Protein AF-0000000078982700 (afdb_homodimer)

Sequence (708 aa):
MDLVSLVERIGEAPTAALFGLITGITFGVAAQRSRFCLRAATVEFARGRMEDKVAVWLLTFSTALVWVQAAQLMGLMNGADARMMAVPGSWSGAIIGGLMFGAGMVLARGCSGRLLVLAATGNLRSVVSGLIFAVVAQMSLSGLLSPLRDKLAALWITEGGRNMNLLSTFGLPEYGGLVLGLVCAVLALVLARRHRIGAARLVFASGVGFAVALGWVLTYALSQVAFEPVQIESATFTGPSAHTLMFFLDRNAVLEFDVGLVPGVFIGAMIAAALAGEMKIQAFDGPVTMRKAMIGAALMGFGGMLAGGCAIGAGVTGGSIFVGTAWAALFFMWVGAMATDFLIDQRAASPRAAMDLVSLVERIGEAPTAALFGLITGITFGVAAQRSRFCLRAATVEFARGRMEDKVAVWLLTFSTALVWVQAAQLMGLMNGADARMMAVPGSWSGAIIGGLMFGAGMVLARGCSGRLLVLAATGNLRSVVSGLIFAVVAQMSLSGLLSPLRDKLAALWITEGGRNMNLLSTFGLPEYGGLVLGLVCAVLALVLARRHRIGAARLVFASGVGFAVALGWVLTYALSQVAFEPVQIESATFTGPSAHTLMFFLDRNAVLEFDVGLVPGVFIGAMIAAALAGEMKIQAFDGPVTMRKAMIGAALMGFGGMLAGGCAIGAGVTGGSIFVGTAWAALFFMWVGAMATDFLIDQRAASPRAA

InterPro domains:
  IPR007272 Sulphur transport TsuA/YedE [PF04143] (33-338)
  IPR007272 Sulphur transport TsuA/YedE [PTHR30574] (60-347)

Radius of gyration: 27.98 Å; Cα contacts (8 Å, |Δi|>4): 1567; chains: 2; bounding box: 64×86×66 Å

Solvent-accessible surface area (backbone atoms only — not comparable to full-atom values): 31025 Å² total; per-residue (Å²): 133,58,69,62,58,49,35,71,72,65,28,62,39,54,46,33,16,49,50,14,23,51,27,12,23,45,26,14,29,14,33,54,64,34,64,57,42,68,45,55,18,38,48,36,46,62,70,72,37,83,50,71,44,38,23,42,50,38,27,19,41,12,34,16,14,33,47,34,36,49,32,37,74,71,64,52,33,60,64,73,65,20,49,75,36,62,34,53,29,28,51,36,7,4,44,54,10,9,27,34,25,13,34,7,15,55,42,40,71,32,38,72,63,39,23,43,35,41,30,37,24,37,24,49,49,26,44,53,28,44,49,44,17,24,51,32,19,24,13,33,66,46,12,68,40,22,62,57,39,50,57,48,25,61,73,34,56,44,77,83,55,29,30,52,45,44,46,68,73,70,64,44,59,87,60,46,52,36,50,53,12,48,53,38,32,51,51,16,50,52,46,30,59,74,64,64,57,57,68,65,34,53,52,20,20,37,33,34,9,45,19,36,28,46,20,38,36,50,27,35,53,44,38,74,67,43,88,59,93,51,74,27,48,48,55,46,46,39,64,21,37,19,50,34,50,43,38,42,37,29,60,80,46,76,58,30,38,40,50,15,23,55,56,15,19,27,50,20,8,25,51,44,23,56,76,67,66,60,60,46,79,39,45,52,90,29,45,67,57,43,51,36,18,48,51,10,16,37,31,27,13,39,11,9,57,35,27,71,29,28,72,50,16,13,42,38,45,26,37,37,63,32,33,39,40,20,48,45,15,38,51,26,19,45,50,21,24,31,52,40,40,51,65,49,55,50,52,65,65,47,63,76,85,102,134,58,68,62,59,50,35,71,69,66,28,62,40,54,46,34,17,48,50,14,24,53,28,11,24,44,27,15,30,14,32,56,65,34,62,57,42,66,45,55,18,37,51,35,47,62,70,73,39,84,50,70,43,38,24,41,50,39,29,18,40,12,35,17,14,34,48,35,36,50,33,38,75,72,63,52,34,60,65,73,66,20,48,75,37,62,34,53,27,29,53,36,8,4,44,56,10,9,27,34,23,13,32,9,15,55,43,41,70,32,37,72,63,39,21,44,35,40,30,37,23,37,23,48,50,26,44,52,27,44,48,44,17,25,50,32,19,24,13,32,66,48,11,67,41,22,64,59,40,50,55,48,25,60,70,34,55,44,79,83,56,31,31,53,44,45,48,68,71,68,63,46,59,88,58,47,54,37,50,51,11,48,53,38,32,49,52,18,51,52,46,30,61,73,64,66,56,57,67,65,36,52,52,22,19,37,34,34,9,44,20,33,28,46,19,37,36,51,29,35,53,43,40,74,67,43,90,58,94,51,73,26,47,49,56,47,46,37,66,22,35,19,50,34,50,43,38,42,38,29,61,80,45,75,59,31,39,38,48,14,23,55,58,14,19,27,52,19,9,25,51,44,22,56,75,67,66,58,60,47,77,38,46,51,90,28,46,67,58,43,51,35,19,48,51,10,16,37,31,27,13,39,11,11,59,37,28,72,28,29,71,53,18,13,41,37,45,26,39,35,61,32,31,38,40,19,50,46,15,37,51,26,20,45,50,20,25,30,50,38,41,51,66,50,55,49,50,65,67,45,64,75,85,103

pLDDT: mean 83.04, std 10.26, range [24.22, 95.31]

Nearest PDB structures (foldseek):
  6lep-assembly1_A  TM=8.850E-01  e=1.410E-16  Spirochaeta thermophila
  6leo-assembly1_A  TM=8.797E-01  e=7.768E-16  Spirochaeta thermophila
  8k1r-assembly1_A  TM=8.398E-01  e=3.910E-15  Spirochaeta thermophila DSM 6578
  8j4c-assembly1_A  TM=8.460E-01  e=4.895E-15  Spirochaeta thermophila DSM 6578
  8k1r-assembly1_B  TM=8.541E-01  e=2.577E-14  Spirochaeta thermophila DSM 6578

Organism: Ruegeria pomeroyi (strain ATCC 700808 / DSM 15171 / DSS-3) (NCBI:txid246200)

Secondary structure (DSSP, 8-state):
--HHHHHHHH-HHHHHHHHHHHHHHHHHHHHHHHT--HHHHHHHHHTT--SHHHHHHHHHHHHHHHHHHHHHHTTS--GGGBHHHHS--BHHHHHHHHHHHHHHHHHHTS-HHHHHHHHHTTBHHHHHHHHHHHHHHHHHHHSTTHHHHHHHHTTSB-TTSS--BHHHHTT--TTHHHHHHHHHHHHHHHHHHHTT--HHHHHHHHHHHHHHHHHHHHHHHHHHH-SSPPPB--S-SHHHHHHHHHHHH-TTPPP-HHHHHHHHHHHHHHHHHHHHT----B----HHHHHHHHHHHHHHHHHHHHHTS-HHIIIIIIHHTTBHHHHHHHHHHHHHHHHHIIIIIIHHHSGGG-/--HHHHHHHH-HHHHHHHHHHHHHHHHHHHHHHHT--HHHHHHHHHTT--SHHHHHHHHHHHHHHHHHHHHHHTTS--GGGBHHHHS--BHHHHHHHHHHHHHHHHHHTS-HHHHHHHHHTTBHHHHHHHHHHHHHHHHHHHSTTHHHHHHHHTTSB-TTSS--BHHHHTT--TTHHHHHHHHHHHHHHHHHHHTT--HHHHHHHHHHHHHHHHHHHHHHHHHHH-SSPPPB--S-SHHHHHHHHHHHH-TTPPP-HHHHHHHHHHHHHHHHHHHHT----B----HHHHHHHHHHHHHHHHHHHHHTS-HHIIIIIIHHTTBHHHHHHHHHHHHHHHHHIIIIIIHHHSGGG-

Structure (mmCIF, N/CA/C/O backbone):
data_AF-0000000078982700-model_v1
#
loop_
_entity.id
_entity.type
_entity.pdbx_description
1 polymer 'YeeE/YedE family protein'
#
loop_
_atom_site.group_PDB
_atom_site.id
_atom_site.type_symbol
_atom_site.label_atom_id
_atom_site.label_alt_id
_atom_site.label_comp_id
_atom_site.label_asym_id
_atom_site.label_entity_id
_atom_site.label_seq_id
_atom_site.pdbx_PDB_ins_code
_atom_site.Cartn_x
_atom_site.Cartn_y
_atom_site.Cartn_z
_atom_site.occupancy
_atom_site.B_iso_or_equiv
_atom_site.auth_seq_id
_atom_site.auth_comp_id
_atom_site.auth_asym_id
_atom_site.auth_atom_id
_atom_site.pdbx_PDB_model_num
ATOM 1 N N . MET A 1 1 ? 19.922 15.734 30.812 1 48.38 1 MET A N 1
ATOM 2 C CA . MET A 1 1 ? 20.75 14.789 30.062 1 48.38 1 MET A CA 1
ATOM 3 C C . MET A 1 1 ? 21.219 15.398 28.75 1 48.38 1 MET A C 1
ATOM 5 O O . MET A 1 1 ? 20.453 16.062 28.047 1 48.38 1 MET A O 1
ATOM 9 N N . ASP A 1 2 ? 22.422 15.609 28.516 1 71.44 2 ASP A N 1
ATOM 10 C CA . ASP A 1 2 ? 23.188 16.297 27.484 1 71.44 2 ASP A CA 1
ATOM 11 C C . ASP A 1 2 ? 22.953 15.68 26.109 1 71.44 2 ASP A C 1
ATOM 13 O O . ASP A 1 2 ? 23.031 14.453 25.953 1 71.44 2 ASP A O 1
ATOM 17 N N . LEU A 1 3 ? 22.172 16.375 25.25 1 76.81 3 LEU A N 1
ATOM 18 C CA . LEU A 1 3 ? 21.875 15.969 23.875 1 76.81 3 LEU A CA 1
ATOM 19 C C . LEU A 1 3 ? 23.125 15.406 23.203 1 76.81 3 LEU A C 1
ATOM 21 O O . LEU A 1 3 ? 23.047 14.445 22.438 1 76.81 3 LEU A O 1
ATOM 25 N N . VAL A 1 4 ? 24.219 15.898 23.656 1 78.31 4 VAL A N 1
ATOM 26 C CA . VAL A 1 4 ? 25.484 15.461 23.078 1 78.31 4 VAL A CA 1
ATOM 27 C C . VAL A 1 4 ? 25.781 14.031 23.547 1 78.31 4 VAL A C 1
ATOM 29 O O . VAL A 1 4 ? 26.219 13.195 22.734 1 78.31 4 VAL A O 1
ATOM 32 N N . SER A 1 5 ? 25.5 13.852 24.766 1 76.94 5 SER A N 1
ATOM 33 C CA . SER A 1 5 ? 25.75 12.516 25.297 1 76.94 5 SER A CA 1
ATOM 34 C C . SER A 1 5 ? 24.812 11.484 24.672 1 76.94 5 SER A C 1
ATOM 36 O O . SER A 1 5 ? 25.219 10.352 24.422 1 76.94 5 SER A O 1
ATOM 38 N N . LEU A 1 6 ? 23.641 11.938 24.391 1 76.75 6 LEU A N 1
ATOM 39 C CA . LEU A 1 6 ? 22.688 11.039 23.766 1 76.75 6 LEU A CA 1
ATOM 40 C C . LEU A 1 6 ? 23.109 10.688 22.344 1 76.75 6 LEU A C 1
ATOM 42 O O . LEU A 1 6 ? 23.078 9.523 21.953 1 76.75 6 LEU A O 1
ATOM 46 N N . VAL A 1 7 ? 23.562 11.555 21.625 1 78.75 7 VAL A N 1
ATOM 47 C CA . VAL A 1 7 ? 23.984 11.375 20.234 1 78.75 7 VAL A CA 1
ATOM 48 C C . VAL A 1 7 ? 25.219 10.477 20.172 1 78.75 7 VAL A C 1
ATOM 50 O O . VAL A 1 7 ? 25.375 9.672 19.266 1 78.75 7 VAL A O 1
ATOM 53 N N . GLU A 1 8 ? 26.047 10.664 21.188 1 76.62 8 GLU A N 1
ATOM 54 C CA . GLU A 1 8 ? 27.266 9.859 21.234 1 76.62 8 GLU A CA 1
ATOM 55 C C . GLU A 1 8 ? 26.953 8.406 21.609 1 76.62 8 GLU A C 1
ATOM 57 O O . GLU A 1 8 ? 27.625 7.484 21.141 1 76.62 8 GLU A O 1
ATOM 62 N N . ARG A 1 9 ? 25.891 8.242 22.266 1 74.81 9 ARG A N 1
ATOM 63 C CA . ARG A 1 9 ? 25.547 6.906 22.766 1 74.81 9 ARG A CA 1
ATOM 64 C C . ARG A 1 9 ? 24.781 6.113 21.703 1 74.81 9 ARG A C 1
ATOM 66 O O . ARG A 1 9 ? 25.078 4.941 21.469 1 74.81 9 ARG A O 1
ATOM 73 N N . ILE A 1 10 ? 23.844 6.762 21.062 1 79 10 ILE A N 1
ATOM 74 C CA . ILE A 1 10 ? 22.953 5.973 20.234 1 79 10 ILE A CA 1
ATOM 75 C C . ILE A 1 10 ? 23.141 6.352 18.766 1 79 10 ILE A C 1
ATOM 77 O O . ILE A 1 10 ? 22.719 5.613 17.859 1 79 10 ILE A O 1
ATOM 81 N N . GLY A 1 11 ? 23.766 7.469 18.531 1 78.44 11 GLY A N 1
ATOM 82 C CA . GLY A 1 11 ? 23.984 7.902 17.156 1 78.44 11 GLY A CA 1
ATOM 83 C C . GLY A 1 11 ? 23.031 8.992 16.719 1 78.44 11 GLY A C 1
ATOM 84 O O . GLY A 1 11 ? 22 9.219 17.359 1 78.44 11 GLY A O 1
ATOM 85 N N . GLU A 1 12 ? 23.281 9.602 15.672 1 80.62 12 GLU A N 1
ATOM 86 C CA . GLU A 1 12 ? 22.516 10.734 15.164 1 80.62 12 GLU A CA 1
ATOM 87 C C . GLU A 1 12 ? 21.172 10.281 14.594 1 80.62 12 GLU A C 1
ATOM 89 O O . GLU A 1 12 ? 20.125 10.867 14.898 1 80.62 12 GLU A O 1
ATOM 94 N N . ALA A 1 13 ? 21.266 9.211 13.852 1 80.94 13 ALA A N 1
ATOM 95 C CA . ALA A 1 13 ? 20.062 8.75 13.164 1 80.94 13 ALA A CA 1
ATOM 96 C C . ALA A 1 13 ? 19.016 8.227 14.156 1 80.94 13 ALA A C 1
ATOM 98 O O . ALA A 1 13 ? 17.859 8.625 14.117 1 80.94 13 ALA A O 1
ATOM 99 N N . PRO A 1 14 ? 19.5 7.457 15.141 1 82.12 14 PRO A N 1
ATOM 100 C CA . PRO A 1 14 ? 18.531 6.992 16.125 1 82.12 14 PRO A CA 1
ATOM 101 C C . PRO A 1 14 ? 18 8.117 17.016 1 82.12 14 PRO A C 1
ATOM 103 O O . PRO A 1 14 ? 16.859 8.07 17.469 1 82.12 14 PRO A O 1
ATOM 106 N N . THR A 1 15 ? 18.844 9.062 17.281 1 84.19 15 THR A N 1
ATOM 107 C CA . THR A 1 15 ? 18.391 10.203 18.078 1 84.19 15 THR A CA 1
ATOM 108 C C . THR A 1 15 ? 17.312 10.992 17.312 1 84.19 15 THR A C 1
ATOM 110 O O . THR A 1 15 ? 16.328 11.422 17.906 1 84.19 15 THR A O 1
ATOM 113 N N . ALA A 1 16 ? 17.516 11.148 16.031 1 83.62 16 ALA A N 1
ATOM 114 C CA . ALA A 1 16 ? 16.516 11.828 15.211 1 83.62 16 ALA A CA 1
ATOM 115 C C . ALA A 1 16 ? 15.195 11.07 15.219 1 83.62 16 ALA A C 1
ATOM 117 O O . ALA A 1 16 ? 14.125 11.672 15.32 1 83.62 16 ALA A O 1
ATOM 118 N N . ALA A 1 17 ? 15.336 9.82 15.203 1 85.69 17 ALA A N 1
ATOM 119 C CA . ALA A 1 17 ? 14.141 8.977 15.219 1 85.69 17 ALA A CA 1
ATOM 120 C C . ALA A 1 17 ? 13.43 9.062 16.562 1 85.69 17 ALA A C 1
ATOM 122 O O . ALA A 1 17 ? 12.195 9.047 16.625 1 85.69 17 ALA A O 1
ATOM 123 N N . LEU A 1 18 ? 14.195 9.117 17.578 1 87.31 18 LEU A N 1
ATOM 124 C CA . LEU A 1 18 ? 13.625 9.234 18.922 1 87.31 18 LEU A CA 1
ATOM 125 C C . LEU A 1 18 ? 12.883 10.562 19.078 1 87.31 18 LEU A C 1
ATOM 127 O O . LEU A 1 18 ? 11.805 10.602 19.672 1 87.31 18 LEU A O 1
ATOM 131 N N . PHE A 1 19 ? 13.492 11.57 18.562 1 88.88 19 PHE A N 1
ATOM 132 C CA . PHE A 1 19 ? 12.836 12.875 18.609 1 88.88 19 PHE A CA 1
ATOM 133 C C . PHE A 1 19 ? 11.562 12.875 17.766 1 88.88 19 PHE A C 1
ATOM 135 O O . PHE A 1 19 ? 10.562 13.484 18.156 1 88.88 19 PHE A O 1
ATOM 142 N N . GLY A 1 20 ? 11.672 12.18 16.688 1 88.56 20 GLY A N 1
ATOM 143 C CA . GLY A 1 20 ? 10.469 12.023 15.883 1 88.56 20 GLY A CA 1
ATOM 144 C C . GLY A 1 20 ? 9.375 11.242 16.594 1 88.56 20 GLY A C 1
ATOM 145 O O . GLY A 1 20 ? 8.195 11.586 16.5 1 88.56 20 GLY A O 1
ATOM 146 N N . LEU A 1 21 ? 9.82 10.305 17.344 1 90.44 21 LEU A N 1
ATOM 147 C CA . LEU A 1 21 ? 8.875 9.469 18.094 1 90.44 21 LEU A CA 1
ATOM 148 C C . LEU A 1 21 ? 8.195 10.281 19.188 1 90.44 21 LEU A C 1
ATOM 150 O O . LEU A 1 21 ? 6.98 10.164 19.391 1 90.44 21 LEU A O 1
ATOM 154 N N . ILE A 1 22 ? 8.977 11.055 19.859 1 91.62 22 ILE A N 1
ATOM 155 C CA . ILE A 1 22 ? 8.438 11.859 20.938 1 91.62 22 ILE A CA 1
ATOM 156 C C . ILE A 1 22 ? 7.453 12.891 20.391 1 91.62 22 ILE A C 1
ATOM 158 O O . ILE A 1 22 ? 6.352 13.055 20.906 1 91.62 22 ILE A O 1
ATOM 162 N N . THR A 1 23 ? 7.895 13.531 19.344 1 91.44 23 THR A N 1
ATOM 163 C CA . THR A 1 23 ? 7.027 14.508 18.703 1 91.44 23 THR A CA 1
ATOM 164 C C . THR A 1 23 ? 5.766 13.844 18.156 1 91.44 23 THR A C 1
ATOM 166 O O . THR A 1 23 ? 4.668 14.383 18.297 1 91.44 23 THR A O 1
ATOM 169 N N . GLY A 1 24 ? 5.969 12.688 17.609 1 92.5 24 GLY A N 1
ATOM 170 C CA . GLY A 1 24 ? 4.848 11.945 17.047 1 92.5 24 GLY A CA 1
ATOM 171 C C . GLY A 1 24 ? 3.859 11.477 18.109 1 92.5 24 GLY A C 1
ATOM 172 O O . GLY A 1 24 ? 2.645 11.594 17.922 1 92.5 24 GLY A O 1
ATOM 173 N N . ILE A 1 25 ? 4.359 10.984 19.188 1 93.88 25 ILE A N 1
ATOM 174 C CA . ILE A 1 25 ? 3.496 10.508 20.266 1 93.88 25 ILE A CA 1
ATOM 175 C C . ILE A 1 25 ? 2.688 11.664 20.828 1 93.88 25 ILE A C 1
ATOM 177 O O . ILE A 1 25 ? 1.479 11.547 21.047 1 93.88 25 ILE A O 1
ATOM 181 N N . THR A 1 26 ? 3.381 12.75 21.031 1 93.25 26 THR A N 1
ATOM 182 C CA . THR A 1 26 ? 2.699 13.93 21.562 1 93.25 26 THR A CA 1
ATOM 183 C C . THR A 1 26 ? 1.631 14.414 20.578 1 93.25 26 THR A C 1
ATOM 185 O O . THR A 1 26 ? 0.513 14.742 20.984 1 93.25 26 THR A O 1
ATOM 188 N N . PHE A 1 27 ? 1.968 14.438 19.391 1 92.31 27 PHE A N 1
ATOM 189 C CA . PHE A 1 27 ? 1.034 14.859 18.344 1 92.31 27 PHE A CA 1
ATOM 190 C C . PHE A 1 27 ? -0.149 13.898 18.266 1 92.31 27 PHE A C 1
ATOM 192 O O . PHE A 1 27 ? -1.301 14.336 18.188 1 92.31 27 PHE A O 1
ATOM 199 N N . GLY A 1 28 ? 0.167 12.617 18.266 1 93.06 28 GLY A N 1
ATOM 200 C CA . GLY A 1 28 ? -0.867 11.602 18.141 1 93.06 28 GLY A CA 1
ATOM 201 C C . GLY A 1 28 ? -1.875 11.633 19.281 1 93.06 28 GLY A C 1
ATOM 202 O O . GLY A 1 28 ? -3.082 11.547 19.047 1 93.06 28 GLY A O 1
ATOM 203 N N . VAL A 1 29 ? -1.38 11.781 20.453 1 94 29 VAL A N 1
ATOM 204 C CA . VAL A 1 29 ? -2.254 11.844 21.625 1 94 29 VAL A CA 1
ATOM 205 C C . VAL A 1 29 ? -3.129 13.094 21.547 1 94 29 VAL A C 1
ATOM 207 O O . VAL A 1 29 ? -4.344 13.023 21.734 1 94 29 VAL A O 1
ATOM 210 N N . ALA A 1 30 ? -2.52 14.172 21.234 1 93.38 30 ALA A N 1
ATOM 211 C CA . ALA A 1 30 ? -3.234 15.445 21.203 1 93.38 30 ALA A CA 1
ATOM 212 C C . ALA A 1 30 ? -4.238 15.477 20.047 1 93.38 30 ALA A C 1
ATOM 214 O O . ALA A 1 30 ? -5.363 15.961 20.219 1 93.38 30 ALA A O 1
ATOM 215 N N . ALA A 1 31 ? -3.811 14.969 18.984 1 91.12 31 ALA A N 1
ATOM 216 C CA . ALA A 1 31 ? -4.68 14.984 17.797 1 91.12 31 ALA A CA 1
ATOM 217 C C . ALA A 1 31 ? -5.887 14.07 18.016 1 91.12 31 ALA A C 1
ATOM 219 O O . ALA A 1 31 ? -7.004 14.414 17.609 1 91.12 31 ALA A O 1
ATOM 220 N N . GLN A 1 32 ? -5.668 12.93 18.609 1 91.62 32 GLN A N 1
ATOM 221 C CA . GLN A 1 32 ? -6.754 11.984 18.844 1 91.62 32 GLN A CA 1
ATOM 222 C C . GLN A 1 32 ? -7.758 12.539 19.844 1 91.62 32 GLN A C 1
ATOM 224 O O . GLN A 1 32 ? -8.969 12.438 19.641 1 91.62 32 GLN A O 1
ATOM 229 N N . ARG A 1 33 ? -7.258 13.195 20.797 1 91.69 33 ARG A N 1
ATOM 230 C CA . ARG A 1 33 ? -8.125 13.672 21.875 1 91.69 33 ARG A CA 1
ATOM 231 C C . ARG A 1 33 ? -8.844 14.945 21.469 1 91.69 33 ARG A C 1
ATOM 233 O O . ARG A 1 33 ? -9.953 15.219 21.953 1 91.69 33 ARG A O 1
ATOM 240 N N . SER A 1 34 ? -8.289 15.703 20.688 1 90.12 34 SER A N 1
ATOM 241 C CA . SER A 1 34 ? -8.922 16.953 20.266 1 90.12 34 SER A CA 1
ATOM 242 C C . SER A 1 34 ? -9.82 16.734 19.047 1 90.12 34 SER A C 1
ATOM 244 O O . SER A 1 34 ? -10.625 17.609 18.703 1 90.12 34 SER A O 1
ATOM 246 N N . ARG A 1 35 ? -9.633 15.547 18.359 1 86.75 35 ARG A N 1
ATOM 247 C CA . ARG A 1 35 ? -10.336 15.258 17.109 1 86.75 35 ARG A CA 1
ATOM 248 C C . ARG A 1 35 ? -10.031 16.312 16.047 1 86.75 35 ARG A C 1
ATOM 250 O O . ARG A 1 35 ? -10.953 16.828 15.406 1 86.75 35 ARG A O 1
ATOM 257 N N . PHE A 1 36 ? -8.789 16.625 16.047 1 84.12 36 PHE A N 1
ATOM 258 C CA . PHE A 1 36 ? -8.281 17.609 15.094 1 84.12 36 PHE A CA 1
ATOM 259 C C . PHE A 1 36 ? -8.43 17.094 13.672 1 84.12 36 PHE A C 1
ATOM 261 O O . PHE A 1 36 ? -8.031 15.961 13.367 1 84.12 36 PHE A O 1
ATOM 268 N N . CYS A 1 37 ? -9 17.891 12.852 1 82.19 37 CYS A N 1
ATOM 269 C CA . CYS A 1 37 ? -9.18 17.5 11.453 1 82.19 37 CYS A CA 1
ATOM 270 C C . CYS A 1 37 ? -9.375 18.719 10.57 1 82.19 37 CYS A C 1
ATOM 272 O O . CYS A 1 37 ? -10.391 19.422 10.68 1 82.19 37 CYS A O 1
ATOM 274 N N . LEU A 1 38 ? -8.477 18.938 9.719 1 84.5 38 LEU A N 1
ATOM 275 C CA . LEU A 1 38 ? -8.578 20.094 8.82 1 84.5 38 LEU A CA 1
ATOM 276 C C . LEU A 1 38 ? -9.727 19.906 7.84 1 84.5 38 LEU A C 1
ATOM 278 O O . LEU A 1 38 ? -10.391 20.891 7.473 1 84.5 38 LEU A O 1
ATOM 282 N N . ARG A 1 39 ? -9.852 18.672 7.41 1 86.44 39 ARG A N 1
ATOM 283 C CA . ARG A 1 39 ? -10.961 18.422 6.492 1 86.44 39 ARG A CA 1
ATOM 284 C C . ARG A 1 39 ? -12.289 18.859 7.109 1 86.44 39 ARG A C 1
ATOM 286 O O . ARG A 1 39 ? -13.078 19.547 6.465 1 86.44 39 ARG A O 1
ATOM 293 N N . ALA A 1 40 ? -12.508 18.5 8.336 1 87.62 40 ALA A N 1
ATOM 294 C CA . ALA A 1 40 ? -13.766 18.828 9.008 1 87.62 40 ALA A CA 1
ATOM 295 C C . ALA A 1 40 ? -13.93 20.328 9.156 1 87.62 40 ALA A C 1
ATOM 297 O O . ALA A 1 40 ? -15.031 20.859 8.992 1 87.62 40 ALA A O 1
ATOM 298 N N . ALA A 1 41 ? -12.859 20.969 9.398 1 88.31 41 ALA A N 1
ATOM 299 C CA . ALA A 1 41 ? -12.898 22.406 9.555 1 88.31 41 ALA A CA 1
ATOM 300 C C . ALA A 1 41 ? -13.25 23.094 8.234 1 88.31 41 ALA A C 1
ATOM 302 O O . ALA A 1 41 ? -14.047 24.031 8.211 1 88.31 41 ALA A O 1
ATOM 303 N N . THR A 1 42 ? -12.695 22.609 7.172 1 89.31 42 THR A N 1
ATOM 304 C CA . THR A 1 42 ? -12.93 23.203 5.867 1 89.31 42 THR A CA 1
ATOM 305 C C . THR A 1 42 ? -14.359 22.953 5.398 1 89.31 42 THR A C 1
ATOM 307 O O . THR A 1 42 ? -14.992 23.828 4.805 1 89.31 42 THR A O 1
ATOM 310 N N . VAL A 1 43 ? -14.766 21.766 5.664 1 88.62 43 VAL A N 1
ATOM 311 C CA . VAL A 1 43 ? -16.125 21.422 5.254 1 88.62 43 VAL A CA 1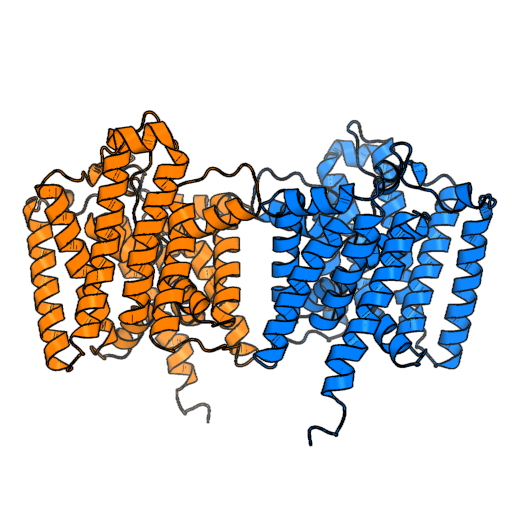
ATOM 312 C C . VAL A 1 43 ? -17.125 22.234 6.074 1 88.62 43 VAL A C 1
ATOM 314 O O . VAL A 1 43 ? -18.125 22.719 5.543 1 88.62 43 VAL A O 1
ATOM 317 N N . GLU A 1 44 ? -16.875 22.344 7.387 1 88.94 44 GLU A N 1
ATOM 318 C CA . GLU A 1 44 ? -17.734 23.156 8.242 1 88.94 44 GLU A CA 1
ATOM 319 C C . GLU A 1 44 ? -17.766 24.609 7.785 1 88.94 44 GLU A C 1
ATOM 321 O O . GLU A 1 44 ? -18.812 25.234 7.762 1 88.94 44 GLU A O 1
ATOM 326 N N . PHE A 1 45 ? -16.625 25.078 7.418 1 87.44 45 PHE A N 1
ATOM 327 C CA . PHE A 1 45 ? -16.531 26.453 6.945 1 87.44 45 PHE A CA 1
ATOM 328 C C . PHE A 1 45 ? -17.25 26.625 5.609 1 87.44 45 PHE A C 1
ATOM 330 O O . PHE A 1 45 ? -17.906 27.641 5.371 1 87.44 45 PHE A O 1
ATOM 337 N N . ALA A 1 46 ? -17.109 25.656 4.723 1 86.38 46 ALA A N 1
ATOM 338 C CA . ALA A 1 46 ? -17.734 25.703 3.408 1 86.38 46 ALA A CA 1
ATOM 339 C C . ALA A 1 46 ? -19.266 25.703 3.529 1 86.38 46 ALA A C 1
ATOM 341 O O . ALA A 1 46 ? -19.953 26.266 2.689 1 86.38 46 ALA A O 1
ATOM 342 N N . ARG A 1 47 ? -19.688 25.078 4.559 1 88.94 47 ARG A N 1
ATOM 343 C CA . ARG A 1 47 ? -21.125 24.984 4.77 1 88.94 47 ARG A CA 1
ATOM 344 C C . ARG A 1 47 ? -21.641 26.172 5.57 1 88.94 47 ARG A C 1
ATOM 346 O O . ARG A 1 47 ? -22.812 26.188 5.973 1 88.94 47 ARG A O 1
ATOM 353 N N . GLY A 1 48 ? -20.781 27.109 5.852 1 83.5 48 GLY A N 1
ATOM 354 C CA . GLY A 1 48 ? -21.172 28.344 6.512 1 83.5 48 GLY A CA 1
ATOM 355 C C . GLY A 1 48 ? -21.328 28.203 8.016 1 83.5 48 GLY A C 1
ATOM 356 O O . GLY A 1 48 ? -22.062 28.953 8.648 1 83.5 48 GLY A O 1
ATOM 357 N N . ARG A 1 49 ? -20.625 27.188 8.461 1 84.38 49 ARG A N 1
ATOM 358 C CA . ARG A 1 49 ? -20.719 26.938 9.898 1 84.38 49 ARG A CA 1
ATOM 359 C C . ARG A 1 49 ? -19.375 27.141 10.578 1 84.38 49 ARG A C 1
ATOM 361 O O . ARG A 1 49 ? -18.328 26.859 9.984 1 84.38 49 ARG A O 1
ATOM 368 N N . MET A 1 50 ? -19.25 27.938 11.5 1 84.06 50 MET A N 1
ATOM 369 C CA . MET A 1 50 ? -18.047 28.109 12.32 1 84.06 50 MET A CA 1
ATOM 370 C C . MET A 1 50 ? -18.25 27.531 13.711 1 84.06 50 MET A C 1
ATOM 372 O O . MET A 1 50 ? -18.406 28.266 14.688 1 84.06 50 MET A O 1
ATOM 376 N N . GLU A 1 51 ? -18.109 26.266 13.75 1 86.62 51 GLU A N 1
ATOM 377 C CA . GLU A 1 51 ? -18.438 25.578 14.992 1 86.62 51 GLU A CA 1
ATOM 378 C C . GLU A 1 51 ? -17.172 25 15.648 1 86.62 51 GLU A C 1
ATOM 380 O O . GLU A 1 51 ? -16.172 25.703 15.781 1 86.62 51 GLU A O 1
ATOM 385 N N . ASP A 1 52 ? -17.266 23.766 16.031 1 84.81 52 ASP A N 1
ATOM 386 C CA . ASP A 1 52 ? -16.234 23.188 16.891 1 84.81 52 ASP A CA 1
ATOM 387 C C . ASP A 1 52 ? -15 22.781 16.094 1 84.81 52 ASP A C 1
ATOM 389 O O . ASP A 1 52 ? -13.867 22.938 16.547 1 84.81 52 ASP A O 1
ATOM 393 N N . LYS A 1 53 ? -15.188 22.453 14.852 1 87.94 53 LYS A N 1
ATOM 394 C CA . LYS A 1 53 ? -14.055 21.969 14.07 1 87.94 53 LYS A CA 1
ATOM 395 C C . LYS A 1 53 ? -13.141 23.109 13.641 1 87.94 53 LYS A C 1
ATOM 397 O O . LYS A 1 53 ? -11.914 23 13.703 1 87.94 53 LYS A O 1
ATOM 402 N N . VAL A 1 54 ? -13.734 24.188 13.281 1 87.56 54 VAL A N 1
ATOM 403 C CA . VAL A 1 54 ? -12.977 25.359 12.867 1 87.56 54 VAL A CA 1
ATOM 404 C C . VAL A 1 54 ? -12.234 25.938 14.07 1 87.56 54 VAL A C 1
ATOM 406 O O . VAL A 1 54 ? -11.078 26.359 13.953 1 87.56 54 VAL A O 1
ATOM 409 N N . ALA A 1 55 ? -12.898 25.953 15.188 1 86.81 55 ALA A N 1
ATOM 410 C CA . ALA A 1 55 ? -12.289 26.484 16.406 1 86.81 55 ALA A CA 1
ATOM 411 C C . ALA A 1 55 ? -11.062 25.672 16.812 1 86.81 55 ALA A C 1
ATOM 413 O O . ALA A 1 55 ? -10.031 26.234 17.188 1 86.81 55 ALA A O 1
ATOM 414 N N . VAL A 1 56 ? -11.195 24.422 16.672 1 86.12 56 VAL A N 1
ATOM 415 C CA . VAL A 1 56 ? -10.102 23.531 17.062 1 86.12 56 VAL A CA 1
ATOM 416 C C . VAL A 1 56 ? -8.914 23.75 16.109 1 86.12 56 VAL A C 1
ATOM 418 O O . VAL A 1 56 ? -7.766 23.812 16.562 1 86.12 56 VAL A O 1
ATOM 421 N N . TRP A 1 57 ? -9.219 23.875 14.852 1 87.12 57 TRP A N 1
ATOM 422 C CA . TRP A 1 57 ? -8.164 24.109 13.875 1 87.12 57 TRP A CA 1
ATOM 423 C C . TRP A 1 57 ? -7.469 25.438 14.117 1 87.12 57 TRP A C 1
ATOM 425 O O . TRP A 1 57 ? -6.238 25.531 14.07 1 87.12 57 TRP A O 1
ATOM 435 N N . LEU A 1 58 ? -8.258 26.422 14.328 1 86.5 58 LEU A N 1
ATOM 436 C CA . LEU A 1 58 ? -7.723 27.766 14.562 1 86.5 58 LEU A CA 1
ATOM 437 C C . LEU A 1 58 ? -6.879 27.797 15.836 1 86.5 58 LEU A C 1
ATOM 439 O O . LEU A 1 58 ? -5.855 28.484 15.891 1 86.5 58 LEU A O 1
ATOM 443 N N . LEU A 1 59 ? -7.34 27.125 16.75 1 86.81 59 LEU A N 1
ATOM 444 C CA . LEU A 1 59 ? -6.594 27.062 18 1 86.81 59 LEU A CA 1
ATOM 445 C C . LEU A 1 59 ? -5.262 26.359 17.812 1 86.81 59 LEU A C 1
ATOM 447 O O . LEU A 1 59 ? -4.242 26.781 18.359 1 86.81 59 LEU A O 1
ATOM 451 N N . THR A 1 60 ? -5.289 25.266 17.125 1 88.06 60 THR A N 1
ATOM 452 C CA . THR A 1 60 ? -4.059 24.531 16.844 1 88.06 60 THR A CA 1
ATOM 453 C C . THR A 1 60 ? -3.078 25.391 16.062 1 88.06 60 THR A C 1
ATOM 455 O O . THR A 1 60 ? -1.891 25.453 16.391 1 88.06 60 THR A O 1
ATOM 458 N N . PHE A 1 61 ? -3.557 26.047 15.133 1 87.44 61 PHE A N 1
ATOM 459 C CA . PHE A 1 61 ? -2.738 26.922 14.297 1 87.44 61 PHE A CA 1
ATOM 460 C C . PHE A 1 61 ? -2.141 28.062 15.117 1 87.44 61 PHE A C 1
ATOM 462 O O . PHE A 1 61 ? -0.945 28.344 15.023 1 87.44 61 PHE A O 1
ATOM 469 N N . SER A 1 62 ? -2.965 28.703 15.891 1 88.38 62 SER A N 1
ATOM 470 C CA . SER A 1 62 ? -2.529 29.844 16.703 1 88.38 62 SER A CA 1
ATOM 471 C C . SER A 1 62 ? -1.495 29.422 17.734 1 88.38 62 SER A C 1
ATOM 473 O O . SER A 1 62 ? -0.517 30.125 17.969 1 88.38 62 SER A O 1
ATOM 475 N N . THR A 1 63 ? -1.752 28.297 18.328 1 88.25 63 THR A N 1
ATOM 476 C CA . THR A 1 63 ? -0.811 27.828 19.344 1 88.25 63 THR A CA 1
ATOM 477 C C . THR A 1 63 ? 0.523 27.453 18.703 1 88.25 63 THR A C 1
ATOM 479 O O . THR A 1 63 ? 1.584 27.688 19.281 1 88.25 63 THR A O 1
ATOM 482 N N . ALA A 1 64 ? 0.459 26.844 17.547 1 88.81 64 ALA A N 1
ATOM 483 C CA . ALA A 1 64 ? 1.694 26.531 16.844 1 88.81 64 ALA A CA 1
ATOM 484 C C . ALA A 1 64 ? 2.484 27.812 16.531 1 88.81 64 ALA A C 1
ATOM 486 O O . ALA A 1 64 ? 3.703 27.844 16.703 1 88.81 64 ALA A O 1
ATOM 487 N N . LEU A 1 65 ? 1.751 28.812 16.094 1 85.81 65 LEU A N 1
ATOM 488 C CA . LEU A 1 65 ? 2.381 30.094 15.766 1 85.81 65 LEU A CA 1
ATOM 489 C C . LEU A 1 65 ? 3.037 30.703 17 1 85.81 65 LEU A C 1
ATOM 491 O O . LEU A 1 65 ? 4.172 31.188 16.922 1 85.81 65 LEU A O 1
ATOM 495 N N . VAL A 1 66 ? 2.375 30.656 18.031 1 85.38 66 VAL A N 1
ATOM 496 C CA . VAL A 1 66 ? 2.854 31.281 19.266 1 85.38 66 VAL A CA 1
ATOM 497 C C . VAL A 1 66 ? 4.074 30.531 19.781 1 85.38 66 VAL A C 1
ATOM 499 O O . VAL A 1 66 ? 5.094 31.141 20.125 1 85.38 66 VAL A O 1
ATOM 502 N N . TRP A 1 67 ? 3.992 29.25 19.828 1 85.81 67 TRP A N 1
ATOM 503 C CA . TRP A 1 67 ? 5.086 28.438 20.359 1 85.81 67 TRP A CA 1
ATOM 504 C C . TRP A 1 67 ? 6.32 28.531 19.469 1 85.81 67 TRP A C 1
ATOM 506 O O . TRP A 1 67 ? 7.441 28.672 19.969 1 85.81 67 TRP A O 1
ATOM 516 N N . VAL A 1 68 ? 6.098 28.484 18.188 1 85.06 68 VAL A N 1
ATOM 517 C CA . VAL A 1 68 ? 7.219 28.484 17.25 1 85.06 68 VAL A CA 1
ATOM 518 C C . VAL A 1 68 ? 7.863 29.875 17.219 1 85.06 68 VAL A C 1
ATOM 520 O O . VAL A 1 68 ? 9.086 30 17.281 1 85.06 68 VAL A O 1
ATOM 523 N N . GLN A 1 69 ? 7.012 30.891 17.219 1 82.06 69 GLN A N 1
ATOM 524 C CA . GLN A 1 69 ? 7.539 32.25 17.188 1 82.06 69 GLN A CA 1
ATOM 525 C C . GLN A 1 69 ? 8.195 32.594 18.531 1 82.06 69 GLN A C 1
ATOM 527 O O . GLN A 1 69 ? 9.195 33.312 18.562 1 82.06 69 GLN A O 1
ATOM 532 N N . ALA A 1 70 ? 7.621 32.094 19.562 1 81.94 70 ALA A N 1
ATOM 533 C CA . ALA A 1 70 ? 8.242 32.312 20.859 1 81.94 70 ALA A CA 1
ATOM 534 C C . ALA A 1 70 ? 9.586 31.594 20.938 1 81.94 70 ALA A C 1
ATOM 536 O O . ALA A 1 70 ? 10.547 32.125 21.516 1 81.94 70 ALA A O 1
ATOM 537 N N . ALA A 1 71 ? 9.656 30.469 20.406 1 82.56 71 ALA A N 1
ATOM 538 C CA . ALA A 1 71 ? 10.898 29.703 20.375 1 82.56 71 ALA A CA 1
ATOM 539 C C . ALA A 1 71 ? 11.953 30.406 19.516 1 82.56 71 ALA A C 1
ATOM 541 O O . ALA A 1 71 ? 13.141 30.375 19.844 1 82.56 71 ALA A O 1
ATOM 542 N N . GLN A 1 72 ? 11.523 30.984 18.484 1 79.69 72 GLN A N 1
ATOM 543 C CA . GLN A 1 72 ? 12.438 31.703 17.609 1 79.69 72 GLN A CA 1
ATOM 544 C C . GLN A 1 72 ? 13 32.938 18.297 1 79.69 72 GLN A C 1
ATOM 546 O O . GLN A 1 72 ? 14.188 33.25 18.188 1 79.69 72 GLN A O 1
ATOM 551 N N . LEU A 1 73 ? 12.148 33.594 19.031 1 78.06 73 LEU A N 1
ATOM 552 C CA . LEU A 1 73 ? 12.562 34.812 19.734 1 78.06 73 LEU A CA 1
ATOM 553 C C . LEU A 1 73 ? 13.523 34.469 20.875 1 78.06 73 LEU A C 1
ATOM 555 O O . LEU A 1 73 ? 14.414 35.25 21.188 1 78.06 73 LEU A O 1
ATOM 559 N N . MET A 1 74 ? 13.289 33.281 21.406 1 80.44 74 MET A N 1
ATOM 560 C CA . MET A 1 74 ? 14.156 32.844 22.5 1 80.44 74 MET A CA 1
ATOM 561 C C . MET A 1 74 ? 15.445 32.219 21.969 1 80.44 74 MET A C 1
ATOM 563 O O . MET A 1 74 ? 16.344 31.891 22.734 1 80.44 74 MET A O 1
ATOM 567 N N . GLY A 1 75 ? 15.531 32.062 20.656 1 74.88 75 GLY A N 1
ATOM 568 C CA . GLY A 1 75 ? 16.734 31.531 20.016 1 74.88 75 GLY A CA 1
ATOM 569 C C . GLY A 1 75 ? 16.812 30.016 20.016 1 74.88 75 GLY A C 1
ATOM 570 O O . GLY A 1 75 ? 17.891 29.453 19.812 1 74.88 75 GLY A O 1
ATOM 571 N N . LEU A 1 76 ? 15.758 29.484 20.297 1 74.69 76 LEU A N 1
ATOM 572 C CA . LEU A 1 76 ? 15.742 28.031 20.375 1 74.69 76 LEU A CA 1
ATOM 573 C C . LEU A 1 76 ? 15.594 27.406 19 1 74.69 76 LEU A C 1
ATOM 575 O O . LEU A 1 76 ? 15.852 26.219 18.812 1 74.69 76 LEU A O 1
ATOM 579 N N . MET A 1 77 ? 15.211 28.25 18.047 1 74.12 77 MET A N 1
ATOM 580 C CA . MET A 1 77 ? 15.086 27.781 16.672 1 74.12 77 MET A CA 1
ATOM 581 C C . MET A 1 77 ? 15.281 28.922 15.68 1 74.12 77 MET A C 1
ATOM 583 O O . MET A 1 77 ? 15.133 30.094 16.047 1 74.12 77 MET A O 1
ATOM 587 N N . ASN A 1 78 ? 15.766 28.516 14.562 1 69.5 78 ASN A N 1
ATOM 588 C CA . ASN A 1 78 ? 15.867 29.453 13.453 1 69.5 78 ASN A CA 1
ATOM 589 C C . ASN A 1 78 ? 15.102 28.969 12.234 1 69.5 78 ASN A C 1
ATOM 591 O O . ASN A 1 78 ? 15.516 28.031 11.562 1 69.5 78 ASN A O 1
ATOM 595 N N . GLY A 1 79 ? 13.992 29.578 12.055 1 70.88 79 GLY A N 1
ATOM 596 C CA . GLY A 1 79 ? 13.125 29.188 10.953 1 70.88 79 GLY A CA 1
ATOM 597 C C . GLY A 1 79 ? 13.805 29.266 9.602 1 70.88 79 GLY A C 1
ATOM 598 O O . GLY A 1 79 ? 13.43 28.547 8.672 1 70.88 79 GLY A O 1
ATOM 599 N N . ALA A 1 80 ? 14.805 30.031 9.508 1 66.12 80 ALA A N 1
ATOM 600 C CA . ALA A 1 80 ? 15.523 30.219 8.25 1 66.12 80 ALA A CA 1
ATOM 601 C C . ALA A 1 80 ? 16.297 28.953 7.867 1 66.12 80 ALA A C 1
ATOM 603 O O . ALA A 1 80 ? 16.578 28.719 6.691 1 66.12 80 ALA A O 1
ATOM 604 N N . ASP A 1 81 ? 16.531 28.172 8.836 1 66.31 81 ASP A N 1
ATOM 605 C CA . ASP A 1 81 ? 17.328 26.984 8.602 1 66.31 81 ASP A CA 1
ATOM 606 C C . ASP A 1 81 ? 16.438 25.766 8.344 1 66.31 81 ASP A C 1
ATOM 608 O O . ASP A 1 81 ? 16.938 24.672 8.07 1 66.31 81 ASP A O 1
ATOM 612 N N . ALA A 1 82 ? 15.203 26.078 8.32 1 70.62 82 ALA A N 1
ATOM 613 C CA . ALA A 1 82 ? 14.258 24.984 8.109 1 70.62 82 ALA A CA 1
ATOM 614 C C . ALA A 1 82 ? 14.305 24.484 6.664 1 70.62 82 ALA A C 1
ATOM 616 O O . ALA A 1 82 ? 14.531 25.281 5.742 1 70.62 82 ALA A O 1
ATOM 617 N N . ARG A 1 83 ? 14.172 23.234 6.477 1 66.12 83 ARG A N 1
ATOM 618 C CA . ARG A 1 83 ? 14.203 22.609 5.156 1 66.12 83 ARG A CA 1
ATOM 619 C C . ARG A 1 83 ? 13.227 23.297 4.207 1 66.12 83 ARG A C 1
ATOM 621 O O . ARG A 1 83 ? 13.562 23.562 3.051 1 66.12 83 ARG A O 1
ATOM 628 N N . MET A 1 84 ? 12.18 23.719 4.668 1 65.56 84 MET A N 1
ATOM 629 C CA . MET A 1 84 ? 11.117 24.312 3.857 1 65.56 84 MET A CA 1
ATOM 630 C C . MET A 1 84 ? 11.547 25.672 3.311 1 65.56 84 MET A C 1
ATOM 632 O O . MET A 1 84 ? 11.07 26.094 2.258 1 65.56 84 MET A O 1
ATOM 636 N N . MET A 1 85 ? 12.469 26.234 4.035 1 65.88 85 MET A N 1
ATOM 637 C CA . MET A 1 85 ? 12.914 27.578 3.635 1 65.88 85 MET A CA 1
ATOM 638 C C . MET A 1 85 ? 14.164 27.5 2.762 1 65.88 85 MET A C 1
ATOM 640 O O . MET A 1 85 ? 14.438 28.406 1.981 1 65.88 85 MET A O 1
ATOM 644 N N . ALA A 1 86 ? 14.805 26.359 2.832 1 63.62 86 ALA A N 1
ATOM 645 C CA . ALA A 1 86 ? 16.094 26.219 2.164 1 63.62 86 ALA A CA 1
ATOM 646 C C . ALA A 1 86 ? 15.922 25.75 0.719 1 63.62 86 ALA A C 1
ATOM 648 O O . ALA A 1 86 ? 16.859 25.797 -0.069 1 63.62 86 ALA A O 1
ATOM 649 N N . VAL A 1 87 ? 14.711 25.438 0.343 1 63.41 87 VAL A N 1
ATOM 650 C CA . VAL A 1 87 ? 14.461 24.969 -1.014 1 63.41 87 VAL A CA 1
ATOM 651 C C . VAL A 1 87 ? 13.539 25.953 -1.739 1 63.41 87 VAL A C 1
ATOM 653 O O . VAL A 1 87 ? 12.672 26.562 -1.12 1 63.41 87 VAL A O 1
ATOM 656 N N . PRO A 1 88 ? 13.938 26.094 -3.053 1 67.62 88 PRO A N 1
ATOM 657 C CA . PRO A 1 88 ? 13.039 26.984 -3.807 1 67.62 88 PRO A CA 1
ATOM 658 C C . PRO A 1 88 ? 11.586 26.531 -3.756 1 67.62 88 PRO A C 1
ATOM 660 O O . PRO A 1 88 ? 11.305 25.328 -3.814 1 67.62 88 PRO A O 1
ATOM 663 N N . GLY A 1 89 ? 10.836 27.469 -3.469 1 73.25 89 GLY A N 1
ATOM 664 C CA . GLY A 1 89 ? 9.414 27.172 -3.4 1 73.25 89 GLY A CA 1
ATOM 665 C C . GLY A 1 89 ? 8.734 27.172 -4.758 1 73.25 89 GLY A C 1
ATOM 666 O O . GLY A 1 89 ? 9.172 27.875 -5.672 1 73.25 89 GLY A O 1
ATOM 667 N N . SER A 1 90 ? 7.895 26.281 -5.043 1 79.31 90 SER A N 1
ATOM 668 C CA . SER A 1 90 ? 7.105 26.203 -6.27 1 79.31 90 SER A CA 1
ATOM 669 C C . SER A 1 90 ? 5.684 26.703 -6.047 1 79.31 90 SER A C 1
ATOM 671 O O . SER A 1 90 ? 4.902 26.078 -5.324 1 79.31 90 SER A O 1
ATOM 673 N N . TRP A 1 91 ? 5.395 27.797 -6.746 1 85.44 91 TRP A N 1
ATOM 674 C CA . TRP A 1 91 ? 4.043 28.344 -6.648 1 85.44 91 TRP A CA 1
ATOM 675 C C . TRP A 1 91 ? 3.041 27.453 -7.367 1 85.44 91 TRP A C 1
ATOM 677 O O . TRP A 1 91 ? 1.929 27.234 -6.883 1 85.44 91 TRP A O 1
ATOM 687 N N . SER A 1 92 ? 3.506 27 -8.477 1 88 92 SER A N 1
ATOM 688 C CA . SER A 1 92 ? 2.631 26.109 -9.227 1 88 92 SER A CA 1
ATOM 689 C C . SER A 1 92 ? 2.342 24.828 -8.445 1 88 92 SER A C 1
ATOM 691 O O . SER A 1 92 ? 1.217 24.328 -8.461 1 88 92 SER A O 1
ATOM 693 N N . GLY A 1 93 ? 3.324 24.359 -7.852 1 88.56 93 GLY A N 1
ATOM 694 C CA . GLY A 1 93 ? 3.141 23.172 -7.031 1 88.56 93 GLY A CA 1
ATOM 695 C C . GLY A 1 93 ? 2.205 23.406 -5.859 1 88.56 93 GLY A C 1
ATOM 696 O O . GLY A 1 93 ? 1.398 22.531 -5.523 1 88.56 93 GLY A O 1
ATOM 697 N N . ALA A 1 94 ? 2.338 24.578 -5.32 1 88.56 94 ALA A N 1
ATOM 698 C CA . ALA A 1 94 ? 1.485 24.906 -4.18 1 88.56 94 ALA A CA 1
ATOM 699 C C . ALA A 1 94 ? 0.025 25.031 -4.602 1 88.56 94 ALA A C 1
ATOM 701 O O . ALA A 1 94 ? -0.876 24.609 -3.875 1 88.56 94 ALA A O 1
ATOM 702 N N . ILE A 1 95 ? -0.179 25.531 -5.797 1 91 95 ILE A N 1
ATOM 703 C CA . ILE A 1 95 ? -1.539 25.75 -6.277 1 91 95 ILE A CA 1
ATOM 704 C C . ILE A 1 95 ? -2.154 24.422 -6.719 1 91 95 ILE A C 1
ATOM 706 O O . ILE A 1 95 ? -3.189 24.016 -6.191 1 91 95 ILE A O 1
ATOM 710 N N . ILE A 1 96 ? -1.464 23.75 -7.551 1 92.75 96 ILE A N 1
ATOM 711 C CA . ILE A 1 96 ? -1.987 22.516 -8.102 1 92.75 96 ILE A CA 1
ATOM 712 C C . ILE A 1 96 ? -1.993 21.438 -7.02 1 92.75 96 ILE A C 1
ATOM 714 O O . ILE A 1 96 ? -2.98 20.703 -6.863 1 92.75 96 ILE A O 1
ATOM 718 N N . GLY A 1 97 ? -0.942 21.375 -6.371 1 93.12 97 GLY A N 1
ATOM 719 C CA . GLY A 1 97 ? -0.842 20.391 -5.301 1 93.12 97 GLY A CA 1
ATOM 720 C C . GLY A 1 97 ? -1.835 20.641 -4.18 1 93.12 97 GLY A C 1
ATOM 721 O O . GLY A 1 97 ? -2.42 19.688 -3.648 1 93.12 97 GLY A O 1
ATOM 722 N N . GLY A 1 98 ? -1.975 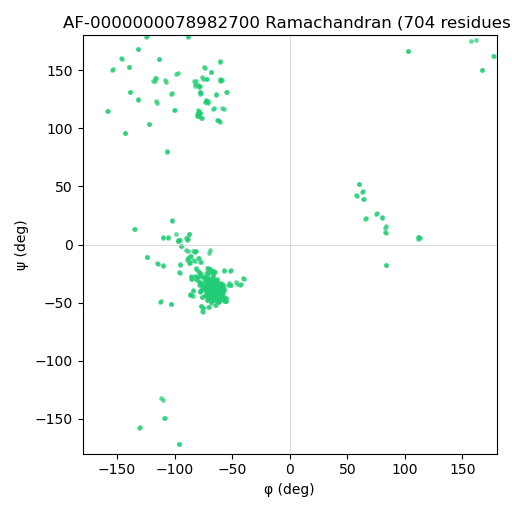21.922 -3.855 1 92.88 98 GLY A N 1
ATOM 723 C CA . GLY A 1 98 ? -2.941 22.25 -2.824 1 92.88 98 GLY A CA 1
ATOM 724 C C . GLY A 1 98 ? -4.367 21.906 -3.205 1 92.88 98 GLY A C 1
ATOM 725 O O . GLY A 1 98 ? -5.109 21.344 -2.398 1 92.88 98 GLY A O 1
ATOM 726 N N . LEU A 1 99 ? -4.707 22.172 -4.41 1 94.44 99 LEU A N 1
ATOM 727 C CA . LEU A 1 99 ? -6.047 21.859 -4.895 1 94.44 99 LEU A CA 1
ATOM 728 C C . LEU A 1 99 ? -6.293 20.359 -4.902 1 94.44 99 LEU A C 1
ATOM 730 O O . LEU A 1 99 ? -7.355 19.891 -4.48 1 94.44 99 LEU A O 1
ATOM 734 N N . MET A 1 100 ? -5.359 19.625 -5.297 1 95.12 100 MET A N 1
ATOM 735 C CA . MET A 1 100 ? -5.473 18.172 -5.359 1 95.12 100 MET A CA 1
ATOM 736 C C . MET A 1 100 ? -5.559 17.578 -3.959 1 95.12 100 MET A C 1
ATOM 738 O O . MET A 1 100 ? -6.371 16.688 -3.709 1 95.12 100 MET A O 1
ATOM 742 N N . PHE A 1 101 ? -4.73 18.109 -3.145 1 94.31 101 PHE A N 1
ATOM 743 C CA . PHE A 1 101 ? -4.738 17.609 -1.771 1 94.31 101 PHE A CA 1
ATOM 744 C C . PHE A 1 101 ? -6.082 17.891 -1.104 1 94.31 101 PHE A C 1
ATOM 746 O O . PHE A 1 101 ? -6.621 17.047 -0.4 1 94.31 101 PHE A O 1
ATOM 753 N N . GLY A 1 102 ? -6.562 19.109 -1.324 1 94.25 102 GLY A N 1
ATOM 754 C CA . GLY A 1 102 ? -7.855 19.469 -0.765 1 94.25 102 GLY A CA 1
ATOM 755 C C . GLY A 1 102 ? -8.992 18.609 -1.269 1 94.25 102 GLY A C 1
ATOM 756 O O . GLY A 1 102 ? -9.836 18.156 -0.486 1 94.25 102 GLY A O 1
ATOM 757 N N . ALA A 1 103 ? -8.961 18.344 -2.514 1 95.31 103 ALA A N 1
ATOM 758 C CA . ALA A 1 103 ? -9.969 17.453 -3.092 1 95.31 103 ALA A CA 1
ATOM 759 C C . ALA A 1 103 ? -9.852 16.047 -2.527 1 95.31 103 ALA A C 1
ATOM 761 O O . ALA A 1 103 ? -10.859 15.391 -2.242 1 95.31 103 ALA A O 1
ATOM 762 N N . GLY A 1 104 ? -8.695 15.641 -2.375 1 94.88 104 GLY A N 1
ATOM 763 C CA . GLY A 1 104 ? -8.453 14.305 -1.859 1 94.88 104 GLY A CA 1
ATOM 764 C C . GLY A 1 104 ? -8.898 14.125 -0.42 1 94.88 104 GLY A C 1
ATOM 765 O O . GLY A 1 104 ? -9.43 13.078 -0.054 1 94.88 104 GLY A O 1
ATOM 766 N N . MET A 1 105 ? -8.703 15.195 0.329 1 93.31 105 MET A N 1
ATOM 767 C CA . MET A 1 105 ? -9.07 15.102 1.738 1 93.31 105 MET A CA 1
ATOM 768 C C . MET A 1 105 ? -10.578 14.891 1.895 1 93.31 105 MET A C 1
ATOM 770 O O . MET A 1 105 ? -11.016 14.156 2.779 1 93.31 105 MET A O 1
ATOM 774 N N . VAL A 1 106 ? -11.297 15.5 1.064 1 93.44 106 VAL A N 1
ATOM 775 C CA . VAL A 1 106 ? -12.75 15.391 1.149 1 93.44 106 VAL A CA 1
ATOM 776 C C . VAL A 1 106 ? -13.203 14.023 0.65 1 93.44 106 VAL A C 1
ATOM 778 O O . VAL A 1 106 ? -14.07 13.391 1.256 1 93.44 106 VAL A O 1
ATOM 781 N N . LEU A 1 107 ? -12.555 13.57 -0.364 1 93.12 107 LEU A N 1
ATOM 782 C CA . LEU A 1 107 ? -12.922 12.273 -0.916 1 93.12 107 LEU A CA 1
ATOM 783 C C . LEU A 1 107 ? -12.531 11.148 0.041 1 93.12 107 LEU A C 1
ATOM 785 O O . LEU A 1 107 ? -13.281 10.188 0.206 1 93.12 107 LEU A O 1
ATOM 789 N N . ALA A 1 108 ? -11.422 11.289 0.666 1 92.19 108 ALA A N 1
ATOM 790 C CA . ALA A 1 108 ? -10.922 10.25 1.562 1 92.19 108 ALA A CA 1
ATOM 791 C C . ALA A 1 108 ? -11.492 10.414 2.967 1 92.19 108 ALA A C 1
ATOM 793 O O . ALA A 1 108 ? -11.305 9.547 3.826 1 92.19 108 ALA A O 1
ATOM 794 N N . ARG A 1 109 ? -12.141 11.5 3.207 1 90.19 109 ARG A N 1
ATOM 795 C CA . ARG A 1 109 ? -12.766 11.812 4.484 1 90.19 109 ARG A CA 1
ATOM 796 C C . ARG A 1 109 ? -11.727 11.945 5.59 1 90.19 109 ARG A C 1
ATOM 798 O O . ARG A 1 109 ? -11.891 11.398 6.68 1 90.19 109 ARG A O 1
ATOM 805 N N . GLY A 1 110 ? -10.594 12.562 5.211 1 89.56 110 GLY A N 1
ATOM 806 C CA . GLY A 1 110 ? -9.523 12.82 6.16 1 89.56 110 GLY A CA 1
ATOM 807 C C . GLY A 1 110 ? -8.227 13.234 5.492 1 89.56 110 GLY A C 1
ATOM 808 O O . GLY A 1 110 ? -7.953 12.836 4.359 1 89.56 110 GLY A O 1
ATOM 809 N N . CYS A 1 111 ? -7.551 13.961 6.176 1 89.31 111 CYS A N 1
ATOM 810 C CA . CYS A 1 111 ? -6.227 14.281 5.652 1 89.31 111 CYS A CA 1
ATOM 811 C C . CYS A 1 111 ? -5.199 13.242 6.09 1 89.31 111 CYS A C 1
ATOM 813 O O . CYS A 1 111 ? -5.543 12.273 6.77 1 89.31 111 CYS A O 1
ATOM 815 N N . SER A 1 112 ? -3.984 13.391 5.684 1 88.94 112 SER A N 1
ATOM 816 C CA . SER A 1 112 ? -2.955 12.383 5.934 1 88.94 112 SER A CA 1
ATOM 817 C C . SER A 1 112 ? -2.756 12.156 7.426 1 88.94 112 SER A C 1
ATOM 819 O O . SER A 1 112 ? -2.646 11.016 7.879 1 88.94 112 SER A O 1
ATOM 821 N N . GLY A 1 113 ? -2.738 13.234 8.195 1 89.56 113 GLY A N 1
ATOM 822 C CA . GLY A 1 113 ? -2.598 13.094 9.633 1 89.56 113 GLY A CA 1
ATOM 823 C C . GLY A 1 113 ? -3.785 12.414 10.289 1 89.56 113 GLY A C 1
ATOM 824 O O . GLY A 1 113 ? -3.615 11.539 11.141 1 89.56 113 GLY A O 1
ATOM 825 N N . ARG A 1 114 ? -4.871 12.836 9.859 1 90 114 ARG A N 1
ATOM 826 C CA . ARG A 1 114 ? -6.082 12.266 10.43 1 90 114 ARG A CA 1
ATOM 827 C C . ARG A 1 114 ? -6.223 10.789 10.055 1 90 114 ARG A C 1
ATOM 829 O O . ARG A 1 114 ? -6.691 9.984 10.859 1 90 114 ARG A O 1
ATOM 836 N N . LEU A 1 115 ? -5.906 10.5 8.875 1 91.44 115 LEU A N 1
ATOM 837 C CA . LEU A 1 115 ? -5.969 9.102 8.453 1 91.44 115 LEU A CA 1
ATOM 838 C C . LEU A 1 115 ? -5.07 8.234 9.328 1 91.44 115 LEU A C 1
ATOM 840 O O . LEU A 1 115 ? -5.438 7.109 9.672 1 91.44 115 LEU A O 1
ATOM 844 N N . LEU A 1 116 ? -3.969 8.773 9.656 1 91.5 116 LEU A N 1
ATOM 845 C CA . LEU A 1 116 ? -3.037 8.031 10.5 1 91.5 116 LEU A CA 1
ATOM 846 C C . LEU A 1 116 ? -3.607 7.848 11.898 1 91.5 116 LEU A C 1
ATOM 848 O O . LEU A 1 116 ? -3.523 6.758 12.469 1 91.5 116 LEU A O 1
ATOM 852 N N . VAL A 1 117 ? -4.188 8.867 12.398 1 91.94 117 VAL A N 1
ATOM 853 C CA . VAL A 1 117 ? -4.793 8.82 13.719 1 91.94 117 VAL A CA 1
ATOM 854 C C . VAL A 1 117 ? -5.961 7.84 13.719 1 91.94 117 VAL A C 1
ATOM 856 O O . VAL A 1 117 ? -6.094 7.016 14.633 1 91.94 117 VAL A O 1
ATOM 859 N N . LEU A 1 118 ? -6.754 7.914 12.734 1 91.19 118 LEU A N 1
ATOM 860 C CA . LEU A 1 118 ? -7.91 7.027 12.633 1 91.19 118 LEU A CA 1
ATOM 861 C C . LEU A 1 118 ? -7.473 5.582 12.438 1 91.19 118 LEU A C 1
ATOM 863 O O . LEU A 1 118 ? -8.094 4.66 12.969 1 91.19 118 LEU A O 1
ATOM 867 N N . ALA A 1 119 ? -6.445 5.41 11.695 1 91.44 119 ALA A N 1
ATOM 868 C CA . ALA A 1 119 ? -5.906 4.066 11.508 1 91.44 119 ALA A CA 1
ATOM 869 C C . ALA A 1 119 ? -5.473 3.463 12.844 1 91.44 119 ALA A C 1
ATOM 871 O O . ALA A 1 119 ? -5.66 2.266 13.078 1 91.44 119 ALA A O 1
ATOM 872 N N . ALA A 1 120 ? -4.938 4.277 13.664 1 92.5 120 ALA A N 1
ATOM 873 C CA . ALA A 1 120 ? -4.445 3.828 14.969 1 92.5 120 ALA A CA 1
ATOM 874 C C . ALA A 1 120 ? -5.605 3.438 15.883 1 92.5 120 ALA A C 1
ATOM 876 O O . ALA A 1 120 ? -5.418 2.678 16.844 1 92.5 120 ALA A O 1
ATOM 877 N N . THR A 1 121 ? -6.793 3.941 15.578 1 91.88 121 THR A N 1
ATOM 878 C CA . THR A 1 121 ? -7.945 3.65 16.422 1 91.88 121 THR A CA 1
ATOM 879 C C . THR A 1 121 ? -8.727 2.455 15.883 1 91.88 121 THR A C 1
ATOM 881 O O . THR A 1 121 ? -9.766 2.086 16.438 1 91.88 121 THR A O 1
ATOM 884 N N . GLY A 1 122 ? -8.344 1.869 14.805 1 88.56 122 GLY A N 1
ATOM 885 C CA . GLY A 1 122 ? -8.961 0.645 14.312 1 88.56 122 GLY A CA 1
ATOM 886 C C . GLY A 1 122 ? -9.742 0.84 13.031 1 88.56 122 GLY A C 1
ATOM 887 O O . GLY A 1 122 ? -10.422 -0.078 12.57 1 88.56 122 GLY A O 1
ATOM 888 N N . ASN A 1 123 ? -9.664 1.976 12.484 1 91.19 123 ASN A N 1
ATOM 889 C CA . ASN A 1 123 ? -10.352 2.232 11.219 1 91.19 123 ASN A CA 1
ATOM 890 C C . ASN A 1 123 ? -9.609 1.614 10.039 1 91.19 123 ASN A C 1
ATOM 892 O O . ASN A 1 123 ? -8.602 2.156 9.586 1 91.19 123 ASN A O 1
ATOM 896 N N . LEU A 1 124 ? -10.195 0.579 9.492 1 90.38 124 LEU A N 1
ATOM 897 C CA . LEU A 1 124 ? -9.523 -0.152 8.422 1 90.38 124 LEU A CA 1
ATOM 898 C C . LEU A 1 124 ? -9.531 0.652 7.125 1 90.38 124 LEU A C 1
ATOM 900 O O . LEU A 1 124 ? -8.625 0.516 6.301 1 90.38 124 LEU A O 1
ATOM 904 N N . ARG A 1 125 ? -10.523 1.465 6.988 1 89.38 125 ARG A N 1
ATOM 905 C CA . ARG A 1 125 ? -10.586 2.342 5.82 1 89.38 125 ARG A CA 1
ATOM 906 C C . ARG A 1 125 ? -9.375 3.27 5.77 1 89.38 125 ARG A C 1
ATOM 908 O O . ARG A 1 125 ? -8.773 3.451 4.711 1 89.38 125 ARG A O 1
ATOM 915 N N . SER A 1 126 ? -9.07 3.734 6.949 1 91.31 126 SER A N 1
ATOM 916 C CA . SER A 1 126 ? -7.973 4.688 7.027 1 91.31 126 SER A CA 1
ATOM 917 C C . SER A 1 126 ? -6.625 3.996 6.84 1 91.31 126 SER A C 1
ATOM 919 O O . SER A 1 126 ? -5.68 4.602 6.332 1 91.31 126 SER A O 1
ATOM 921 N N . VAL A 1 127 ? -6.574 2.777 7.191 1 91.06 127 VAL A N 1
ATOM 922 C CA . VAL A 1 127 ? -5.348 2.01 6.992 1 91.06 127 VAL A CA 1
ATOM 923 C C . VAL A 1 127 ? -5.078 1.844 5.496 1 91.06 127 VAL A C 1
ATOM 925 O O . VAL A 1 127 ? -3.961 2.078 5.031 1 91.06 127 VAL A O 1
ATOM 928 N N . VAL A 1 128 ? -6.109 1.519 4.793 1 90.94 128 VAL A N 1
ATOM 929 C CA . VAL A 1 128 ? -6 1.289 3.357 1 90.94 128 VAL A CA 1
ATOM 930 C C . VAL A 1 128 ? -5.688 2.604 2.646 1 90.94 128 VAL A C 1
ATOM 932 O O . VAL A 1 128 ? -4.785 2.666 1.811 1 90.94 128 VAL A O 1
ATOM 935 N N . SER A 1 129 ? -6.434 3.621 3.012 1 92.56 129 SER A N 1
ATOM 936 C CA . SER A 1 129 ? -6.215 4.926 2.398 1 92.56 129 SER A CA 1
ATOM 937 C C . SER A 1 129 ? -4.824 5.461 2.723 1 92.56 129 SER A C 1
ATOM 939 O O . SER A 1 129 ? -4.176 6.078 1.872 1 92.56 129 SER A O 1
ATOM 941 N N . GLY A 1 130 ? -4.422 5.227 3.967 1 92.38 130 GLY A N 1
ATOM 942 C CA . GLY A 1 130 ? -3.086 5.637 4.359 1 92.38 130 GLY A CA 1
ATOM 943 C C . GLY A 1 130 ? -1.991 4.941 3.574 1 92.38 130 GLY A C 1
ATOM 944 O O . GLY A 1 130 ? -0.986 5.559 3.217 1 92.38 130 GLY A O 1
ATOM 945 N N . LEU A 1 131 ? -2.246 3.691 3.305 1 91.25 131 LEU A N 1
ATOM 946 C CA . LEU A 1 131 ? -1.27 2.92 2.543 1 91.25 131 LEU A CA 1
ATOM 947 C C . LEU A 1 131 ? -1.176 3.428 1.107 1 91.25 131 LEU A C 1
ATOM 949 O O . LEU A 1 131 ? -0.077 3.592 0.572 1 91.25 131 LEU A O 1
ATOM 953 N N . ILE A 1 132 ? -2.312 3.641 0.54 1 91.56 132 ILE A N 1
ATOM 954 C CA . ILE A 1 132 ? -2.346 4.16 -0.824 1 91.56 132 ILE A CA 1
ATOM 955 C C . ILE A 1 132 ? -1.682 5.535 -0.869 1 91.56 132 ILE A C 1
ATOM 957 O O . ILE A 1 132 ? -0.914 5.828 -1.787 1 91.56 132 ILE A O 1
ATOM 961 N N . PHE A 1 133 ? -2 6.293 0.128 1 92.62 133 PHE A N 1
ATOM 962 C CA . PHE A 1 133 ? -1.401 7.617 0.26 1 92.62 133 PHE A CA 1
ATOM 963 C C . PHE A 1 133 ? 0.119 7.523 0.292 1 92.62 133 PHE A C 1
ATOM 965 O O . PHE A 1 133 ? 0.807 8.25 -0.429 1 92.62 133 PHE A O 1
ATOM 972 N N . ALA A 1 134 ? 0.653 6.629 1.112 1 91.12 134 ALA A N 1
ATOM 973 C CA . ALA A 1 134 ? 2.096 6.473 1.282 1 91.12 134 ALA A CA 1
ATOM 974 C C . ALA A 1 134 ? 2.752 5.988 -0.007 1 91.12 134 ALA A C 1
ATOM 976 O O . ALA A 1 134 ? 3.818 6.473 -0.39 1 91.12 134 ALA A O 1
ATOM 977 N N . VAL A 1 135 ? 2.068 5.109 -0.675 1 90.12 135 VAL A N 1
ATOM 978 C CA . VAL A 1 135 ? 2.605 4.531 -1.902 1 90.12 135 VAL A CA 1
ATOM 979 C C . VAL A 1 135 ? 2.67 5.602 -2.99 1 90.12 135 VAL A C 1
ATOM 981 O O . VAL A 1 135 ? 3.699 5.762 -3.652 1 90.12 135 VAL A O 1
ATOM 984 N N . VAL A 1 136 ? 1.631 6.383 -3.133 1 90.88 136 VAL A N 1
ATOM 985 C CA . VAL A 1 136 ? 1.583 7.41 -4.168 1 90.88 136 VAL A CA 1
ATOM 986 C C . VAL A 1 136 ? 2.551 8.539 -3.82 1 90.88 136 VAL A C 1
ATOM 988 O O . VAL A 1 136 ? 3.178 9.125 -4.707 1 90.88 136 VAL A O 1
ATOM 991 N N . ALA A 1 137 ? 2.604 8.781 -2.557 1 91 137 ALA A N 1
ATOM 992 C CA . ALA A 1 137 ? 3.564 9.789 -2.123 1 91 137 ALA A CA 1
ATOM 993 C C . ALA A 1 137 ? 4.988 9.383 -2.488 1 91 137 ALA A C 1
ATOM 995 O O . ALA A 1 137 ? 5.762 10.203 -2.992 1 91 137 ALA A O 1
ATOM 996 N N . GLN A 1 138 ? 5.281 8.141 -2.258 1 88.56 138 GLN A N 1
ATOM 997 C CA . GLN A 1 138 ? 6.613 7.652 -2.592 1 88.56 138 GLN A CA 1
ATOM 998 C C . GLN A 1 138 ? 6.82 7.613 -4.102 1 88.56 138 GLN A C 1
ATOM 1000 O O . GLN A 1 138 ? 7.918 7.895 -4.594 1 88.56 138 GLN A O 1
ATOM 1005 N N . MET A 1 139 ? 5.789 7.215 -4.809 1 88.88 139 MET A N 1
ATOM 1006 C CA . MET A 1 139 ? 5.848 7.195 -6.266 1 88.88 139 MET A CA 1
ATOM 1007 C C . MET A 1 139 ? 6.125 8.586 -6.82 1 88.88 139 MET A C 1
ATOM 1009 O O . MET A 1 139 ? 6.797 8.734 -7.84 1 88.88 139 MET A O 1
ATOM 1013 N N . SER A 1 140 ? 5.633 9.586 -6.168 1 88.94 140 SER A N 1
ATOM 1014 C CA . SER A 1 140 ? 5.785 10.969 -6.609 1 88.94 140 SER A CA 1
ATOM 1015 C C . SER A 1 140 ? 7.137 11.539 -6.191 1 88.94 140 SER A C 1
ATOM 1017 O O . SER A 1 140 ? 7.66 12.445 -6.84 1 88.94 140 SER A O 1
ATOM 1019 N N . LEU A 1 141 ? 7.66 11 -5.109 1 84.88 141 LEU A N 1
ATOM 1020 C CA . LEU A 1 141 ? 8.93 11.492 -4.598 1 84.88 141 LEU A CA 1
ATOM 1021 C C . LEU A 1 141 ? 10.094 10.992 -5.449 1 84.88 141 LEU A C 1
ATOM 1023 O O . LEU A 1 141 ? 10.883 11.797 -5.961 1 84.88 141 LEU A O 1
ATOM 1027 N N . SER A 1 142 ? 10.156 9.656 -5.613 1 84.44 142 SER A N 1
ATOM 1028 C CA . SER A 1 142 ? 11.305 9.094 -6.32 1 84.44 142 SER A CA 1
ATOM 1029 C C . SER A 1 142 ? 10.867 8.039 -7.332 1 84.44 142 SER A C 1
ATOM 1031 O O . SER A 1 142 ? 11.703 7.328 -7.895 1 84.44 142 SER A O 1
ATOM 1033 N N . GLY A 1 143 ? 9.633 8.016 -7.578 1 84.75 143 GLY A N 1
ATOM 1034 C CA . GLY A 1 143 ? 9.148 6.945 -8.438 1 84.75 143 GLY A CA 1
ATOM 1035 C C . GLY A 1 143 ? 8.727 7.43 -9.812 1 84.75 143 GLY A C 1
ATOM 1036 O O . GLY A 1 143 ? 9.32 8.359 -10.359 1 84.75 143 GLY A O 1
ATOM 1037 N N . LEU A 1 144 ? 7.777 6.754 -10.359 1 82.94 144 LEU A N 1
ATOM 1038 C CA . LEU A 1 144 ? 7.332 6.934 -11.734 1 82.94 144 LEU A CA 1
ATOM 1039 C C . LEU A 1 144 ? 6.676 8.297 -11.922 1 82.94 144 LEU A C 1
ATOM 1041 O O . LEU A 1 144 ? 6.742 8.875 -13.008 1 82.94 144 LEU A O 1
ATOM 1045 N N . LEU A 1 145 ? 6.156 8.883 -10.867 1 85.44 145 LEU A N 1
ATOM 1046 C CA . LEU A 1 145 ? 5.41 10.133 -10.977 1 85.44 145 LEU A CA 1
ATOM 1047 C C . LEU A 1 145 ? 6.305 11.328 -10.664 1 85.44 145 LEU A C 1
ATOM 1049 O O . LEU A 1 145 ? 5.848 12.469 -10.68 1 85.44 145 LEU A O 1
ATOM 1053 N N . SER A 1 146 ? 7.535 11.102 -10.414 1 86.31 146 SER A N 1
ATOM 1054 C CA . SER A 1 146 ? 8.445 12.172 -10.023 1 86.31 146 SER A CA 1
ATOM 1055 C C . SER A 1 146 ? 8.672 13.148 -11.18 1 86.31 146 SER A C 1
ATOM 1057 O O . SER A 1 146 ? 8.703 14.359 -10.977 1 86.31 146 SER A O 1
ATOM 1059 N N . PRO A 1 147 ? 8.734 12.523 -12.414 1 84.38 147 PRO A N 1
ATOM 1060 C CA . PRO A 1 147 ? 8.93 13.492 -13.5 1 84.38 147 PRO A CA 1
ATOM 1061 C C . PRO A 1 147 ? 7.711 14.391 -13.711 1 84.38 147 PRO A C 1
ATOM 1063 O O . PRO A 1 147 ? 7.863 15.57 -14.031 1 84.38 147 PRO A O 1
ATOM 1066 N N . LEU A 1 148 ? 6.598 13.859 -13.508 1 83.56 148 LEU A N 1
ATOM 1067 C CA . LEU A 1 148 ? 5.383 14.656 -13.625 1 83.56 148 LEU A CA 1
ATOM 1068 C C . LEU A 1 148 ? 5.316 15.711 -12.531 1 83.56 148 LEU A C 1
ATOM 1070 O O . LEU A 1 148 ? 4.922 16.859 -12.789 1 83.56 148 LEU A O 1
ATOM 1074 N N . ARG A 1 149 ? 5.668 15.398 -11.406 1 85.88 149 ARG A N 1
ATOM 1075 C CA . ARG A 1 149 ? 5.699 16.359 -10.305 1 85.88 149 ARG A CA 1
ATOM 1076 C C . ARG A 1 149 ? 6.68 17.484 -10.586 1 85.88 149 ARG A C 1
ATOM 1078 O O . ARG A 1 149 ? 6.359 18.656 -10.367 1 85.88 149 ARG A O 1
ATOM 1085 N N . ASP A 1 150 ? 7.84 17.094 -11.078 1 86.19 150 ASP A N 1
ATOM 1086 C CA . ASP A 1 150 ? 8.875 18.078 -11.352 1 86.19 150 ASP A CA 1
ATOM 1087 C C . ASP A 1 150 ? 8.438 19.047 -12.453 1 86.19 150 ASP A C 1
ATOM 1089 O O . ASP A 1 150 ? 8.703 20.25 -12.375 1 86.19 150 ASP A O 1
ATOM 1093 N N . LYS A 1 151 ? 7.777 18.484 -13.438 1 85.12 151 LYS A N 1
ATOM 1094 C CA . LYS A 1 151 ? 7.293 19.328 -14.531 1 85.12 151 LYS A CA 1
ATOM 1095 C C . LYS A 1 151 ? 6.242 20.312 -14.039 1 85.12 151 LYS A C 1
ATOM 1097 O O . LYS A 1 151 ? 6.266 21.5 -14.406 1 85.12 151 LYS A O 1
ATOM 1102 N N . LEU A 1 152 ? 5.414 19.906 -13.164 1 84.94 152 LEU A N 1
ATOM 1103 C CA . LEU A 1 152 ? 4.352 20.75 -12.641 1 84.94 152 LEU A CA 1
ATOM 1104 C C . LEU A 1 152 ? 4.914 21.766 -11.648 1 84.94 152 LEU A C 1
ATOM 1106 O O . LEU A 1 152 ? 4.453 22.906 -11.602 1 84.94 152 LEU A O 1
ATOM 1110 N N . ALA A 1 153 ? 5.84 21.375 -10.891 1 83.25 153 ALA A N 1
ATOM 1111 C CA . ALA A 1 153 ? 6.457 22.25 -9.891 1 83.25 153 ALA A CA 1
ATOM 1112 C C . ALA A 1 153 ? 7.316 23.328 -10.562 1 83.25 153 ALA A C 1
ATOM 1114 O O . ALA A 1 153 ? 7.477 24.422 -10.023 1 83.25 153 ALA A O 1
ATOM 1115 N N . ALA A 1 154 ? 7.848 23 -11.7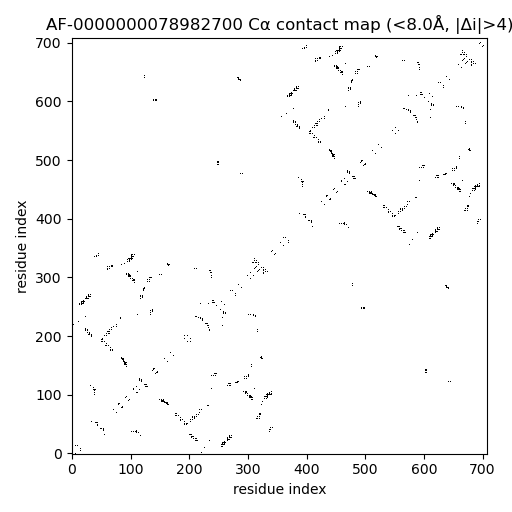34 1 82 154 ALA A N 1
ATOM 1116 C CA . ALA A 1 154 ? 8.797 23.891 -12.398 1 82 154 ALA A CA 1
ATOM 1117 C C . ALA A 1 154 ? 8.07 25 -13.172 1 82 154 ALA A C 1
ATOM 1119 O O . ALA A 1 154 ? 8.695 25.953 -13.625 1 82 154 ALA A O 1
ATOM 1120 N N . LEU A 1 155 ? 6.82 24.922 -13.211 1 79.75 155 LEU A N 1
ATOM 1121 C CA . LEU A 1 155 ? 6.062 25.906 -13.984 1 79.75 155 LEU A CA 1
ATOM 1122 C C . LEU A 1 155 ? 6.223 27.297 -13.406 1 79.75 155 LEU A C 1
ATOM 1124 O O . LEU A 1 155 ? 6.316 28.281 -14.148 1 79.75 155 LEU A O 1
ATOM 1128 N N . TRP A 1 156 ? 6.211 27.453 -12.047 1 79.25 156 TRP A N 1
ATOM 1129 C CA . TRP A 1 156 ? 6.336 28.734 -11.359 1 79.25 156 TRP A CA 1
ATOM 1130 C C . TRP A 1 156 ? 7.16 28.594 -10.086 1 79.25 156 TRP A C 1
ATOM 1132 O O . TRP A 1 156 ? 6.664 28.109 -9.07 1 79.25 156 TRP A O 1
ATOM 1142 N N . ILE A 1 157 ? 8.438 28.906 -10.227 1 75.56 157 ILE A N 1
ATOM 1143 C CA . ILE A 1 157 ? 9.367 28.734 -9.117 1 75.56 157 ILE A CA 1
ATOM 1144 C C . ILE A 1 157 ? 9.758 30.109 -8.562 1 75.56 157 ILE A C 1
ATOM 1146 O O . ILE A 1 157 ? 9.719 31.109 -9.281 1 75.56 157 ILE A O 1
ATOM 1150 N N . THR A 1 158 ? 9.859 30.094 -7.281 1 72 158 THR A N 1
ATOM 1151 C CA . THR A 1 158 ? 10.273 31.328 -6.645 1 72 158 THR A CA 1
ATOM 1152 C C . THR A 1 158 ? 11.664 31.75 -7.125 1 72 158 THR A C 1
ATOM 1154 O O . THR A 1 158 ? 12.516 30.891 -7.395 1 72 158 THR A O 1
ATOM 1157 N N . GLU A 1 159 ? 11.727 33 -7.254 1 65.94 159 GLU A N 1
ATOM 1158 C CA . GLU A 1 159 ? 13.008 33.562 -7.707 1 65.94 159 GLU A CA 1
ATOM 1159 C C . GLU A 1 159 ? 14.016 33.625 -6.566 1 65.94 159 GLU A C 1
ATOM 1161 O O . GLU A 1 159 ? 13.648 33.812 -5.41 1 65.94 159 GLU A O 1
ATOM 1166 N N . GLY A 1 160 ? 15.219 33.188 -6.676 1 60.25 160 GLY A N 1
ATOM 1167 C CA . GLY A 1 160 ? 16.297 33.375 -5.727 1 60.25 160 GLY A CA 1
ATOM 1168 C C . GLY A 1 160 ? 16.719 32.094 -5.027 1 60.25 160 GLY A C 1
ATOM 1169 O O . GLY A 1 160 ? 17.547 32.125 -4.121 1 60.25 160 GLY A O 1
ATOM 1170 N N . GLY A 1 161 ? 16.203 31.016 -5.367 1 56.38 161 GLY A N 1
ATOM 1171 C CA . GLY A 1 161 ? 16.703 29.734 -4.879 1 56.38 161 GLY A CA 1
ATOM 1172 C C . GLY A 1 161 ? 16.141 29.359 -3.518 1 56.38 161 GLY A C 1
ATOM 1173 O O . GLY A 1 161 ? 16.422 28.266 -3.014 1 56.38 161 GLY A O 1
ATOM 1174 N N . ARG A 1 162 ? 15.539 30.422 -2.705 1 64.25 162 ARG A N 1
ATOM 1175 C CA . ARG A 1 162 ? 14.938 30.156 -1.4 1 64.25 162 ARG A CA 1
ATOM 1176 C C . ARG A 1 162 ? 13.43 30.391 -1.433 1 64.25 162 ARG A C 1
ATOM 1178 O O . ARG A 1 162 ? 12.922 31.062 -2.33 1 64.25 162 ARG A O 1
ATOM 1185 N N . ASN A 1 163 ? 12.812 29.797 -0.48 1 71.06 163 ASN A N 1
ATOM 1186 C CA . ASN A 1 163 ? 11.383 30.031 -0.357 1 71.06 163 ASN A CA 1
ATOM 1187 C C . ASN A 1 163 ? 11.094 31.422 0.204 1 71.06 163 ASN A C 1
ATOM 1189 O O . ASN A 1 163 ? 11.961 32.031 0.825 1 71.06 163 ASN A O 1
ATOM 1193 N N . MET A 1 164 ? 9.938 32.031 -0.112 1 64.94 164 MET A N 1
ATOM 1194 C CA . MET A 1 164 ? 9.586 33.406 0.288 1 64.94 164 MET A CA 1
ATOM 1195 C C . MET A 1 164 ? 9.094 33.438 1.731 1 64.94 164 MET A C 1
ATOM 1197 O O . MET A 1 164 ? 8.234 32.625 2.117 1 64.94 164 MET A O 1
ATOM 1201 N N . ASN A 1 165 ? 9.828 34.094 2.541 1 65.5 165 ASN A N 1
ATOM 1202 C CA . ASN A 1 165 ? 9.383 34.375 3.9 1 65.5 165 ASN A CA 1
ATOM 1203 C C . ASN A 1 165 ? 8.375 35.531 3.93 1 65.5 165 ASN A C 1
ATOM 1205 O O . ASN A 1 165 ? 8.695 36.656 3.553 1 65.5 165 ASN A O 1
ATOM 1209 N N . LEU A 1 166 ? 7.203 35.25 4.266 1 67.19 166 LEU A N 1
ATOM 1210 C CA . LEU A 1 166 ? 6.133 36.25 4.199 1 67.19 166 LEU A CA 1
ATOM 1211 C C . LEU A 1 166 ? 6.387 37.375 5.18 1 67.19 166 LEU A C 1
ATOM 1213 O O . LEU A 1 166 ? 6.066 38.531 4.891 1 67.19 166 LEU A O 1
ATOM 1217 N N . LEU A 1 167 ? 7.012 37.062 6.234 1 63.12 167 LEU A N 1
ATOM 1218 C CA . LEU A 1 167 ? 7.238 38.125 7.219 1 63.12 167 LEU A CA 1
ATOM 1219 C C . LEU A 1 167 ? 8.242 39.125 6.695 1 63.12 167 LEU A C 1
ATOM 1221 O O . LEU A 1 167 ? 8.023 40.344 6.832 1 63.12 167 LEU A O 1
ATOM 1225 N N . SER A 1 168 ? 9.234 38.656 6.102 1 64.38 168 SER A N 1
ATOM 1226 C CA . SER A 1 168 ? 10.266 39.562 5.578 1 64.38 168 SER A CA 1
ATOM 1227 C C . SER A 1 168 ? 9.781 40.281 4.328 1 64.38 168 SER A C 1
ATOM 1229 O O . SER A 1 168 ? 10.102 41.469 4.125 1 64.38 168 SER A O 1
ATOM 1231 N N . THR A 1 169 ? 8.961 39.562 3.643 1 67.38 169 THR A N 1
ATOM 1232 C CA . THR A 1 169 ? 8.492 40.188 2.4 1 67.38 169 THR A CA 1
ATOM 1233 C C . THR A 1 169 ? 7.488 41.281 2.682 1 67.38 169 THR A C 1
ATOM 1235 O O . THR A 1 169 ? 7.477 42.312 1.996 1 67.38 169 THR A O 1
ATOM 1238 N N . PHE A 1 170 ? 6.672 41.031 3.766 1 69.94 170 PHE A N 1
ATOM 1239 C CA . PHE A 1 170 ? 5.691 42.062 4.102 1 69.94 170 PHE A CA 1
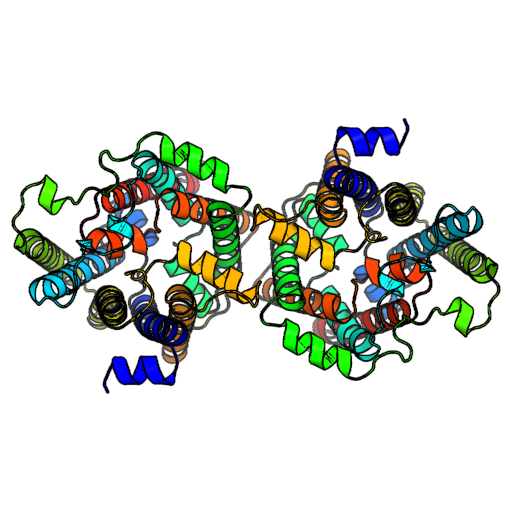ATOM 1240 C C . PHE A 1 170 ? 6.281 43.094 5.07 1 69.94 170 PHE A C 1
ATOM 1242 O O . PHE A 1 170 ? 5.605 44.031 5.473 1 69.94 170 PHE A O 1
ATOM 1249 N N . GLY A 1 171 ? 7.543 42.906 5.332 1 62.16 171 GLY A N 1
ATOM 1250 C CA . GLY A 1 171 ? 8.266 43.875 6.164 1 62.16 171 GLY A CA 1
ATOM 1251 C C . GLY A 1 171 ? 7.773 43.906 7.598 1 62.16 171 GLY A C 1
ATOM 1252 O O . GLY A 1 171 ? 7.82 44.938 8.25 1 62.16 171 GLY A O 1
ATOM 1253 N N . LEU A 1 172 ? 7.223 42.906 7.949 1 67.12 172 LEU A N 1
ATOM 1254 C CA . LEU A 1 172 ? 6.684 42.906 9.305 1 67.12 172 LEU A CA 1
ATOM 1255 C C . LEU A 1 172 ? 7.773 42.562 10.32 1 67.12 172 LEU A C 1
ATOM 1257 O O . LEU A 1 172 ? 8.719 41.844 10.016 1 67.12 172 LEU A O 1
ATOM 1261 N N . PRO A 1 173 ? 7.656 43.312 11.445 1 67.19 173 PRO A N 1
ATOM 1262 C CA . PRO A 1 173 ? 8.664 43.062 12.477 1 67.19 173 PRO A CA 1
ATOM 1263 C C . PRO A 1 173 ? 8.641 41.594 12.984 1 67.19 173 PRO A C 1
ATOM 1265 O O . PRO A 1 173 ? 7.688 40.875 12.727 1 67.19 173 PRO A O 1
ATOM 1268 N N . GLU A 1 174 ? 9.703 41.156 13.523 1 65.25 174 GLU A N 1
ATOM 1269 C CA . GLU A 1 174 ? 9.898 39.812 14.062 1 65.25 174 GLU A CA 1
ATOM 1270 C C . GLU A 1 174 ? 8.789 39.438 15.047 1 65.25 174 GLU A C 1
ATOM 1272 O O . GLU A 1 174 ? 8.391 38.281 15.133 1 65.25 174 GLU A O 1
ATOM 1277 N N . TYR A 1 175 ? 8.203 40.438 15.562 1 74.44 175 TYR A N 1
ATOM 1278 C CA . TYR A 1 175 ? 7.164 40.219 16.562 1 74.44 175 TYR A CA 1
ATOM 1279 C C . TYR A 1 175 ? 5.801 40.031 15.898 1 74.44 175 TYR A C 1
ATOM 1281 O O . TYR A 1 175 ? 4.828 39.656 16.547 1 74.44 175 TYR A O 1
ATOM 1289 N N . GLY A 1 176 ? 5.766 40.375 14.695 1 71.19 176 GLY A N 1
ATOM 1290 C CA . GLY A 1 176 ? 4.512 40.281 13.961 1 71.19 176 GLY A CA 1
ATOM 1291 C C . GLY A 1 176 ? 3.934 38.875 13.953 1 71.19 176 GLY A C 1
ATOM 1292 O O . GLY A 1 176 ? 2.717 38.719 14.055 1 71.19 176 GLY A O 1
ATOM 1293 N N . GLY A 1 177 ? 4.809 38.031 13.852 1 75.88 177 GLY A N 1
ATOM 1294 C CA . GLY A 1 177 ? 4.344 36.656 13.859 1 75.88 177 GLY A CA 1
ATOM 1295 C C . GLY A 1 177 ? 3.695 36.25 15.172 1 75.88 177 GLY A C 1
ATOM 1296 O O . GLY A 1 177 ? 2.68 35.531 15.18 1 75.88 177 GLY A O 1
ATOM 1297 N N . LEU A 1 178 ? 4.234 36.688 16.234 1 80.19 178 LEU A N 1
ATOM 1298 C CA . LEU A 1 178 ? 3.689 36.375 17.562 1 80.19 178 LEU A CA 1
ATOM 1299 C C . LEU A 1 178 ? 2.348 37.062 17.766 1 80.19 178 LEU A C 1
ATOM 1301 O O . LEU A 1 178 ? 1.427 36.5 18.344 1 80.19 178 LEU A O 1
ATOM 1305 N N . VAL A 1 179 ? 2.289 38.25 17.234 1 83.94 179 VAL A N 1
ATOM 1306 C CA . VAL A 1 179 ? 1.058 39.031 17.391 1 83.94 179 VAL A CA 1
ATOM 1307 C C . VAL A 1 179 ? -0.071 38.344 16.609 1 83.94 179 VAL A C 1
ATOM 1309 O O . VAL A 1 179 ? -1.194 38.25 17.109 1 83.94 179 VAL A O 1
ATOM 1312 N N . LEU A 1 180 ? 0.27 37.906 15.461 1 81.12 180 LEU A N 1
ATOM 1313 C CA . LEU A 1 180 ? -0.724 37.219 14.656 1 81.12 180 LEU A CA 1
ATOM 1314 C C . LEU A 1 180 ? -1.178 35.938 15.352 1 81.12 180 LEU A C 1
ATOM 1316 O O . LEU A 1 180 ? -2.361 35.594 15.32 1 81.12 180 LEU A O 1
ATOM 1320 N N . GLY A 1 181 ? -0.23 35.281 15.938 1 83.62 181 GLY A N 1
ATOM 1321 C CA . GLY A 1 181 ? -0.564 34.094 16.672 1 83.62 181 GLY A CA 1
ATOM 1322 C C . GLY A 1 181 ? -1.479 34.344 17.859 1 83.62 181 GLY A C 1
ATOM 1323 O O . GLY A 1 181 ? -2.428 33.594 18.094 1 83.62 181 GLY A O 1
ATOM 1324 N N . LEU A 1 182 ? -1.243 35.406 18.5 1 87.12 182 LEU A N 1
ATOM 1325 C CA . LEU A 1 182 ? -2.033 35.75 19.672 1 87.12 182 LEU A CA 1
ATOM 1326 C C . LEU A 1 182 ? -3.441 36.188 19.281 1 87.12 182 LEU A C 1
ATOM 1328 O O . LEU A 1 182 ? -4.414 35.812 19.953 1 87.12 182 LEU A O 1
ATOM 1332 N N . VAL A 1 183 ? -3.48 36.969 18.234 1 87.19 183 VAL A N 1
ATOM 1333 C CA . VAL A 1 183 ? -4.785 37.406 17.766 1 87.19 183 VAL A CA 1
ATOM 1334 C C . VAL A 1 183 ? -5.629 36.219 17.359 1 87.19 183 VAL A C 1
ATOM 1336 O O . VAL A 1 183 ? -6.812 36.125 17.688 1 87.19 183 VAL A O 1
ATOM 1339 N N . CYS A 1 184 ? -4.98 35.281 16.641 1 86.69 184 CYS A N 1
ATOM 1340 C CA . CYS A 1 184 ? -5.691 34.094 16.203 1 86.69 184 CYS A CA 1
ATOM 1341 C C . CYS A 1 184 ? -6.086 33.219 17.406 1 86.69 184 CYS A C 1
ATOM 1343 O O . CYS A 1 184 ? -7.148 32.594 17.391 1 86.69 184 CYS A O 1
ATOM 1345 N N . ALA A 1 185 ? -5.266 33.219 18.406 1 87.94 185 ALA A N 1
ATOM 1346 C CA . ALA A 1 185 ? -5.562 32.469 19.609 1 87.94 185 ALA A CA 1
ATOM 1347 C C . ALA A 1 185 ? -6.785 33.031 20.328 1 87.94 185 ALA A C 1
ATOM 1349 O O . ALA A 1 185 ? -7.645 32.25 20.781 1 87.94 185 ALA A O 1
ATOM 1350 N N . VAL A 1 186 ? -6.809 34.312 20.375 1 89.12 186 VAL A N 1
ATOM 1351 C CA . VAL A 1 186 ? -7.941 34.969 21.031 1 89.12 186 VAL A CA 1
ATOM 1352 C C . VAL A 1 186 ? -9.219 34.688 20.25 1 89.12 186 VAL A C 1
ATOM 1354 O O . VAL A 1 186 ? -10.266 34.375 20.828 1 89.12 186 VAL A O 1
ATOM 1357 N N . LEU A 1 187 ? -9.094 34.781 18.969 1 87.06 187 LEU A N 1
ATOM 1358 C CA . LEU A 1 187 ? -10.25 34.5 18.125 1 87.06 187 LEU A CA 1
ATOM 1359 C C . LEU A 1 187 ? -10.719 33.062 18.312 1 87.06 187 LEU A C 1
ATOM 1361 O O . LEU A 1 187 ? -11.914 32.812 18.344 1 87.06 187 LEU A O 1
ATOM 1365 N N . ALA A 1 188 ? -9.781 32.188 18.359 1 87.06 188 ALA A N 1
ATOM 1366 C CA . ALA A 1 188 ? -10.117 30.781 18.547 1 87.06 188 ALA A CA 1
ATOM 1367 C C . ALA A 1 188 ? -10.789 30.547 19.891 1 87.06 188 ALA A C 1
ATOM 1369 O O . ALA A 1 188 ? -11.742 29.781 20 1 87.06 188 ALA A O 1
ATOM 1370 N N . LEU A 1 189 ? -10.32 31.234 20.906 1 87.56 189 LEU A N 1
ATOM 1371 C CA . LEU A 1 189 ? -10.875 31.078 22.25 1 87.56 189 LEU A CA 1
ATOM 1372 C C . LEU A 1 189 ? -12.281 31.672 22.328 1 87.56 189 LEU A C 1
ATOM 1374 O O . LEU A 1 189 ? -13.148 31.141 23.016 1 87.56 189 LEU A O 1
ATOM 1378 N N . VAL A 1 190 ? -12.453 32.781 21.641 1 88.62 190 VAL A N 1
ATOM 1379 C CA . VAL A 1 190 ? -13.773 33.406 21.609 1 88.62 190 VAL A CA 1
ATOM 1380 C C . VAL A 1 190 ? -14.766 32.469 20.906 1 88.62 190 VAL A C 1
ATOM 1382 O O . VAL A 1 190 ? -15.891 32.281 21.391 1 88.62 190 VAL A O 1
ATOM 1385 N N . LEU A 1 191 ? -14.273 31.922 19.828 1 85.5 191 LEU A N 1
ATOM 1386 C CA . LEU A 1 191 ? -15.125 30.984 19.094 1 85.5 191 LEU A CA 1
ATOM 1387 C C . LEU A 1 191 ? -15.414 29.75 19.938 1 85.5 191 LEU A C 1
ATOM 1389 O O . LEU A 1 191 ? -16.516 29.219 19.891 1 85.5 191 LEU A O 1
ATOM 1393 N N . ALA A 1 192 ? -14.461 29.281 20.625 1 86 192 ALA A N 1
ATOM 1394 C CA . ALA A 1 192 ? -14.602 28.094 21.469 1 86 192 ALA A CA 1
ATOM 1395 C C . ALA A 1 192 ? -15.578 28.359 22.609 1 86 192 ALA A C 1
ATOM 1397 O O . ALA A 1 192 ? -16.344 27.453 23 1 86 192 ALA A O 1
ATOM 1398 N N . ARG A 1 193 ? -15.555 29.516 23.156 1 86.31 193 ARG A N 1
ATOM 1399 C CA . ARG A 1 193 ? -16.469 29.875 24.219 1 86.31 193 ARG A CA 1
ATOM 1400 C C . ARG A 1 193 ? -17.906 30 23.703 1 86.31 193 ARG A C 1
ATOM 1402 O O . ARG A 1 193 ? -18.844 29.594 24.391 1 86.31 193 ARG A O 1
ATOM 1409 N N . ARG A 1 194 ? -17.938 30.516 22.594 1 86.75 194 ARG A N 1
ATOM 1410 C CA . ARG A 1 194 ? -19.266 30.719 22 1 86.75 194 ARG A CA 1
ATOM 1411 C C . ARG A 1 194 ? -19.953 29.375 21.719 1 86.75 194 ARG A C 1
ATOM 1413 O O . ARG A 1 194 ? -21.172 29.266 21.844 1 86.75 194 ARG A O 1
ATOM 1420 N N . HIS A 1 195 ? -19.172 28.422 21.406 1 86.62 195 HIS A N 1
ATOM 1421 C CA . HIS A 1 195 ? -19.766 27.156 21.016 1 86.62 195 HIS A CA 1
ATOM 1422 C C . HIS A 1 195 ? -19.625 26.109 22.109 1 86.62 195 HIS A C 1
ATOM 1424 O O . HIS A 1 195 ? -19.891 24.922 21.891 1 86.62 195 HIS A O 1
ATOM 1430 N N . ARG A 1 196 ? -19.156 26.422 23.25 1 83.38 196 ARG A N 1
ATOM 1431 C CA . ARG A 1 196 ? -19.078 25.594 24.453 1 83.38 196 ARG A CA 1
ATOM 1432 C C . ARG A 1 196 ? -18.234 24.344 24.219 1 83.38 196 ARG A C 1
ATOM 1434 O O . ARG A 1 196 ? -18.688 23.234 24.5 1 83.38 196 ARG A O 1
ATOM 1441 N N . ILE A 1 197 ? -17.141 24.609 23.75 1 85.88 197 ILE A N 1
ATOM 1442 C CA . ILE A 1 197 ? -16.234 23.484 23.516 1 85.88 197 ILE A CA 1
ATOM 1443 C C . ILE A 1 197 ? -15.586 23.078 24.828 1 85.88 197 ILE A C 1
ATOM 1445 O O . ILE A 1 197 ? -15.297 23.922 25.688 1 85.88 197 ILE A O 1
ATOM 1449 N N . GLY A 1 198 ? -15.492 21.797 25.094 1 85.19 198 GLY A N 1
ATOM 1450 C CA . GLY A 1 198 ? -14.93 21.281 26.328 1 85.19 198 GLY A CA 1
ATOM 1451 C C . GLY A 1 198 ? -13.492 21.703 26.562 1 85.19 198 GLY A C 1
ATOM 1452 O O . GLY A 1 198 ? -12.727 21.875 25.609 1 85.19 198 GLY A O 1
ATOM 1453 N N . ALA A 1 199 ? -13.172 21.984 27.781 1 87.25 199 ALA A N 1
ATOM 1454 C CA . ALA A 1 199 ? -11.828 22.422 28.156 1 87.25 199 ALA A CA 1
ATOM 1455 C C . ALA A 1 199 ? -10.781 21.391 27.75 1 87.25 199 ALA A C 1
ATOM 1457 O O . ALA A 1 199 ? -9.672 21.75 27.344 1 87.25 199 ALA A O 1
ATOM 1458 N N . ALA A 1 200 ? -11.164 20.219 27.844 1 87.75 200 ALA A N 1
ATOM 1459 C CA . ALA A 1 200 ? -10.227 19.156 27.484 1 87.75 200 ALA A CA 1
ATOM 1460 C C . ALA A 1 200 ? -9.867 19.203 26 1 87.75 200 ALA A C 1
ATOM 1462 O O . ALA A 1 200 ? -8.695 19.062 25.641 1 87.75 200 ALA A O 1
ATOM 1463 N N . ARG A 1 201 ? -10.781 19.453 25.234 1 87.44 201 ARG A N 1
ATOM 1464 C CA . ARG A 1 201 ? -10.578 19.531 23.781 1 87.44 201 ARG A CA 1
ATOM 1465 C C . ARG A 1 201 ? -9.68 20.703 23.422 1 87.44 201 ARG A C 1
ATOM 1467 O O . ARG A 1 201 ? -8.844 20.594 22.516 1 87.44 201 ARG A O 1
ATOM 1474 N N . LEU A 1 202 ? -9.805 21.734 24.172 1 87.5 202 LEU A N 1
ATOM 1475 C CA . LEU A 1 202 ? -9.016 22.922 23.906 1 87.5 202 LEU A CA 1
ATOM 1476 C C . LEU A 1 202 ? -7.555 22.719 24.312 1 87.5 202 LEU A C 1
ATOM 1478 O O . LEU A 1 202 ? -6.645 23.156 23.594 1 87.5 202 LEU A O 1
ATOM 1482 N N . VAL A 1 203 ? -7.414 22.016 25.359 1 88.56 203 VAL A N 1
ATOM 1483 C CA . VAL A 1 203 ? -6.059 21.75 25.828 1 88.56 203 VAL A CA 1
ATOM 1484 C C . VAL A 1 203 ? -5.344 20.828 24.859 1 88.56 203 VAL A C 1
ATOM 1486 O O . VAL A 1 203 ? -4.176 21.047 24.531 1 88.56 203 VAL A O 1
ATOM 1489 N N . PHE A 1 204 ? -6.031 19.875 24.422 1 89.5 204 PHE A N 1
ATOM 1490 C CA . PHE A 1 204 ? -5.414 18.922 23.5 1 89.5 204 PHE A CA 1
ATOM 1491 C C . PHE A 1 204 ? -5.199 19.547 22.125 1 89.5 204 PHE A C 1
ATOM 1493 O O . PHE A 1 204 ? -4.234 19.219 21.438 1 89.5 204 PHE A O 1
ATOM 1500 N N . ALA A 1 205 ? -6.082 20.438 21.781 1 87.5 205 ALA A N 1
ATOM 1501 C CA . ALA A 1 205 ? -5.867 21.156 20.531 1 87.5 205 ALA A CA 1
ATOM 1502 C C . ALA A 1 205 ? -4.594 22 20.594 1 87.5 205 ALA A C 1
ATOM 1504 O O . ALA A 1 205 ? -3.844 22.078 19.625 1 87.5 205 ALA A O 1
ATOM 1505 N N . SER A 1 206 ? -4.395 22.594 21.734 1 89.25 206 SER A N 1
ATOM 1506 C CA . SER A 1 206 ? -3.166 23.344 21.953 1 89.25 206 SER A CA 1
ATOM 1507 C C . SER A 1 206 ? -1.952 22.422 21.984 1 89.25 206 SER A C 1
ATOM 1509 O O . SER A 1 206 ? -0.84 22.844 21.656 1 89.25 206 SER A O 1
ATOM 1511 N N . GLY A 1 207 ? -2.234 21.203 22.375 1 89.44 207 GLY A N 1
ATOM 1512 C CA . GLY A 1 207 ? -1.174 20.203 22.406 1 89.44 207 GLY A CA 1
ATOM 1513 C C . GLY A 1 207 ? -0.641 19.859 21.031 1 89.44 207 GLY A C 1
ATOM 1514 O O . GLY A 1 207 ? 0.542 19.547 20.875 1 89.44 207 GLY A O 1
ATOM 1515 N N . VAL A 1 208 ? -1.499 19.938 20.047 1 89.38 208 VAL A N 1
ATOM 1516 C CA . VAL A 1 208 ? -1.084 19.656 18.672 1 89.38 208 VAL A CA 1
ATOM 1517 C C . VAL A 1 208 ? -0.091 20.719 18.203 1 89.38 208 VAL A C 1
ATOM 1519 O O . VAL A 1 208 ? 0.943 20.406 17.625 1 89.38 208 VAL A O 1
ATOM 1522 N N . GLY A 1 209 ? -0.453 22.016 18.516 1 89 209 GLY A N 1
ATOM 1523 C CA . GLY A 1 209 ? 0.467 23.094 18.188 1 89 209 GLY A CA 1
ATOM 1524 C C . GLY A 1 209 ? 1.794 22.984 18.922 1 89 209 GLY A C 1
ATOM 1525 O O . GLY A 1 209 ? 2.846 23.281 18.344 1 89 209 GLY A O 1
ATOM 1526 N N . PHE A 1 210 ? 1.722 22.547 20.094 1 89.44 210 PHE A N 1
ATOM 1527 C CA . PHE A 1 210 ? 2.928 22.344 20.891 1 89.44 210 PHE A CA 1
ATOM 1528 C C . PHE A 1 210 ? 3.801 21.25 20.281 1 89.44 210 PHE A C 1
ATOM 1530 O O . PHE A 1 210 ? 5.027 21.359 20.297 1 89.44 210 PHE A O 1
ATOM 1537 N N . ALA A 1 211 ? 3.186 20.219 19.812 1 90.25 211 ALA A N 1
ATOM 1538 C CA . ALA A 1 211 ? 3.924 19.125 19.203 1 90.25 211 ALA A CA 1
ATOM 1539 C C . ALA A 1 211 ? 4.719 19.609 17.984 1 90.25 211 ALA A C 1
ATOM 1541 O O . ALA A 1 211 ? 5.848 19.172 17.766 1 90.25 211 ALA A O 1
ATOM 1542 N N . VAL A 1 212 ? 4.152 20.469 17.281 1 88.25 212 VAL A N 1
ATOM 1543 C CA . VAL A 1 212 ? 4.824 21.016 16.109 1 88.25 212 VAL A CA 1
ATOM 1544 C C . VAL A 1 212 ? 6.043 21.828 16.531 1 88.25 212 VAL A C 1
ATOM 1546 O O . VAL A 1 212 ? 7.117 21.719 15.938 1 88.25 212 VAL A O 1
ATOM 1549 N N . ALA A 1 213 ? 5.824 22.625 17.547 1 88.12 213 ALA A N 1
ATOM 1550 C CA . ALA A 1 213 ? 6.934 23.406 18.078 1 88.12 213 ALA A CA 1
ATOM 1551 C C . ALA A 1 213 ? 8.031 22.5 18.625 1 88.12 213 ALA A C 1
ATOM 1553 O O . ALA A 1 213 ? 9.219 22.781 18.469 1 88.12 213 ALA A O 1
ATOM 1554 N N . LEU A 1 214 ? 7.551 21.453 19.25 1 88 214 LEU A N 1
ATOM 1555 C CA . LEU A 1 214 ? 8.492 20.469 19.781 1 88 214 LEU A CA 1
ATOM 1556 C C . LEU A 1 214 ? 9.336 19.875 18.656 1 88 214 LEU A C 1
ATOM 1558 O O . LEU A 1 214 ? 10.539 19.672 18.812 1 88 214 LEU A O 1
ATOM 1562 N N . GLY A 1 215 ? 8.75 19.594 17.562 1 86 215 GLY A N 1
ATOM 1563 C CA . GLY A 1 215 ? 9.477 19.078 16.422 1 86 215 GLY A CA 1
ATOM 1564 C C . GLY A 1 215 ? 10.531 20.031 15.891 1 86 215 GLY A C 1
ATOM 1565 O O . GLY A 1 215 ? 11.664 19.625 15.602 1 86 215 GLY A O 1
ATOM 1566 N N . TRP A 1 216 ? 10.156 21.25 15.82 1 84.56 216 TRP A N 1
ATOM 1567 C CA . TRP A 1 216 ? 11.094 22.266 15.352 1 84.56 216 TRP A CA 1
ATOM 1568 C C . TRP A 1 216 ? 12.273 22.406 16.297 1 84.56 216 TRP A C 1
ATOM 1570 O O . TRP A 1 216 ? 13.43 22.422 15.875 1 84.56 216 TRP A O 1
ATOM 1580 N N . VAL A 1 217 ? 11.977 22.5 17.562 1 83.81 217 VAL A N 1
ATOM 1581 C CA . VAL A 1 217 ? 13 22.766 18.562 1 83.81 217 VAL A CA 1
ATOM 1582 C C . VAL A 1 217 ? 13.938 21.562 18.672 1 83.81 217 VAL A C 1
ATOM 1584 O O . VAL A 1 217 ? 15.156 21.719 18.75 1 83.81 217 VAL A O 1
ATOM 1587 N N . LEU A 1 218 ? 13.3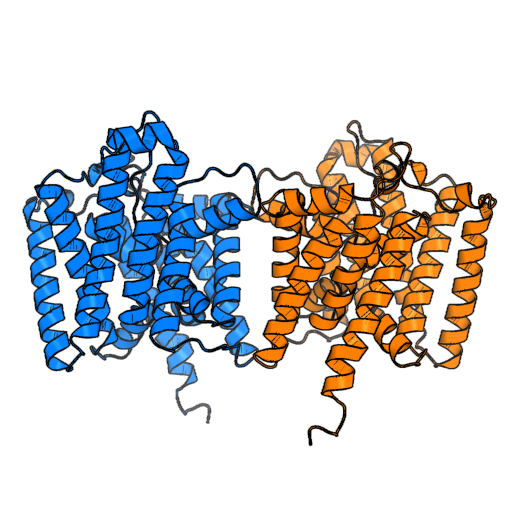91 20.406 18.625 1 83.19 218 LEU A N 1
ATOM 1588 C CA . LEU A 1 218 ? 14.203 19.203 18.781 1 83.19 218 LEU A CA 1
ATOM 1589 C C . LEU A 1 218 ? 15.094 18.969 17.578 1 83.19 218 LEU A C 1
ATOM 1591 O O . LEU A 1 218 ? 16.266 18.609 17.719 1 83.19 218 LEU A O 1
ATOM 1595 N N . THR A 1 219 ? 14.547 19.188 16.438 1 81.94 219 THR A N 1
ATOM 1596 C CA . THR A 1 219 ? 15.352 19 15.227 1 81.94 219 THR A CA 1
ATOM 1597 C C . THR A 1 219 ? 16.422 20.078 15.109 1 81.94 219 THR A C 1
ATOM 1599 O O . THR A 1 219 ? 17.531 19.797 14.648 1 81.94 219 THR A O 1
ATOM 1602 N N . TYR A 1 220 ? 16.047 21.203 15.539 1 79.62 220 TYR A N 1
ATOM 1603 C CA . TYR A 1 220 ? 17.047 22.266 15.555 1 79.62 220 TYR A CA 1
ATOM 1604 C C . TYR A 1 220 ? 18.172 21.969 16.547 1 79.62 220 TYR A C 1
ATOM 1606 O O . TYR A 1 220 ? 19.344 22.141 16.234 1 79.62 220 TYR A O 1
ATOM 1614 N N . ALA A 1 221 ? 17.797 21.547 17.688 1 78.56 221 ALA A N 1
ATOM 1615 C CA . ALA A 1 221 ? 18.781 21.203 18.719 1 78.56 221 ALA A CA 1
ATOM 1616 C C . ALA A 1 221 ? 19.703 20.094 18.219 1 78.56 221 ALA A C 1
ATOM 1618 O O . ALA A 1 221 ? 20.906 20.109 18.469 1 78.56 221 ALA A O 1
ATOM 1619 N N . LEU A 1 222 ? 19.141 19.25 17.516 1 80.56 222 LEU A N 1
ATOM 1620 C CA . LEU A 1 222 ? 19.938 18.141 16.969 1 80.56 222 LEU A CA 1
ATOM 1621 C C . LEU A 1 222 ? 20.875 18.641 15.883 1 80.56 222 LEU A C 1
ATOM 1623 O O . LEU A 1 222 ? 22 18.156 15.766 1 80.56 222 LEU A O 1
ATOM 1627 N N . SER A 1 223 ? 20.391 19.531 15.125 1 79.12 223 SER A N 1
ATOM 1628 C CA . SER A 1 223 ? 21.203 20.062 14.031 1 79.12 223 SER A CA 1
ATOM 1629 C C . SER A 1 223 ? 22.422 20.812 14.547 1 79.12 223 SER A C 1
ATOM 1631 O O . SER A 1 223 ? 23.438 20.891 13.852 1 79.12 223 SER A O 1
ATOM 1633 N N . GLN A 1 224 ? 22.359 21.297 15.758 1 77.56 224 GLN A N 1
ATOM 1634 C CA . GLN A 1 224 ? 23.469 22.047 16.344 1 77.56 224 GLN A CA 1
ATOM 1635 C C . GLN A 1 224 ? 24.547 21.125 16.891 1 77.56 224 GLN A C 1
ATOM 1637 O O . GLN A 1 224 ? 25.703 21.516 16.984 1 77.56 224 GLN A O 1
ATOM 1642 N N . VAL A 1 225 ? 24.125 19.938 17.125 1 76.31 225 VAL A N 1
ATOM 1643 C CA . VAL A 1 225 ? 25.062 19.031 17.781 1 76.31 225 VAL A CA 1
ATOM 1644 C C . VAL A 1 225 ? 25.5 17.953 16.797 1 76.31 225 VAL A C 1
ATOM 1646 O O . VAL A 1 225 ? 26.562 17.359 16.953 1 76.31 225 VAL A O 1
ATOM 1649 N N . ALA A 1 226 ? 24.75 17.797 15.766 1 75.56 226 ALA A N 1
ATOM 1650 C CA . ALA A 1 226 ? 25.031 16.703 14.82 1 75.56 226 ALA A CA 1
ATOM 1651 C C . ALA A 1 226 ? 26.219 17.047 13.938 1 75.56 226 ALA A C 1
ATOM 1653 O O . ALA A 1 226 ? 26.453 18.219 13.609 1 75.56 226 ALA A O 1
ATOM 1654 N N . PHE A 1 227 ? 26.969 16.109 13.625 1 69.81 227 PHE A N 1
ATOM 1655 C CA . PHE A 1 227 ? 28.125 16.281 12.742 1 69.81 227 PHE A CA 1
ATOM 1656 C C . PHE A 1 227 ? 27.688 16.328 11.281 1 69.81 227 PHE A C 1
ATOM 1658 O O . PHE A 1 227 ? 28.219 17.109 10.492 1 69.81 227 PHE A O 1
ATOM 1665 N N . GLU A 1 228 ? 26.672 15.539 11.031 1 68.62 228 GLU A N 1
ATOM 1666 C CA . GLU A 1 228 ? 26.109 15.508 9.68 1 68.62 228 GLU A CA 1
ATOM 1667 C C . GLU A 1 228 ? 24.891 16.406 9.562 1 68.62 228 GLU A C 1
ATOM 1669 O O . GLU A 1 228 ? 24.156 16.609 10.539 1 68.62 228 GLU A O 1
ATOM 1674 N N . PRO A 1 229 ? 24.719 16.953 8.445 1 67.81 229 PRO A N 1
ATOM 1675 C CA . PRO A 1 229 ? 23.578 17.844 8.273 1 67.81 229 PRO A CA 1
ATOM 1676 C C . PRO A 1 229 ? 22.25 17.141 8.547 1 67.81 229 PRO A C 1
ATOM 1678 O O . PRO A 1 229 ? 21.984 16.062 8 1 67.81 229 PRO A O 1
ATOM 1681 N N . VAL A 1 230 ? 21.625 17.641 9.516 1 71.38 230 VAL A N 1
ATOM 1682 C CA . VAL A 1 230 ? 20.297 17.156 9.859 1 71.38 230 VAL A CA 1
ATOM 1683 C C . VAL A 1 230 ? 19.234 18.141 9.367 1 71.38 230 VAL A C 1
ATOM 1685 O O . VAL A 1 230 ? 19.422 19.359 9.453 1 71.38 230 VAL A O 1
ATOM 1688 N N . GLN A 1 231 ? 18.359 17.688 8.75 1 70.12 231 GLN A N 1
ATOM 1689 C CA . GLN A 1 231 ? 17.266 18.516 8.242 1 70.12 231 GLN A CA 1
ATOM 1690 C C . GLN A 1 231 ? 16.344 18.953 9.367 1 70.12 231 GLN A C 1
ATOM 1692 O O . GLN A 1 231 ? 15.914 18.141 10.18 1 70.12 231 GLN A O 1
ATOM 1697 N N . ILE A 1 232 ? 16.219 20.266 9.438 1 73.88 232 ILE A N 1
ATOM 1698 C CA . ILE A 1 232 ? 15.289 20.828 10.406 1 73.88 232 ILE A CA 1
ATOM 1699 C C . ILE A 1 232 ? 13.867 20.734 9.875 1 73.88 232 ILE A C 1
ATOM 1701 O O . ILE A 1 232 ? 13.531 21.359 8.867 1 73.88 232 ILE A O 1
ATOM 1705 N N . GLU A 1 233 ? 13.164 19.875 10.547 1 75.25 233 GLU A N 1
ATOM 1706 C CA . GLU A 1 233 ? 11.797 19.656 10.109 1 75.25 233 GLU A CA 1
ATOM 1707 C C . GLU A 1 233 ? 10.875 19.359 11.289 1 75.25 233 GLU A C 1
ATOM 1709 O O . GLU A 1 233 ? 11.344 19.156 12.414 1 75.25 233 GLU A O 1
ATOM 1714 N N . SER A 1 234 ? 9.672 19.547 11.023 1 81.69 234 SER A N 1
ATOM 1715 C CA . SER A 1 234 ? 8.68 19.25 12.039 1 81.69 234 SER A CA 1
ATOM 1716 C C . SER A 1 234 ? 7.547 18.391 11.477 1 81.69 234 SER A C 1
ATOM 1718 O O . SER A 1 234 ? 7.746 17.656 10.508 1 81.69 234 SER A O 1
ATOM 1720 N N . ALA A 1 235 ? 6.449 18.422 12.102 1 82.44 235 ALA A N 1
ATOM 1721 C CA . ALA A 1 235 ? 5.352 17.516 11.805 1 82.44 235 ALA A CA 1
ATOM 1722 C C . ALA A 1 235 ? 4.848 17.703 10.383 1 82.44 235 ALA A C 1
ATOM 1724 O O . ALA A 1 235 ? 4.367 18.781 10.016 1 82.44 235 ALA A O 1
ATOM 1725 N N . THR A 1 236 ? 5.121 16.844 9.594 1 83.5 236 THR A N 1
ATOM 1726 C CA . THR A 1 236 ? 4.594 16.672 8.242 1 83.5 236 THR A CA 1
ATOM 1727 C C . THR A 1 236 ? 4.328 15.203 7.949 1 83.5 236 THR A C 1
ATOM 1729 O O . THR A 1 236 ? 4.895 14.32 8.602 1 83.5 236 THR A O 1
ATOM 1732 N N . PHE A 1 237 ? 3.398 15 7.078 1 86.12 237 PHE A N 1
ATOM 1733 C CA . PHE A 1 237 ? 3.018 13.602 7.008 1 86.12 237 PHE A CA 1
ATOM 1734 C C . PHE A 1 237 ? 3.15 13.07 5.582 1 86.12 237 PHE A C 1
ATOM 1736 O O . PHE A 1 237 ? 3.041 11.867 5.348 1 86.12 237 PHE A O 1
ATOM 1743 N N . THR A 1 238 ? 3.344 13.859 4.625 1 85.25 238 THR A N 1
ATOM 1744 C CA . THR A 1 238 ? 3.463 13.352 3.262 1 85.25 238 THR A CA 1
ATOM 1745 C C . THR A 1 238 ? 4.824 12.703 3.045 1 85.25 238 THR A C 1
ATOM 1747 O O . THR A 1 238 ? 4.914 11.492 2.818 1 85.25 238 THR A O 1
ATOM 1750 N N . GLY A 1 239 ? 5.859 13.469 3.262 1 81.38 239 GLY A N 1
ATOM 1751 C CA . GLY A 1 239 ? 7.207 12.953 3.111 1 81.38 239 GLY A CA 1
ATOM 1752 C C . GLY A 1 239 ? 7.52 11.812 4.066 1 81.38 239 GLY A C 1
ATOM 1753 O O . GLY A 1 239 ? 7.906 10.727 3.641 1 81.38 239 GLY A O 1
ATOM 1754 N N . PRO A 1 240 ? 7.227 12.039 5.277 1 84.81 240 PRO A N 1
ATOM 1755 C CA . PRO A 1 240 ? 7.535 11.023 6.285 1 84.81 240 PRO A CA 1
ATOM 1756 C C . PRO A 1 240 ? 6.785 9.711 6.051 1 84.81 240 PRO A C 1
ATOM 1758 O O . PRO A 1 240 ? 7.293 8.641 6.383 1 84.81 240 PRO A O 1
ATOM 1761 N N . SER A 1 241 ? 5.602 9.836 5.523 1 86.5 241 SER A N 1
ATOM 1762 C CA . SER A 1 241 ? 4.887 8.602 5.215 1 86.5 241 SER A CA 1
ATOM 1763 C C . SER A 1 241 ? 5.598 7.805 4.125 1 86.5 241 SER A C 1
ATOM 1765 O O . SER A 1 241 ? 5.656 6.578 4.18 1 86.5 241 SER A O 1
ATOM 1767 N N . ALA A 1 242 ? 6.043 8.539 3.18 1 82.75 242 ALA A N 1
ATOM 1768 C CA . ALA A 1 242 ? 6.812 7.898 2.113 1 82.75 242 ALA A CA 1
ATOM 1769 C C . ALA A 1 242 ? 8.102 7.289 2.656 1 82.75 242 ALA A C 1
ATOM 1771 O O . ALA A 1 242 ? 8.422 6.141 2.352 1 82.75 242 ALA A O 1
ATOM 1772 N N . HIS A 1 243 ? 8.758 8.039 3.545 1 82.75 243 HIS A N 1
ATOM 1773 C CA . HIS A 1 243 ? 10.016 7.566 4.105 1 82.75 243 HIS A CA 1
ATOM 1774 C C . HIS A 1 243 ? 9.797 6.363 5.016 1 82.75 243 HIS A C 1
ATOM 1776 O O . HIS A 1 243 ? 10.617 5.438 5.035 1 82.75 243 HIS A O 1
ATOM 1782 N N . THR A 1 244 ? 8.789 6.438 5.734 1 83.75 244 THR A N 1
ATOM 1783 C CA . THR A 1 244 ? 8.477 5.324 6.621 1 83.75 244 THR A CA 1
ATOM 1784 C C . THR A 1 244 ? 8.172 4.059 5.824 1 83.75 244 THR A C 1
ATOM 1786 O O . THR A 1 244 ? 8.602 2.965 6.195 1 83.75 244 THR A O 1
ATOM 1789 N N . LEU A 1 245 ? 7.438 4.207 4.766 1 83.19 245 LEU A N 1
ATOM 1790 C CA . LEU A 1 245 ? 7.152 3.068 3.9 1 83.19 245 LEU A CA 1
ATOM 1791 C C . LEU A 1 245 ? 8.445 2.445 3.381 1 83.19 245 LEU A C 1
ATOM 1793 O O . LEU A 1 245 ? 8.617 1.225 3.434 1 83.19 245 LEU A O 1
ATOM 1797 N N . MET A 1 246 ? 9.312 3.299 2.947 1 81.12 246 MET A N 1
ATOM 1798 C CA . MET A 1 246 ? 10.562 2.801 2.387 1 81.12 246 MET A CA 1
ATOM 1799 C C . MET A 1 246 ? 11.414 2.141 3.465 1 81.12 246 MET A C 1
ATOM 1801 O O . MET A 1 246 ? 12.156 1.195 3.184 1 81.12 246 MET A O 1
ATOM 1805 N N . PHE A 1 247 ? 11.266 2.693 4.691 1 81.56 247 PHE A N 1
ATOM 1806 C CA . PHE A 1 247 ? 11.977 2.072 5.797 1 81.56 247 PHE A CA 1
ATOM 1807 C C . PHE A 1 247 ? 11.516 0.634 6.004 1 81.56 247 PHE A C 1
ATOM 1809 O O . PHE A 1 247 ? 12.32 -0.247 6.305 1 81.56 247 PHE A O 1
ATOM 1816 N N . PHE A 1 248 ? 10.281 0.388 5.809 1 82.25 248 PHE A N 1
ATOM 1817 C CA . PHE A 1 248 ? 9.734 -0.953 5.984 1 82.25 248 PHE A CA 1
ATOM 1818 C C . PHE A 1 248 ? 10.055 -1.828 4.777 1 82.25 248 PHE A C 1
ATOM 1820 O O . PHE A 1 248 ? 10.133 -3.053 4.895 1 82.25 248 PHE A O 1
ATOM 1827 N N . LEU A 1 249 ? 10.305 -1.228 3.617 1 80.06 249 LEU A N 1
ATOM 1828 C CA . LEU A 1 249 ? 10.461 -1.984 2.379 1 80.06 249 LEU A CA 1
ATOM 1829 C C . LEU A 1 249 ? 11.938 -2.25 2.09 1 80.06 249 LEU A C 1
ATOM 1831 O O . LEU A 1 249 ? 12.266 -3.16 1.327 1 80.06 249 LEU A O 1
ATOM 1835 N N . ASP A 1 250 ? 12.758 -1.365 2.67 1 76 250 ASP A N 1
ATOM 1836 C CA . ASP A 1 250 ? 14.188 -1.463 2.383 1 76 250 ASP A CA 1
ATOM 1837 C C . ASP A 1 250 ? 15.008 -1.404 3.666 1 76 250 ASP A C 1
ATOM 1839 O O . ASP A 1 250 ? 14.914 -0.44 4.43 1 76 250 ASP A O 1
ATOM 1843 N N . ARG A 1 251 ? 15.789 -2.285 3.908 1 70.88 251 ARG A N 1
ATOM 1844 C CA . ARG A 1 251 ? 16.609 -2.361 5.117 1 70.88 251 ARG A CA 1
ATOM 1845 C C . ARG A 1 251 ? 17.641 -1.242 5.148 1 70.88 251 ARG A C 1
ATOM 1847 O O . ARG A 1 251 ? 18.125 -0.866 6.219 1 70.88 251 ARG A O 1
ATOM 1854 N N . ASN A 1 252 ? 17.922 -0.768 4.098 1 67.19 252 ASN A N 1
ATOM 1855 C CA . ASN A 1 252 ? 18.984 0.23 4.055 1 67.19 252 ASN A CA 1
ATOM 1856 C C . ASN A 1 252 ? 18.438 1.636 4.301 1 67.19 252 ASN A C 1
ATOM 1858 O O . ASN A 1 252 ? 19.203 2.602 4.34 1 67.19 252 ASN A O 1
ATOM 1862 N N . ALA A 1 253 ? 17.312 1.583 4.637 1 64.56 253 ALA A N 1
ATOM 1863 C CA . ALA A 1 253 ? 16.75 2.918 4.809 1 64.56 253 ALA A CA 1
ATOM 1864 C C . ALA A 1 253 ? 17.188 3.531 6.137 1 64.56 253 ALA A C 1
ATOM 1866 O O . ALA A 1 253 ? 17.328 2.826 7.137 1 64.56 253 ALA A O 1
ATOM 1867 N N . VAL A 1 254 ? 17.562 4.754 6.078 1 64.62 254 VAL A N 1
ATOM 1868 C CA . VAL A 1 254 ? 18.125 5.496 7.199 1 64.62 254 VAL A CA 1
ATOM 1869 C C . VAL A 1 254 ? 17 5.922 8.148 1 64.62 254 VAL A C 1
ATOM 1871 O O . VAL A 1 254 ? 15.922 6.309 7.715 1 64.62 254 VAL A O 1
ATOM 1874 N N . LEU A 1 255 ? 17.359 5.598 9.328 1 72.75 255 LEU A N 1
ATOM 1875 C CA . LEU A 1 255 ? 16.484 6.074 10.398 1 72.75 255 LEU A CA 1
ATOM 1876 C C . LEU A 1 255 ? 16.531 7.594 10.5 1 72.75 255 LEU A C 1
ATOM 1878 O O . LEU A 1 255 ? 17.609 8.188 10.508 1 72.75 255 LEU A O 1
ATOM 1882 N N . GLU A 1 256 ? 15.438 8.266 10.273 1 76.62 256 GLU A N 1
ATOM 1883 C CA . GLU A 1 256 ? 15.336 9.719 10.328 1 76.62 256 GLU A CA 1
ATOM 1884 C C . GLU A 1 256 ? 14.133 10.164 11.148 1 76.62 256 GLU A C 1
ATOM 1886 O O . GLU A 1 256 ? 13.398 9.328 11.688 1 76.62 256 GLU A O 1
ATOM 1891 N N . PHE A 1 257 ? 14.109 11.438 11.438 1 78.75 257 PHE A N 1
ATOM 1892 C CA . PHE A 1 257 ? 13.008 12.047 12.172 1 78.75 257 PHE A CA 1
ATOM 1893 C C . PHE A 1 257 ? 11.664 11.594 11.617 1 78.75 257 PHE A C 1
ATOM 1895 O O . PHE A 1 257 ? 10.75 11.266 12.375 1 78.75 257 PHE A O 1
ATOM 1902 N N . ASP A 1 258 ? 11.57 11.367 10.359 1 76.44 258 ASP A N 1
ATOM 1903 C CA . ASP A 1 258 ? 10.336 11.031 9.656 1 76.44 258 ASP A CA 1
ATOM 1904 C C . ASP A 1 258 ? 9.859 9.625 10.008 1 76.44 258 ASP A C 1
ATOM 1906 O O . ASP A 1 258 ? 8.664 9.391 10.188 1 76.44 258 ASP A O 1
ATOM 1910 N N . VAL A 1 259 ? 10.852 8.82 10.234 1 80 259 VAL A N 1
ATOM 1911 C CA . VAL A 1 259 ? 10.562 7.418 10.492 1 80 259 VAL A CA 1
ATOM 1912 C C . VAL A 1 259 ? 10.07 7.246 11.922 1 80 259 VAL A C 1
ATOM 1914 O O . VAL A 1 259 ? 9.352 6.293 12.234 1 80 259 VAL A O 1
ATOM 1917 N N . GLY A 1 260 ? 10.477 8.195 12.75 1 86.44 260 GLY A N 1
ATOM 1918 C CA . GLY A 1 260 ? 9.992 8.148 14.117 1 86.44 260 GLY A CA 1
ATOM 1919 C C . GLY A 1 260 ? 8.648 8.836 14.305 1 86.44 260 GLY A C 1
ATOM 1920 O O . GLY A 1 260 ? 7.859 8.453 15.164 1 86.44 260 GLY A O 1
ATOM 1921 N N . LEU A 1 261 ? 8.422 9.82 13.438 1 89.25 261 LEU A N 1
ATOM 1922 C CA . LEU A 1 261 ? 7.242 10.664 13.578 1 89.25 261 LEU A CA 1
ATOM 1923 C C . LEU A 1 261 ? 5.969 9.875 13.297 1 89.25 261 LEU A C 1
ATOM 1925 O O . LEU A 1 261 ? 5.039 9.883 14.102 1 89.25 261 LEU A O 1
ATOM 1929 N N . VAL A 1 262 ? 5.926 9.125 12.211 1 91.06 262 VAL A N 1
ATOM 1930 C CA . VAL A 1 262 ? 4.715 8.453 11.75 1 91.06 262 VAL A CA 1
ATOM 1931 C C . VAL A 1 262 ? 4.328 7.348 12.727 1 91.06 262 VAL A C 1
ATOM 1933 O O . VAL A 1 262 ? 3.203 7.32 13.227 1 91.06 262 VAL A O 1
ATOM 1936 N N . PRO A 1 263 ? 5.27 6.469 13.117 1 91.06 263 PRO A N 1
ATOM 1937 C CA . PRO A 1 263 ? 4.918 5.477 14.133 1 91.06 263 PRO A CA 1
ATOM 1938 C C . PRO A 1 263 ? 4.59 6.109 15.484 1 91.06 263 PRO A C 1
ATOM 1940 O O . PRO A 1 263 ? 3.779 5.574 16.25 1 91.06 263 PRO A O 1
ATOM 1943 N N . GLY A 1 264 ? 5.281 7.184 15.773 1 92.5 264 GLY A N 1
ATOM 1944 C CA . GLY A 1 264 ? 4.973 7.891 17.016 1 92.5 264 GLY A CA 1
ATOM 1945 C C . GLY A 1 264 ? 3.537 8.375 17.078 1 92.5 264 GLY A C 1
ATOM 1946 O O . GLY A 1 264 ? 2.865 8.203 18.094 1 92.5 264 GLY A O 1
ATOM 1947 N N . VAL A 1 265 ? 3.15 8.969 15.977 1 93.06 265 VAL A N 1
ATOM 1948 C CA . VAL A 1 265 ? 1.774 9.453 15.914 1 93.06 265 VAL A CA 1
ATOM 1949 C C . VAL A 1 265 ? 0.807 8.281 16.047 1 93.06 265 VAL A C 1
ATOM 1951 O O . VAL A 1 265 ? -0.204 8.367 16.734 1 93.06 265 VAL A O 1
ATOM 1954 N N . PHE A 1 266 ? 1.147 7.227 15.391 1 93.31 266 PHE A N 1
ATOM 1955 C CA . PHE A 1 266 ? 0.316 6.031 15.438 1 93.31 266 PHE A CA 1
ATOM 1956 C C . PHE A 1 266 ? 0.211 5.496 16.859 1 93.31 266 PHE A C 1
ATOM 1958 O O . PHE A 1 266 ? -0.889 5.23 17.344 1 93.31 266 PHE A O 1
ATOM 1965 N N . ILE A 1 267 ? 1.281 5.375 17.516 1 93.94 267 ILE A N 1
ATOM 1966 C CA . ILE A 1 267 ? 1.323 4.84 18.875 1 93.94 267 ILE A CA 1
ATOM 1967 C C . ILE A 1 267 ? 0.619 5.801 19.828 1 93.94 267 ILE A C 1
ATOM 1969 O O . ILE A 1 267 ? -0.173 5.375 20.688 1 93.94 267 ILE A O 1
ATOM 1973 N N . GLY A 1 268 ? 0.946 7.043 19.688 1 94.44 268 GLY A N 1
ATOM 1974 C CA . GLY A 1 268 ? 0.3 8.031 20.531 1 94.44 268 GLY A CA 1
ATOM 1975 C C . GLY A 1 268 ? -1.211 8.047 20.391 1 94.44 268 GLY A C 1
ATOM 1976 O O . GLY A 1 268 ? -1.932 8.055 21.391 1 94.44 268 GLY A O 1
ATOM 1977 N N . ALA A 1 269 ? -1.648 8.023 19.188 1 94.62 269 ALA A N 1
ATOM 1978 C CA . ALA A 1 269 ? -3.088 8.016 18.922 1 94.62 269 ALA A CA 1
ATOM 1979 C C . ALA A 1 269 ? -3.725 6.723 19.422 1 94.62 269 ALA A C 1
ATOM 1981 O O . ALA A 1 269 ? -4.836 6.738 19.969 1 94.62 269 ALA A O 1
ATOM 1982 N N . MET A 1 270 ? -3.045 5.629 19.234 1 93.88 270 MET A N 1
ATOM 1983 C CA . MET A 1 270 ? -3.553 4.336 19.672 1 93.88 270 MET A CA 1
ATOM 1984 C C . MET A 1 270 ? -3.697 4.301 21.188 1 93.88 270 MET A C 1
ATOM 1986 O O . MET A 1 270 ? -4.711 3.828 21.719 1 93.88 270 MET A O 1
ATOM 1990 N N . ILE A 1 271 ? -2.713 4.781 21.875 1 94.44 271 ILE A N 1
ATOM 1991 C CA . ILE A 1 271 ? -2.734 4.805 23.328 1 94.44 271 ILE A CA 1
ATOM 1992 C C . ILE A 1 271 ? -3.867 5.707 23.812 1 94.44 271 ILE A C 1
ATOM 1994 O O . ILE A 1 271 ? -4.629 5.336 24.703 1 94.44 271 ILE A O 1
ATOM 1998 N N . ALA A 1 272 ? -3.953 6.844 23.219 1 93.88 272 ALA A N 1
ATOM 1999 C CA . ALA A 1 272 ? -5.008 7.781 23.594 1 93.88 272 ALA A CA 1
ATOM 2000 C C . ALA A 1 272 ? -6.387 7.18 23.344 1 93.88 272 ALA A C 1
ATOM 2002 O O . ALA A 1 272 ? -7.285 7.305 24.188 1 93.88 272 ALA A O 1
ATOM 2003 N N . ALA A 1 273 ? -6.559 6.551 22.281 1 93.06 273 ALA A N 1
ATOM 2004 C CA . ALA A 1 273 ? -7.84 5.938 21.938 1 93.06 273 ALA A CA 1
ATOM 2005 C C . ALA A 1 273 ? -8.141 4.754 22.844 1 93.06 273 ALA A C 1
ATOM 2007 O O . ALA A 1 273 ? -9.289 4.555 23.266 1 93.06 273 ALA A O 1
ATOM 2008 N N . ALA A 1 274 ? -7.148 3.939 23.125 1 93.19 274 ALA A N 1
ATOM 2009 C CA . ALA A 1 274 ? -7.32 2.785 24 1 93.19 274 ALA A CA 1
ATOM 2010 C C . ALA A 1 274 ? -7.719 3.223 25.406 1 93.19 274 ALA A C 1
ATOM 2012 O O . ALA A 1 274 ? -8.586 2.605 26.047 1 93.19 274 ALA A O 1
ATOM 2013 N N . LEU A 1 275 ? -7.113 4.25 25.875 1 92.56 275 LEU A N 1
ATOM 2014 C CA . LEU A 1 275 ? -7.398 4.754 27.219 1 92.56 275 LEU A CA 1
ATOM 2015 C C . LEU A 1 275 ? -8.781 5.395 27.281 1 92.56 275 LEU A C 1
ATOM 2017 O O . LEU A 1 275 ? -9.453 5.344 28.312 1 92.56 275 LEU A O 1
ATOM 2021 N N . ALA A 1 276 ? -9.164 5.914 26.172 1 91.75 276 ALA A N 1
ATOM 2022 C CA . ALA A 1 276 ? -10.477 6.555 26.109 1 91.75 276 ALA A CA 1
ATOM 2023 C C . ALA A 1 276 ? -11.562 5.547 25.75 1 91.75 276 ALA A C 1
ATOM 2025 O O . ALA A 1 276 ? -12.75 5.855 25.828 1 91.75 276 ALA A O 1
ATOM 2026 N N . GLY A 1 277 ? -11.203 4.289 25.297 1 90.19 277 GLY A N 1
ATOM 2027 C CA . GLY A 1 277 ? -12.156 3.262 24.922 1 90.19 277 GLY A CA 1
ATOM 2028 C C . GLY A 1 277 ? -12.805 3.518 23.578 1 90.19 277 GLY A C 1
ATOM 2029 O O . GLY A 1 277 ? -13.984 3.213 23.391 1 90.19 277 GLY A O 1
ATOM 2030 N N . GLU A 1 278 ? -12.062 4.211 22.797 1 90 278 GLU A N 1
ATOM 2031 C CA . GLU A 1 278 ? -12.633 4.598 21.516 1 90 278 GLU A CA 1
ATOM 2032 C C . GLU A 1 278 ? -12.094 3.723 20.391 1 90 278 GLU A C 1
ATOM 2034 O O . GLU A 1 278 ? -12.234 4.062 19.219 1 90 278 GLU A O 1
ATOM 2039 N N . MET A 1 279 ? -11.594 2.602 20.688 1 90.56 279 MET A N 1
ATOM 2040 C CA . MET A 1 279 ? -11.086 1.686 19.672 1 90.56 279 MET A CA 1
ATOM 2041 C C . MET A 1 279 ? -12.227 0.914 19.016 1 90.56 279 MET A C 1
ATOM 2043 O O . MET A 1 279 ? -13.016 0.254 19.703 1 90.56 279 MET A O 1
ATOM 2047 N N . LYS A 1 280 ? -12.477 1.133 17.781 1 88.25 280 LYS A N 1
ATOM 2048 C CA . LYS A 1 280 ? -13.547 0.452 17.047 1 88.25 280 LYS A CA 1
ATOM 2049 C C . LYS A 1 280 ? -13.094 0.065 15.648 1 88.25 280 LYS A C 1
ATOM 2051 O O . LYS A 1 280 ? -12.492 0.873 14.938 1 88.25 280 LYS A O 1
ATOM 2056 N N . ILE A 1 281 ? -13.328 -1.113 15.312 1 87.12 281 ILE A N 1
ATOM 2057 C CA . ILE A 1 281 ? -12.977 -1.591 13.984 1 87.12 281 ILE A CA 1
ATOM 2058 C C . ILE A 1 281 ? -14.047 -1.168 12.984 1 87.12 281 ILE A C 1
ATOM 2060 O O . ILE A 1 281 ? -15.211 -1.558 13.109 1 87.12 281 ILE A O 1
ATOM 2064 N N . GLN A 1 282 ? -13.656 -0.286 12.148 1 84.94 282 GLN A N 1
ATOM 2065 C CA . GLN A 1 282 ? -14.578 0.211 11.125 1 84.94 282 GLN A CA 1
ATOM 2066 C C . GLN A 1 282 ? -14.094 -0.143 9.727 1 84.94 282 GLN A C 1
ATOM 2068 O O . GLN A 1 282 ? -12.883 -0.268 9.492 1 84.94 282 GLN A O 1
ATOM 2073 N N . ALA A 1 283 ? -15.031 -0.471 8.82 1 85.5 283 ALA A N 1
ATOM 2074 C CA . ALA A 1 283 ? -14.703 -0.82 7.445 1 85.5 283 ALA A CA 1
ATOM 2075 C C . ALA A 1 283 ? -15.453 0.067 6.457 1 85.5 283 ALA A C 1
ATOM 2077 O O . ALA A 1 283 ? -16.156 1.001 6.863 1 85.5 283 ALA A O 1
ATOM 2078 N N . PHE A 1 284 ? -15.172 -0.199 5.219 1 81.75 284 PHE A N 1
ATOM 2079 C CA . PHE A 1 284 ? -15.844 0.575 4.18 1 81.75 284 PHE A CA 1
ATOM 2080 C C . PHE A 1 284 ? -17.328 0.247 4.137 1 81.75 284 PHE A C 1
ATOM 2082 O O . PHE A 1 284 ? -17.734 -0.875 4.453 1 81.75 284 PHE A O 1
ATOM 2089 N N . ASP A 1 285 ? -18.125 1.229 3.77 1 76.06 285 ASP A N 1
ATOM 2090 C CA . ASP A 1 285 ? -19.562 1.049 3.746 1 76.06 285 ASP A CA 1
ATOM 2091 C C . ASP A 1 285 ? -20.062 0.712 2.34 1 76.06 285 ASP A C 1
ATOM 2093 O O . ASP A 1 285 ? -21.266 0.563 2.115 1 76.06 285 ASP A O 1
ATOM 2097 N N . GLY A 1 286 ? -19.172 0.552 1.409 1 80.31 286 GLY A N 1
ATOM 2098 C CA . GLY A 1 286 ? -19.641 0.294 0.06 1 80.31 286 GLY A CA 1
ATOM 2099 C C . GLY A 1 286 ? -18.594 0.558 -1.004 1 80.31 286 GLY A C 1
ATOM 2100 O O . GLY A 1 286 ? -17.516 1.063 -0.702 1 80.31 286 GLY A O 1
ATOM 2101 N N . PRO A 1 287 ? -19 0.231 -2.232 1 83.94 287 PRO A N 1
ATOM 2102 C CA . PRO A 1 287 ? -18.047 0.388 -3.326 1 83.94 287 PRO A CA 1
ATOM 2103 C C . PRO A 1 287 ? -17.781 1.852 -3.676 1 83.94 287 PRO A C 1
ATOM 2105 O O . PRO A 1 287 ? -16.656 2.209 -4.051 1 83.94 287 PRO A O 1
ATOM 2108 N N . VAL A 1 288 ? -18.797 2.664 -3.506 1 85.75 288 VAL A N 1
ATOM 2109 C CA . VAL A 1 288 ? -18.656 4.07 -3.873 1 85.75 288 VAL A CA 1
ATOM 2110 C C . VAL A 1 288 ? -17.703 4.766 -2.893 1 85.75 288 VAL A C 1
ATOM 2112 O O . VAL A 1 288 ? -16.812 5.5 -3.305 1 85.75 288 VAL A O 1
ATOM 2115 N N . THR A 1 289 ? -17.891 4.508 -1.66 1 86 289 THR A N 1
ATOM 2116 C CA . THR A 1 289 ? -17.062 5.125 -0.633 1 86 289 THR A CA 1
ATOM 2117 C C . THR A 1 289 ? -15.617 4.637 -0.743 1 86 289 THR A C 1
ATOM 2119 O O . THR A 1 289 ? -14.68 5.406 -0.521 1 86 289 THR A O 1
ATOM 2122 N N . MET A 1 290 ? -15.508 3.441 -1.105 1 89.56 290 MET A N 1
ATOM 2123 C CA . MET A 1 290 ? -14.172 2.877 -1.229 1 89.56 290 MET A CA 1
ATOM 2124 C C . MET A 1 290 ? -13.43 3.486 -2.416 1 89.56 290 MET A C 1
ATOM 2126 O O . MET A 1 290 ? -12.258 3.85 -2.305 1 89.56 290 MET A O 1
ATOM 2130 N N . ARG A 1 291 ? -14.133 3.6 -3.467 1 90.06 291 ARG A N 1
ATOM 2131 C CA . ARG A 1 291 ? -13.531 4.191 -4.656 1 90.06 291 ARG A CA 1
ATOM 2132 C C . ARG A 1 291 ? -13.117 5.637 -4.398 1 90.06 291 ARG A C 1
ATOM 2134 O O . ARG A 1 291 ? -12.023 6.051 -4.777 1 90.06 291 ARG A O 1
ATOM 2141 N N . LYS A 1 292 ? -13.977 6.379 -3.771 1 91.75 292 LYS A N 1
ATOM 2142 C CA . LYS A 1 292 ? -13.68 7.77 -3.445 1 91.75 292 LYS A CA 1
ATOM 2143 C C . LYS A 1 292 ? -12.469 7.875 -2.521 1 91.75 292 LYS A C 1
ATOM 2145 O O . LYS A 1 292 ? -11.609 8.742 -2.709 1 91.75 292 LYS A O 1
ATOM 2150 N N . ALA A 1 293 ? -12.453 6.98 -1.593 1 91.88 293 ALA A N 1
ATOM 2151 C CA . ALA A 1 293 ? -11.359 6.992 -0.627 1 91.88 293 ALA A CA 1
ATOM 2152 C C . ALA A 1 293 ? -10.023 6.672 -1.303 1 91.88 293 ALA A C 1
ATOM 2154 O O . ALA A 1 293 ? -9 7.289 -0.999 1 91.88 293 ALA A O 1
ATOM 2155 N N . MET A 1 294 ? -10.094 5.77 -2.203 1 92.44 294 MET A N 1
ATOM 2156 C CA . MET A 1 294 ? -8.867 5.367 -2.896 1 92.44 294 MET A CA 1
ATOM 2157 C C . MET A 1 294 ? -8.375 6.48 -3.812 1 92.44 294 MET A C 1
ATOM 2159 O O . MET A 1 294 ? -7.184 6.801 -3.816 1 92.44 294 MET A O 1
ATOM 2163 N N . ILE A 1 295 ? -9.273 7.062 -4.496 1 93.38 295 ILE A N 1
ATOM 2164 C CA . ILE A 1 295 ? -8.922 8.164 -5.387 1 93.38 295 ILE A CA 1
ATOM 2165 C C . ILE A 1 295 ? -8.43 9.352 -4.566 1 93.38 295 ILE A C 1
ATOM 2167 O O . ILE A 1 295 ? -7.449 10.008 -4.934 1 93.38 295 ILE A O 1
ATOM 2171 N N . GLY A 1 296 ? -9.164 9.609 -3.535 1 94.75 296 GLY A N 1
ATOM 2172 C CA . GLY A 1 296 ? -8.773 10.695 -2.654 1 94.75 296 GLY A CA 1
ATOM 2173 C C . GLY A 1 296 ? -7.387 10.516 -2.062 1 94.75 296 GLY A C 1
ATOM 2174 O O . GLY A 1 296 ? -6.602 11.461 -1.994 1 94.75 296 GLY A O 1
ATOM 2175 N N . ALA A 1 297 ? -7.102 9.305 -1.649 1 94.38 297 ALA A N 1
ATOM 2176 C CA . ALA A 1 297 ? -5.793 9.008 -1.07 1 94.38 297 ALA A CA 1
ATOM 2177 C C . ALA A 1 297 ? -4.68 9.203 -2.096 1 94.38 297 ALA A C 1
ATOM 2179 O O . ALA A 1 297 ? -3.617 9.742 -1.775 1 94.38 297 ALA A O 1
ATOM 2180 N N . ALA A 1 298 ? -4.984 8.789 -3.299 1 94.31 298 ALA A N 1
ATOM 2181 C CA . ALA A 1 298 ? -4.012 8.961 -4.375 1 94.31 298 ALA A CA 1
ATOM 2182 C C . ALA A 1 298 ? -3.779 10.438 -4.68 1 94.31 298 ALA A C 1
ATOM 2184 O O . ALA A 1 298 ? -2.639 10.867 -4.859 1 94.31 298 ALA A O 1
ATOM 2185 N N . LEU A 1 299 ? -4.82 11.18 -4.723 1 94.62 299 LEU A N 1
ATOM 2186 C CA . LEU A 1 299 ? -4.73 12.617 -4.973 1 94.62 299 LEU A CA 1
ATOM 2187 C C . LEU A 1 299 ? -3.959 13.312 -3.855 1 94.62 299 LEU A C 1
ATOM 2189 O O . LEU A 1 299 ? -3.148 14.203 -4.121 1 94.62 299 LEU A O 1
ATOM 2193 N N . MET A 1 300 ? -4.207 12.883 -2.662 1 94.31 300 MET A N 1
ATOM 2194 C CA . MET A 1 300 ? -3.516 13.469 -1.519 1 94.31 300 MET A CA 1
ATOM 2195 C C . MET A 1 300 ? -2.025 13.148 -1.562 1 94.31 300 MET A C 1
ATOM 2197 O O . MET A 1 300 ? -1.195 14 -1.242 1 94.31 300 MET A O 1
ATOM 2201 N N . GLY A 1 301 ? -1.765 11.93 -1.937 1 93.38 301 GLY A N 1
ATOM 2202 C CA . GLY A 1 301 ? -0.366 11.539 -2.02 1 93.38 301 GLY A CA 1
ATOM 2203 C C . GLY A 1 301 ? 0.418 12.344 -3.039 1 93.38 301 GLY A C 1
ATOM 2204 O O . GLY A 1 301 ? 1.479 12.891 -2.727 1 93.38 301 GLY A O 1
ATOM 2205 N N . PHE A 1 302 ? -0.129 12.477 -4.207 1 93.38 302 PHE A N 1
ATOM 2206 C CA . PHE A 1 302 ? 0.52 13.242 -5.262 1 93.38 302 PHE A CA 1
ATOM 2207 C C . PHE A 1 302 ? 0.468 14.734 -4.961 1 93.38 302 PHE A C 1
ATOM 2209 O O . PHE A 1 302 ? 1.465 15.445 -5.121 1 93.38 302 PHE A O 1
ATOM 2216 N N . GLY A 1 303 ? -0.631 15.156 -4.625 1 92.44 303 GLY A N 1
ATOM 2217 C CA . GLY A 1 303 ? -0.808 16.562 -4.32 1 92.44 303 GLY A CA 1
ATOM 2218 C C . GLY A 1 303 ? 0.065 17.047 -3.174 1 92.44 303 GLY A C 1
ATOM 2219 O O . GLY A 1 303 ? 0.604 18.156 -3.219 1 92.44 303 GLY A O 1
ATOM 2220 N N . GLY A 1 304 ? 0.13 16.219 -2.127 1 91.19 304 GLY A N 1
ATOM 2221 C CA . GLY A 1 304 ? 0.969 16.578 -0.995 1 91.19 304 GLY A CA 1
ATOM 2222 C C . GLY A 1 304 ? 2.434 16.734 -1.362 1 91.19 304 GLY A C 1
ATOM 2223 O O . GLY A 1 304 ? 3.109 17.641 -0.89 1 91.19 304 GLY A O 1
ATOM 2224 N N . MET A 1 305 ? 2.871 15.891 -2.17 1 90.06 305 MET A N 1
ATOM 2225 C CA . MET A 1 305 ? 4.266 15.961 -2.598 1 90.06 305 MET A CA 1
ATOM 2226 C C . MET A 1 305 ? 4.492 17.156 -3.525 1 90.06 305 MET A C 1
ATOM 2228 O O . MET A 1 305 ? 5.535 17.812 -3.459 1 90.06 305 MET A O 1
ATOM 2232 N N . LEU A 1 306 ? 3.51 17.375 -4.309 1 88.94 306 LEU A N 1
ATOM 2233 C CA . LEU A 1 306 ? 3.605 18.484 -5.238 1 88.94 306 LEU A CA 1
ATOM 2234 C C . LEU A 1 306 ? 3.555 19.812 -4.492 1 88.94 306 LEU A C 1
ATOM 2236 O O . LEU A 1 306 ? 4.258 20.766 -4.852 1 88.94 306 LEU A O 1
ATOM 2240 N N . ALA A 1 307 ? 2.768 19.891 -3.521 1 87.31 307 ALA A N 1
ATOM 2241 C CA . ALA A 1 307 ? 2.619 21.125 -2.738 1 87.31 307 ALA A CA 1
ATOM 2242 C C . ALA A 1 307 ? 3.779 21.297 -1.763 1 87.31 307 ALA A C 1
ATOM 2244 O O . ALA A 1 307 ? 4.027 22.391 -1.27 1 87.31 307 ALA A O 1
ATOM 2245 N N . GLY A 1 308 ? 4.52 20.234 -1.554 1 79.75 308 GLY A N 1
ATOM 2246 C CA . GLY A 1 308 ? 5.625 20.281 -0.608 1 79.75 308 GLY A CA 1
ATOM 2247 C C . GLY A 1 308 ? 5.188 20.078 0.831 1 79.75 308 GLY A C 1
ATOM 2248 O O . GLY A 1 308 ? 5.934 20.406 1.761 1 79.75 308 GLY A O 1
ATOM 2249 N N . GLY A 1 309 ? 3.938 19.672 0.942 1 81.56 309 GLY A N 1
ATOM 2250 C CA . GLY A 1 309 ? 3.434 19.453 2.287 1 81.56 309 GLY A CA 1
ATOM 2251 C C . GLY A 1 309 ? 1.967 19.078 2.318 1 81.56 309 GLY A C 1
ATOM 2252 O O . GLY A 1 309 ? 1.233 19.328 1.359 1 81.56 309 GLY A O 1
ATOM 2253 N N . CYS A 1 310 ? 1.599 18.531 3.428 1 86.62 310 CYS A N 1
ATOM 2254 C CA . CYS A 1 310 ? 0.195 18.203 3.641 1 86.62 310 CYS A CA 1
ATOM 2255 C C . CYS A 1 310 ? -0.514 19.297 4.422 1 86.62 310 CYS A C 1
ATOM 2257 O O . CYS A 1 310 ? -0.008 20.422 4.527 1 86.62 310 CYS A O 1
ATOM 2259 N N . ALA A 1 311 ? -1.679 19.094 4.828 1 85.38 311 ALA A N 1
ATOM 2260 C CA . ALA A 1 311 ? -2.465 20.109 5.531 1 85.38 311 ALA A CA 1
ATOM 2261 C C . ALA A 1 311 ? -1.784 20.531 6.832 1 85.38 311 ALA A C 1
ATOM 2263 O O . ALA A 1 311 ? -1.783 21.703 7.188 1 85.38 311 ALA A O 1
ATOM 2264 N N . ILE A 1 312 ? -1.148 19.625 7.434 1 84.88 312 ILE A N 1
ATOM 2265 C CA . ILE A 1 312 ? -0.451 19.906 8.68 1 84.88 312 ILE A CA 1
ATOM 2266 C C . ILE A 1 312 ? 0.932 20.484 8.383 1 84.88 312 ILE A C 1
ATOM 2268 O O . ILE A 1 312 ? 1.36 21.453 9.016 1 84.88 312 ILE A O 1
ATOM 2272 N N . GLY A 1 313 ? 1.549 19.938 7.41 1 83.5 313 GLY A N 1
ATOM 2273 C CA . GLY A 1 313 ? 2.883 20.391 7.039 1 83.5 313 GLY A CA 1
ATOM 2274 C C . GLY A 1 313 ? 2.914 21.828 6.535 1 83.5 313 GLY A C 1
ATOM 2275 O O . GLY A 1 313 ? 3.715 22.625 7 1 83.5 313 GLY A O 1
ATOM 2276 N N . ALA A 1 314 ? 2.104 22.078 5.625 1 78.81 314 ALA A N 1
ATOM 2277 C CA . ALA A 1 314 ? 2.016 23.438 5.098 1 78.81 314 ALA A CA 1
ATOM 2278 C C . ALA A 1 314 ? 1.219 24.328 6.035 1 78.81 314 ALA A C 1
ATOM 2280 O O . ALA A 1 314 ? 1.638 25.453 6.332 1 78.81 314 ALA A O 1
ATOM 2281 N N . GLY A 1 315 ? 0.198 23.844 6.562 1 80.19 315 GLY A N 1
ATOM 2282 C CA . GLY A 1 315 ? -0.731 24.672 7.309 1 80.19 315 GLY A CA 1
ATOM 2283 C C . GLY A 1 315 ? -0.224 25.047 8.688 1 80.19 315 GLY A C 1
ATOM 2284 O O . GLY A 1 315 ? -0.302 26.219 9.094 1 80.19 315 GLY A O 1
ATOM 2285 N N . VAL A 1 316 ? 0.293 24.062 9.352 1 83 316 VAL A N 1
ATOM 2286 C CA . VAL A 1 316 ? 0.683 24.328 10.734 1 83 316 VAL A CA 1
ATOM 2287 C C . VAL A 1 316 ? 2.197 24.484 10.82 1 83 316 VAL A C 1
ATOM 2289 O O . VAL A 1 316 ? 2.688 25.547 11.219 1 83 316 VAL A O 1
ATOM 2292 N N . THR A 1 317 ? 2.852 23.531 10.273 1 83.06 317 THR A N 1
ATOM 2293 C CA . THR A 1 317 ? 4.309 23.547 10.359 1 83.06 317 THR A CA 1
ATOM 2294 C C . THR A 1 317 ? 4.898 24.656 9.5 1 83.06 317 THR A C 1
ATOM 2296 O O . THR A 1 317 ? 5.652 25.5 9.992 1 83.06 317 THR A O 1
ATOM 2299 N N . GLY A 1 318 ? 4.539 24.672 8.273 1 78.44 318 GLY A N 1
ATOM 2300 C CA . GLY A 1 318 ? 5.023 25.719 7.383 1 78.44 318 GLY A CA 1
ATOM 2301 C C . GLY A 1 318 ? 4.426 27.078 7.688 1 78.44 318 GLY A C 1
ATOM 2302 O O . GLY A 1 318 ? 5.102 28.094 7.555 1 78.44 318 GLY A O 1
ATOM 2303 N N . GLY A 1 319 ? 3.26 27.047 8.102 1 78.75 319 GLY A N 1
ATOM 2304 C CA . GLY A 1 319 ? 2.594 28.297 8.445 1 78.75 319 GLY A CA 1
ATOM 2305 C C . GLY A 1 319 ? 3.191 28.984 9.664 1 78.75 319 GLY A C 1
ATOM 2306 O O . GLY A 1 319 ? 3.211 30.203 9.75 1 78.75 319 GLY A O 1
ATOM 2307 N N . SER A 1 320 ? 3.672 28.188 10.508 1 80.06 320 SER A N 1
ATOM 2308 C CA . SER A 1 320 ? 4.207 28.75 11.742 1 80.06 320 SER A CA 1
ATOM 2309 C C . SER A 1 320 ? 5.52 29.484 11.5 1 80.06 320 SER A C 1
ATOM 2311 O O . SER A 1 320 ? 5.922 30.328 12.297 1 80.06 320 SER A O 1
ATOM 2313 N N . ILE A 1 321 ? 6.113 29.125 10.383 1 74.19 321 ILE A N 1
ATOM 2314 C CA . ILE A 1 321 ? 7.363 29.812 10.078 1 74.19 321 ILE A CA 1
ATOM 2315 C C . ILE A 1 321 ? 7.156 30.75 8.883 1 74.19 321 ILE A C 1
ATOM 2317 O O . ILE A 1 321 ? 8.125 31.297 8.344 1 74.19 321 ILE A O 1
ATOM 2321 N N . PHE A 1 322 ? 5.961 30.844 8.469 1 77.12 322 PHE A N 1
ATOM 2322 C CA . PHE A 1 322 ? 5.52 31.812 7.477 1 77.12 322 PHE A CA 1
ATOM 2323 C C . PHE A 1 322 ? 6.191 31.562 6.133 1 77.12 322 PHE A C 1
ATOM 2325 O O . PHE A 1 322 ? 6.711 32.469 5.504 1 77.12 322 PHE A O 1
ATOM 2332 N N . VAL A 1 323 ? 6.219 30.391 5.742 1 74.81 323 VAL A N 1
ATOM 2333 C CA . VAL A 1 323 ? 6.668 30.031 4.402 1 74.81 323 VAL A CA 1
ATOM 2334 C C . VAL A 1 323 ? 5.613 30.422 3.375 1 74.81 323 VAL A C 1
ATOM 2336 O O . VAL A 1 323 ? 4.453 30.016 3.48 1 74.81 323 VAL A O 1
ATOM 2339 N N . GLY A 1 324 ? 5.941 31.203 2.441 1 78.12 324 GLY A N 1
ATOM 2340 C CA . GLY A 1 324 ? 5.004 31.703 1.45 1 78.12 324 GLY A CA 1
ATOM 2341 C C . GLY A 1 324 ? 4.266 30.594 0.715 1 78.12 324 GLY A C 1
ATOM 2342 O O . GLY A 1 324 ? 3.037 30.609 0.637 1 78.12 324 GLY A O 1
ATOM 2343 N N . THR A 1 325 ? 4.973 29.703 0.276 1 79.56 325 THR A N 1
ATOM 2344 C CA . THR A 1 325 ? 4.367 28.625 -0.498 1 79.56 325 THR A CA 1
ATOM 2345 C C . THR A 1 325 ? 3.475 27.766 0.387 1 79.56 325 THR A C 1
ATOM 2347 O O . THR A 1 325 ? 2.514 27.156 -0.093 1 79.56 325 THR A O 1
ATOM 2350 N N . ALA A 1 326 ? 3.84 27.719 1.644 1 82.31 326 ALA A N 1
ATOM 2351 C CA . ALA A 1 326 ? 3.023 26.922 2.566 1 82.31 326 ALA A CA 1
ATOM 2352 C C . ALA A 1 326 ? 1.655 27.578 2.771 1 82.31 326 ALA A C 1
ATOM 2354 O O . ALA A 1 326 ? 0.638 26.875 2.838 1 82.31 326 ALA A O 1
ATOM 2355 N N . TRP A 1 327 ? 1.687 28.875 2.791 1 85.44 327 TRP A N 1
ATOM 2356 C CA . TRP A 1 327 ? 0.43 29.594 2.938 1 85.44 327 TRP A CA 1
ATOM 2357 C C . TRP A 1 327 ? -0.418 29.484 1.676 1 85.44 327 TRP A C 1
ATOM 2359 O O . TRP A 1 327 ? -1.642 29.344 1.753 1 85.44 327 TRP A O 1
ATOM 2369 N N . ALA A 1 328 ? 0.263 29.547 0.61 1 86.25 328 ALA A N 1
ATOM 2370 C CA . ALA A 1 328 ? -0.446 29.344 -0.652 1 86.25 328 ALA A CA 1
ATOM 2371 C C . ALA A 1 328 ? -1.027 27.938 -0.748 1 86.25 328 ALA A C 1
ATOM 2373 O O . ALA A 1 328 ? -2.17 27.766 -1.174 1 86.25 328 ALA A O 1
ATOM 2374 N N . ALA A 1 329 ? -0.253 27.031 -0.39 1 88.56 329 ALA A N 1
ATOM 2375 C CA . ALA A 1 329 ? -0.706 25.641 -0.421 1 88.56 329 ALA A CA 1
ATOM 2376 C C . ALA A 1 329 ? -1.917 25.438 0.485 1 88.56 329 ALA A C 1
ATOM 2378 O O . ALA A 1 329 ? -2.889 24.781 0.095 1 88.56 329 ALA A O 1
ATOM 2379 N N . LEU A 1 330 ? -1.839 26.016 1.655 1 88.88 330 LEU A N 1
ATOM 2380 C CA . LEU A 1 330 ? -2.947 25.891 2.596 1 88.88 330 LEU A CA 1
ATOM 2381 C C . LEU A 1 330 ? -4.211 26.531 2.031 1 88.88 330 LEU A C 1
ATOM 2383 O O . LEU A 1 330 ? -5.301 25.969 2.135 1 88.88 330 LEU A O 1
ATOM 2387 N N . PHE A 1 331 ? -4.016 27.641 1.487 1 90.06 331 PHE A N 1
ATOM 2388 C CA . PHE A 1 331 ? -5.145 28.359 0.907 1 90.06 331 PHE A CA 1
ATOM 2389 C C . PHE A 1 331 ? -5.809 27.531 -0.185 1 90.06 331 PHE A C 1
ATOM 2391 O O . PHE A 1 331 ? -7.031 27.391 -0.209 1 90.06 331 PHE A O 1
ATOM 2398 N N . PHE A 1 332 ? -5.086 26.984 -1.007 1 92.12 332 PHE A N 1
ATOM 2399 C CA . PHE A 1 332 ? -5.637 26.234 -2.125 1 92.12 332 PHE A CA 1
ATOM 2400 C C . PHE A 1 332 ? -6.133 24.875 -1.664 1 92.12 332 PHE A C 1
ATOM 2402 O O . PHE A 1 332 ? -6.996 24.266 -2.305 1 92.12 332 PHE A O 1
ATOM 2409 N N . MET A 1 333 ? -5.57 24.359 -0.63 1 92.31 333 MET A N 1
ATOM 2410 C CA . MET A 1 333 ? -6.137 23.141 -0.038 1 92.31 333 MET A CA 1
ATOM 2411 C C . MET A 1 333 ? -7.559 23.391 0.45 1 92.31 333 MET A C 1
ATOM 2413 O O . MET A 1 333 ? -8.438 22.547 0.261 1 92.31 333 MET A O 1
ATOM 2417 N N . TRP A 1 334 ? -7.703 24.594 1.038 1 92.31 334 TRP A N 1
ATOM 2418 C CA . TRP A 1 334 ? -9.039 24.953 1.503 1 92.31 334 TRP A CA 1
ATOM 2419 C C . TRP A 1 334 ? -10 25.109 0.331 1 92.31 334 TRP A C 1
ATOM 2421 O O . TRP A 1 334 ? -11.125 24.609 0.373 1 92.31 334 TRP A O 1
ATOM 2431 N N . VAL A 1 335 ? -9.539 25.75 -0.664 1 93.38 335 VAL A N 1
ATOM 2432 C CA . VAL A 1 335 ? -10.359 25.969 -1.849 1 93.38 335 VAL A CA 1
ATOM 2433 C C . VAL A 1 335 ? -10.734 24.625 -2.475 1 93.38 335 VAL A C 1
ATOM 2435 O O . VAL A 1 335 ? -11.891 24.391 -2.832 1 93.38 335 VAL A O 1
ATOM 2438 N N . GLY A 1 336 ? -9.742 23.812 -2.631 1 93.44 336 GLY A N 1
ATOM 2439 C CA . GLY A 1 336 ? -10 22.5 -3.207 1 93.44 336 GLY A CA 1
ATOM 2440 C C . GLY A 1 336 ? -10.961 21.672 -2.387 1 93.44 336 GLY A C 1
ATOM 2441 O O . GLY A 1 336 ? -11.828 21 -2.941 1 93.44 336 GLY A O 1
ATOM 2442 N N . ALA A 1 337 ? -10.812 21.703 -1.131 1 94 337 ALA A N 1
ATOM 2443 C CA . ALA A 1 337 ? -11.703 20.953 -0.247 1 94 337 ALA A CA 1
ATOM 2444 C C . ALA A 1 337 ? -13.125 21.5 -0.316 1 94 337 ALA A C 1
ATOM 2446 O O . ALA A 1 337 ? -14.086 20.719 -0.396 1 94 337 ALA A O 1
ATOM 2447 N N . MET A 1 338 ? -13.266 22.812 -0.289 1 93.31 338 MET A N 1
ATOM 2448 C CA . MET A 1 338 ? -14.578 23.438 -0.345 1 93.31 338 MET A CA 1
ATOM 2449 C C . MET A 1 338 ? -15.258 23.156 -1.682 1 93.31 338 MET A C 1
ATOM 2451 O O . MET A 1 338 ? -16.453 22.844 -1.724 1 93.31 338 MET A O 1
ATOM 2455 N N . ALA A 1 339 ? -14.516 23.234 -2.705 1 93.75 339 ALA A N 1
ATOM 2456 C CA . ALA A 1 339 ? -15.055 22.984 -4.035 1 93.75 339 ALA A CA 1
ATOM 2457 C C . ALA A 1 339 ? -15.523 21.531 -4.16 1 93.75 339 ALA A C 1
ATOM 2459 O O . ALA A 1 339 ? -16.578 21.266 -4.738 1 93.75 339 ALA A O 1
ATOM 2460 N N . THR A 1 340 ? -14.758 20.672 -3.643 1 93.62 340 THR A N 1
ATOM 2461 C CA . THR A 1 340 ? -15.109 19.266 -3.727 1 93.62 340 THR A CA 1
ATOM 2462 C C . THR A 1 340 ? -16.312 18.953 -2.85 1 93.62 340 THR A C 1
ATOM 2464 O O . THR A 1 340 ? -17.172 18.156 -3.227 1 93.62 340 THR A O 1
ATOM 2467 N N . ASP A 1 341 ? -16.328 19.484 -1.684 1 91.75 341 ASP A N 1
ATOM 2468 C CA . ASP A 1 341 ? -17.484 19.312 -0.817 1 91.75 341 ASP A CA 1
ATOM 2469 C C . ASP A 1 341 ? -18.766 19.812 -1.487 1 91.75 341 ASP A C 1
ATOM 2471 O O . ASP A 1 341 ? -19.812 19.188 -1.393 1 91.75 341 ASP A O 1
ATOM 2475 N N . PHE A 1 342 ? -18.672 20.906 -2.18 1 90.75 342 PHE A N 1
ATOM 2476 C CA . PHE A 1 342 ? -19.812 21.516 -2.857 1 90.75 342 PHE A CA 1
ATOM 2477 C C . PHE A 1 342 ? -20.25 20.656 -4.047 1 90.75 342 PHE A C 1
ATOM 2479 O O . PHE A 1 342 ? -21.438 20.453 -4.266 1 90.75 342 PHE A O 1
ATOM 2486 N N . LEU A 1 343 ? -19.312 20.109 -4.758 1 89.88 343 LEU A N 1
ATOM 2487 C CA . LEU A 1 343 ? -19.594 19.438 -6.016 1 89.88 343 LEU A CA 1
ATOM 2488 C C . LEU A 1 343 ? -19.984 17.984 -5.77 1 89.88 343 LEU A C 1
ATOM 2490 O O . LEU A 1 343 ? -20.781 17.406 -6.523 1 89.88 343 LEU A O 1
ATOM 2494 N N . ILE A 1 344 ? -19.484 17.391 -4.723 1 86.81 344 ILE A N 1
ATOM 2495 C CA . ILE A 1 344 ? -19.672 15.961 -4.551 1 86.81 344 ILE A CA 1
ATOM 2496 C C . ILE A 1 344 ? -20.578 15.695 -3.354 1 86.81 344 ILE A C 1
ATOM 2498 O O . ILE A 1 344 ? -21.625 15.047 -3.486 1 86.81 344 ILE A O 1
ATOM 2502 N N . ASP A 1 345 ? -20.359 16.219 -2.307 1 81.31 345 ASP A N 1
ATOM 2503 C CA . ASP A 1 345 ? -21.094 15.875 -1.095 1 81.31 345 ASP A CA 1
ATOM 2504 C C . ASP A 1 345 ? -22.422 16.641 -1.013 1 81.31 345 ASP A C 1
ATOM 2506 O O . ASP A 1 345 ? -23.453 16.078 -0.677 1 81.31 345 ASP A O 1
ATOM 2510 N N . GLN A 1 346 ? -22.406 17.875 -1.307 1 78.19 346 GLN A N 1
ATOM 2511 C CA . GLN A 1 346 ? -23.625 18.672 -1.187 1 78.19 346 GLN A CA 1
ATOM 2512 C C . GLN A 1 346 ? -24.562 18.422 -2.365 1 78.19 346 GLN A C 1
ATOM 2514 O O . GLN A 1 346 ? -25.781 18.359 -2.193 1 78.19 346 GLN A O 1
ATOM 2519 N N . ARG A 1 347 ? -23.969 18.156 -3.465 1 69.31 347 ARG A N 1
ATOM 2520 C CA . ARG A 1 347 ? -24.828 17.891 -4.617 1 69.31 347 ARG A CA 1
ATOM 2521 C C . ARG A 1 347 ? -25.422 16.484 -4.539 1 69.31 347 ARG A C 1
ATOM 2523 O O . ARG A 1 347 ? -26.547 16.25 -4.984 1 69.31 347 ARG A O 1
ATOM 2530 N N . ALA A 1 348 ? -24.641 15.664 -4.016 1 62.06 348 ALA A N 1
ATOM 2531 C CA . ALA A 1 348 ? -25.172 14.32 -3.855 1 62.06 348 ALA A CA 1
ATOM 2532 C C . ALA A 1 348 ? -26.281 14.289 -2.805 1 62.06 348 ALA A C 1
ATOM 2534 O O . ALA A 1 348 ? -27.203 13.461 -2.879 1 62.06 348 ALA A O 1
ATOM 2535 N N . ALA A 1 349 ? -26.234 15.102 -1.716 1 58.81 349 ALA A N 1
ATOM 2536 C CA . ALA A 1 349 ? -27.25 15.172 -0.676 1 58.81 349 ALA A CA 1
ATOM 2537 C C . ALA A 1 349 ? -28.453 16.016 -1.133 1 58.81 349 ALA A C 1
ATOM 2539 O O . ALA A 1 349 ? -29.5 16 -0.499 1 58.81 349 ALA A O 1
ATOM 2540 N N . SER A 1 350 ? -28.422 16.734 -2.166 1 54.09 350 SER A N 1
ATOM 2541 C CA . SER A 1 350 ? -29.578 17.516 -2.59 1 54.09 350 SER A CA 1
ATOM 2542 C C . SER A 1 350 ? -30.688 16.625 -3.131 1 54.09 350 SER A C 1
ATOM 2544 O O . SER A 1 350 ? -30.406 15.609 -3.773 1 54.09 350 SER A O 1
ATOM 2546 N N . PRO A 1 351 ? -31.984 16.719 -2.461 1 44.31 351 PRO A N 1
ATOM 2547 C CA . PRO A 1 351 ? -33.219 16.031 -2.828 1 44.31 351 PRO A CA 1
ATOM 2548 C C . PRO A 1 351 ? -33.469 16.031 -4.336 1 44.31 351 PRO A C 1
ATOM 2550 O O . PRO A 1 351 ? -34.469 15.461 -4.797 1 44.31 351 PRO A O 1
ATOM 2553 N N . ARG A 1 352 ? -33.281 16.734 -5.199 1 35.75 352 ARG A N 1
ATOM 2554 C CA . ARG A 1 352 ? -33.875 16.625 -6.527 1 35.75 352 ARG A CA 1
ATOM 2555 C C . ARG A 1 352 ? -33.656 15.234 -7.117 1 35.75 352 ARG A C 1
ATOM 2557 O O . ARG A 1 352 ? -34.156 14.922 -8.195 1 35.75 352 ARG A O 1
ATOM 2564 N N . ALA A 1 353 ? -32.625 14.492 -6.922 1 35.25 353 ALA A N 1
ATOM 2565 C CA . ALA A 1 353 ? -32.719 13.156 -7.52 1 35.25 353 ALA A CA 1
ATOM 2566 C C . ALA A 1 353 ? -33.75 12.305 -6.77 1 35.25 353 ALA A C 1
ATOM 2568 O O . ALA A 1 353 ? -33.812 11.094 -6.988 1 35.25 353 ALA A O 1
ATOM 2569 N N . ALA A 1 354 ? -34.25 12.664 -5.809 1 24.34 354 ALA A N 1
ATOM 2570 C CA . ALA A 1 354 ? -35.531 11.984 -5.535 1 24.34 354 ALA A CA 1
ATOM 2571 C C . ALA A 1 354 ? -36.625 12.477 -6.473 1 24.34 354 ALA A C 1
ATOM 2573 O O . ALA A 1 354 ? -36.719 13.672 -6.758 1 24.34 354 ALA A O 1
ATOM 2574 N N . MET B 1 1 ? 11.789 -12.734 -36.719 1 48.09 1 MET B N 1
ATOM 2575 C CA . MET B 1 1 ? 12.578 -11.602 -36.25 1 48.09 1 MET B CA 1
ATOM 2576 C C . MET B 1 1 ? 13.562 -12.031 -35.156 1 48.09 1 MET B C 1
ATOM 2578 O O . MET B 1 1 ? 13.211 -12.812 -34.281 1 48.09 1 MET B O 1
ATOM 2582 N N . ASP B 1 2 ? 14.781 -11.961 -35.344 1 70.5 2 ASP B N 1
ATOM 2583 C CA . ASP B 1 2 ? 15.969 -12.438 -34.625 1 70.5 2 ASP B CA 1
ATOM 2584 C C . ASP B 1 2 ? 16.062 -11.828 -33.219 1 70.5 2 ASP B C 1
ATOM 2586 O O . ASP B 1 2 ? 15.906 -10.617 -33.062 1 70.5 2 ASP B O 1
ATOM 2590 N N . LEU B 1 3 ? 15.773 -12.648 -32.188 1 76.06 3 LEU B N 1
ATOM 2591 C CA . LEU B 1 3 ? 15.867 -12.266 -30.781 1 76.06 3 LEU B CA 1
ATOM 2592 C C . LEU B 1 3 ? 17.094 -11.398 -30.531 1 76.06 3 LEU B C 1
ATOM 2594 O O . LEU B 1 3 ? 17.047 -10.453 -29.75 1 76.06 3 LEU B O 1
ATOM 2598 N N . VAL B 1 4 ? 18.062 -11.648 -31.328 1 77.31 4 VAL B N 1
ATOM 2599 C CA . VAL B 1 4 ? 19.312 -10.906 -31.188 1 77.31 4 VAL B CA 1
ATOM 2600 C C . VAL B 1 4 ? 19.109 -9.469 -31.672 1 77.31 4 VAL B C 1
ATOM 2602 O O . VAL B 1 4 ? 19.578 -8.523 -31.031 1 77.31 4 VAL B O 1
ATOM 2605 N N . SER B 1 5 ? 18.422 -9.398 -32.719 1 75.38 5 SER B N 1
ATOM 2606 C CA . SER B 1 5 ? 18.156 -8.07 -33.281 1 75.38 5 SER B CA 1
ATOM 2607 C C . SER B 1 5 ? 17.281 -7.246 -32.344 1 75.38 5 SER B C 1
ATOM 2609 O O . SER B 1 5 ? 17.484 -6.039 -32.188 1 75.38 5 SER B O 1
ATOM 2611 N N . LEU B 1 6 ? 16.391 -7.945 -31.688 1 75.5 6 LEU B N 1
ATOM 2612 C CA . LEU B 1 6 ? 15.508 -7.262 -30.75 1 75.5 6 LEU B CA 1
ATOM 2613 C C . LEU B 1 6 ? 16.281 -6.773 -29.531 1 75.5 6 LEU B C 1
ATOM 2615 O O . LEU B 1 6 ? 16.125 -5.625 -29.109 1 75.5 6 LEU B O 1
ATOM 2619 N N . VAL B 1 7 ? 17.156 -7.488 -29.031 1 78 7 VAL B N 1
ATOM 2620 C CA . VAL B 1 7 ? 17.938 -7.164 -27.859 1 78 7 VAL B CA 1
ATOM 2621 C C . VAL B 1 7 ? 18.891 -6.012 -28.172 1 78 7 VAL B C 1
ATOM 2623 O O . VAL B 1 7 ? 19.141 -5.152 -27.328 1 78 7 VAL B O 1
ATOM 2626 N N . GLU B 1 8 ? 19.359 -6.043 -29.391 1 75.88 8 GLU B N 1
ATOM 2627 C CA . GLU B 1 8 ? 20.281 -4.984 -29.812 1 75.88 8 GLU B CA 1
ATOM 2628 C C . GLU B 1 8 ? 19.547 -3.66 -30 1 75.88 8 GLU B C 1
ATOM 2630 O O . GLU B 1 8 ? 20.109 -2.592 -29.75 1 75.88 8 GLU B O 1
ATOM 2635 N N . ARG B 1 9 ? 18.328 -3.77 -30.281 1 73.62 9 ARG B N 1
ATOM 2636 C CA . ARG B 1 9 ? 17.562 -2.564 -30.594 1 73.62 9 ARG B CA 1
ATOM 2637 C C . ARG B 1 9 ? 17.016 -1.925 -29.312 1 73.62 9 ARG B C 1
ATOM 2639 O O . ARG B 1 9 ? 17.094 -0.708 -29.141 1 73.62 9 ARG B O 1
ATOM 2646 N N . ILE B 1 10 ? 16.516 -2.74 -28.422 1 78 10 ILE B N 1
ATOM 2647 C CA . ILE B 1 10 ? 15.781 -2.141 -27.312 1 78 10 ILE B CA 1
ATOM 2648 C C . ILE B 1 10 ? 16.531 -2.406 -26 1 78 10 ILE B C 1
ATOM 2650 O O . ILE B 1 10 ? 16.266 -1.75 -24.984 1 78 10 ILE B O 1
ATOM 2654 N N . GLY B 1 11 ? 17.422 -3.344 -26.031 1 77.69 11 GLY B N 1
ATOM 2655 C CA . GLY B 1 11 ? 18.156 -3.662 -24.828 1 77.69 11 GLY B CA 1
ATOM 2656 C C . GLY B 1 11 ? 17.672 -4.918 -24.141 1 77.69 11 GLY B C 1
ATOM 2657 O O . GLY B 1 11 ? 16.562 -5.398 -24.422 1 77.69 11 GLY B O 1
ATOM 2658 N N . GLU B 1 12 ? 18.391 -5.414 -23.25 1 80.25 12 GLU B N 1
ATOM 2659 C CA . GLU B 1 12 ? 18.094 -6.668 -22.562 1 80.25 12 GLU B CA 1
ATOM 2660 C C . GLU B 1 12 ? 16.953 -6.5 -21.562 1 80.25 12 GLU B C 1
ATOM 2662 O O . GLU B 1 12 ? 16.031 -7.316 -21.531 1 80.25 12 GLU B O 1
ATOM 2667 N N . ALA B 1 13 ? 17.047 -5.414 -20.859 1 80.5 13 ALA B N 1
ATOM 2668 C CA . ALA B 1 13 ? 16.062 -5.203 -19.797 1 80.5 13 ALA B CA 1
ATOM 2669 C C . ALA B 1 13 ? 14.672 -4.965 -20.375 1 80.5 13 ALA B C 1
ATOM 2671 O O . ALA B 1 13 ? 13.703 -5.613 -19.969 1 80.5 13 ALA B O 1
ATOM 2672 N N . PRO B 1 14 ? 14.617 -4.148 -21.438 1 81.06 14 PRO B N 1
ATOM 2673 C CA . PRO B 1 14 ? 13.289 -3.953 -22.031 1 81.06 14 PRO B CA 1
ATOM 2674 C C . PRO B 1 14 ? 12.773 -5.203 -22.734 1 81.06 14 PRO B C 1
ATOM 2676 O O . PRO B 1 14 ? 11.562 -5.434 -22.781 1 81.06 14 PRO B O 1
ATOM 2679 N N . THR B 1 15 ? 13.672 -5.945 -23.297 1 83.56 15 THR B N 1
ATOM 2680 C CA . THR B 1 15 ? 13.25 -7.188 -23.938 1 83.56 15 THR B CA 1
ATOM 2681 C C . THR B 1 15 ? 12.695 -8.164 -22.906 1 83.56 15 THR B C 1
ATOM 2683 O O . THR B 1 15 ? 11.695 -8.836 -23.156 1 83.56 15 THR B O 1
ATOM 2686 N N . ALA B 1 16 ? 13.328 -8.227 -21.766 1 82.75 16 ALA B N 1
ATOM 2687 C CA . ALA B 1 16 ? 12.836 -9.086 -20.688 1 82.75 16 ALA B CA 1
ATOM 2688 C C . ALA B 1 16 ? 11.445 -8.648 -20.234 1 82.75 16 ALA B C 1
ATOM 2690 O O . ALA B 1 16 ? 10.57 -9.484 -20 1 82.75 16 ALA B O 1
ATOM 2691 N N . ALA B 1 17 ? 11.305 -7.391 -20.219 1 85.12 17 ALA B N 1
ATOM 2692 C CA . ALA B 1 17 ? 10.008 -6.848 -19.797 1 85.12 17 ALA B CA 1
ATOM 2693 C C . ALA B 1 17 ? 8.938 -7.145 -20.844 1 85.12 17 ALA B C 1
ATOM 2695 O O . ALA B 1 17 ? 7.781 -7.406 -20.5 1 85.12 17 ALA B O 1
ATOM 2696 N N . LEU B 1 18 ? 9.328 -7.07 -22.047 1 86.75 18 LEU B N 1
ATOM 2697 C CA . LEU B 1 18 ? 8.391 -7.363 -23.125 1 86.75 18 LEU B CA 1
ATOM 2698 C C . LEU B 1 18 ? 7.957 -8.828 -23.094 1 86.75 18 LEU B C 1
ATOM 2700 O O . LEU B 1 18 ? 6.781 -9.133 -23.297 1 86.75 18 LEU B O 1
ATOM 2704 N N . PHE B 1 19 ? 8.906 -9.656 -22.844 1 88.44 19 PHE B N 1
ATOM 2705 C CA . PHE B 1 19 ? 8.586 -11.07 -22.734 1 88.44 19 PHE B CA 1
ATOM 2706 C C . PHE B 1 19 ? 7.691 -11.328 -21.516 1 88.44 19 PHE B C 1
ATOM 2708 O O . PHE B 1 19 ? 6.789 -12.164 -21.578 1 88.44 19 PHE B O 1
ATOM 2715 N N . GLY B 1 20 ? 7.988 -10.586 -20.516 1 88.12 20 GLY B N 1
ATOM 2716 C CA . GLY B 1 20 ? 7.117 -10.672 -19.359 1 88.12 20 GLY B CA 1
ATOM 2717 C C . GLY B 1 20 ? 5.703 -10.188 -19.641 1 88.12 20 GLY B C 1
ATOM 2718 O O . GLY B 1 20 ? 4.734 -10.789 -19.172 1 88.12 20 GLY B O 1
ATOM 2719 N N . LEU B 1 21 ? 5.641 -9.195 -20.453 1 90 21 LEU B N 1
ATOM 2720 C CA . LEU B 1 21 ? 4.348 -8.633 -20.812 1 90 21 LEU B CA 1
ATOM 2721 C C . LEU B 1 21 ? 3.541 -9.617 -21.656 1 90 21 LEU B C 1
ATOM 2723 O O . LEU B 1 21 ? 2.34 -9.789 -21.438 1 90 21 LEU B O 1
ATOM 2727 N N . ILE B 1 22 ? 4.223 -10.219 -22.578 1 91.19 22 ILE B N 1
ATOM 2728 C CA . ILE B 1 22 ? 3.553 -11.172 -23.453 1 91.19 22 ILE B CA 1
ATOM 2729 C C . ILE B 1 22 ? 3.068 -12.375 -22.641 1 91.19 22 ILE B C 1
ATOM 2731 O O . ILE B 1 22 ? 1.923 -12.805 -22.781 1 91.19 22 ILE B O 1
ATOM 2735 N N . THR B 1 23 ? 3.963 -12.859 -21.844 1 90.94 23 THR B N 1
ATOM 2736 C CA . THR B 1 23 ? 3.605 -13.984 -20.984 1 90.94 23 THR B CA 1
ATOM 2737 C C . THR B 1 23 ? 2.475 -13.602 -20.031 1 90.94 23 THR B C 1
ATOM 2739 O O . THR B 1 23 ? 1.54 -14.375 -19.828 1 90.94 23 THR B O 1
ATOM 2742 N N . GLY B 1 24 ? 2.568 -12.406 -19.531 1 92.19 24 GLY B N 1
ATOM 2743 C CA . GLY B 1 24 ? 1.556 -11.922 -18.609 1 92.19 24 GLY B CA 1
ATOM 2744 C C . GLY B 1 24 ? 0.198 -11.727 -19.25 1 92.19 24 GLY B C 1
ATOM 2745 O O . GLY B 1 24 ? -0.827 -12.109 -18.688 1 92.19 24 GLY B O 1
ATOM 2746 N N . ILE B 1 25 ? 0.187 -11.18 -20.422 1 93.44 25 ILE B N 1
ATOM 2747 C CA . ILE B 1 25 ? -1.064 -10.953 -21.141 1 93.44 25 ILE B CA 1
ATOM 2748 C C . ILE B 1 25 ? -1.729 -12.289 -21.453 1 93.44 25 ILE B C 1
ATOM 2750 O O . ILE B 1 25 ? -2.936 -12.453 -21.25 1 93.44 25 ILE B O 1
ATOM 2754 N N . THR B 1 26 ? -0.911 -13.188 -21.906 1 92.88 26 THR B N 1
ATOM 2755 C CA . THR B 1 26 ? -1.439 -14.516 -22.234 1 92.88 26 THR B CA 1
ATOM 2756 C C . THR B 1 26 ? -1.987 -15.188 -20.969 1 92.88 26 THR B C 1
ATOM 2758 O O . THR B 1 26 ? -3.074 -15.773 -21 1 92.88 26 THR B O 1
ATOM 2761 N N . PHE B 1 27 ? -1.284 -15.086 -19.969 1 91.81 27 PHE B N 1
ATOM 2762 C CA . PHE B 1 27 ? -1.705 -15.672 -18.688 1 91.81 27 PHE B CA 1
ATOM 2763 C C . PHE B 1 27 ? -2.979 -15.008 -18.188 1 91.81 27 PHE B C 1
ATOM 2765 O O . PHE B 1 27 ? -3.914 -15.688 -17.766 1 91.81 27 PHE B O 1
ATOM 2772 N N . GLY B 1 28 ? -2.982 -13.68 -18.25 1 92.75 28 GLY B N 1
ATOM 2773 C CA . GLY B 1 28 ? -4.117 -12.922 -17.75 1 92.75 28 GLY B CA 1
ATOM 2774 C C . GLY B 1 28 ? -5.41 -13.227 -18.484 1 92.75 28 GLY B C 1
ATOM 2775 O O . GLY B 1 28 ? -6.457 -13.414 -17.875 1 92.75 28 GLY B O 1
ATOM 2776 N N . VAL B 1 29 ? -5.305 -13.305 -19.766 1 93.62 29 VAL B N 1
ATOM 2777 C CA . VAL B 1 29 ? -6.477 -13.609 -20.594 1 93.62 29 VAL B CA 1
ATOM 2778 C C . VAL B 1 29 ? -6.973 -15.023 -20.281 1 93.62 29 VAL B C 1
ATOM 2780 O O . VAL B 1 29 ? -8.164 -15.234 -20.062 1 93.62 29 VAL B O 1
ATOM 2783 N N . ALA B 1 30 ? -6.066 -15.922 -20.234 1 93 30 ALA B N 1
ATOM 2784 C CA . ALA B 1 30 ? -6.422 -17.328 -20.016 1 93 30 ALA B CA 1
ATOM 2785 C C . ALA B 1 30 ? -6.961 -17.531 -18.594 1 93 30 ALA B C 1
ATOM 2787 O O . ALA B 1 30 ? -7.934 -18.266 -18.406 1 93 30 ALA B O 1
ATOM 2788 N N . ALA B 1 31 ? -6.336 -16.906 -17.703 1 90.69 31 ALA B N 1
ATOM 2789 C CA . ALA B 1 31 ? -6.746 -17.062 -16.312 1 90.69 31 ALA B CA 1
ATOM 2790 C C . ALA B 1 31 ? -8.125 -16.453 -16.078 1 90.69 31 ALA B C 1
ATOM 2792 O O . ALA B 1 31 ? -8.945 -17.016 -15.344 1 90.69 31 ALA B O 1
ATOM 2793 N N . GLN B 1 32 ? -8.375 -15.312 -16.672 1 91.31 32 GLN B N 1
ATOM 2794 C CA . GLN B 1 32 ? -9.656 -14.648 -16.5 1 91.31 32 GLN B CA 1
ATOM 2795 C C . GLN B 1 32 ? -10.789 -15.453 -17.141 1 91.31 32 GLN B C 1
ATOM 2797 O O . GLN B 1 32 ? -11.859 -15.609 -16.547 1 91.31 32 GLN B O 1
ATOM 2802 N N . ARG B 1 33 ? -10.492 -16.016 -18.234 1 91.31 33 ARG B N 1
ATOM 2803 C CA . ARG B 1 33 ? -11.531 -16.719 -18.969 1 91.31 33 ARG B CA 1
ATOM 2804 C C . ARG B 1 33 ? -11.766 -18.109 -18.406 1 91.31 33 ARG B C 1
ATOM 2806 O O . ARG B 1 33 ? -12.875 -18.656 -18.5 1 91.31 33 ARG B O 1
ATOM 2813 N N . SER B 1 34 ? -10.82 -18.703 -17.875 1 89.69 34 SER B N 1
ATOM 2814 C CA . SER B 1 34 ? -10.977 -20.031 -17.312 1 89.69 34 SER B CA 1
ATOM 2815 C C . SER B 1 34 ? -11.453 -19.984 -15.867 1 89.69 34 SER B C 1
ATOM 2817 O O . SER B 1 34 ? -11.883 -21 -15.305 1 89.69 34 SER B O 1
ATOM 2819 N N . ARG B 1 35 ? -11.328 -18.75 -15.234 1 86.12 35 ARG B N 1
ATOM 2820 C CA . ARG B 1 35 ? -11.625 -18.578 -13.82 1 86.12 35 ARG B CA 1
ATOM 2821 C C . ARG B 1 35 ? -10.773 -19.5 -12.953 1 86.12 35 ARG B C 1
ATOM 2823 O O . ARG B 1 35 ? -11.281 -20.172 -12.062 1 86.12 35 ARG B O 1
ATOM 2830 N N . PHE B 1 36 ? -9.562 -19.516 -13.383 1 83.81 36 PHE B N 1
ATOM 2831 C CA . PHE B 1 36 ? -8.57 -20.312 -12.68 1 83.81 36 PHE B CA 1
ATOM 2832 C C . PHE B 1 36 ? -8.352 -19.797 -11.266 1 83.81 36 PHE B C 1
ATOM 2834 O O . PHE B 1 36 ? -8.148 -18.594 -11.062 1 83.81 36 PHE B O 1
ATOM 2841 N N . CYS B 1 37 ? -8.438 -20.656 -10.336 1 81.5 37 CYS B N 1
ATOM 2842 C CA . CYS B 1 37 ? -8.242 -20.266 -8.945 1 81.5 37 CYS B CA 1
ATOM 2843 C C . CYS B 1 37 ? -7.848 -21.469 -8.094 1 81.5 37 CYS B C 1
ATOM 2845 O O . CYS B 1 37 ? -8.648 -22.391 -7.895 1 81.5 37 CYS B O 1
ATOM 2847 N N . LEU B 1 38 ? -6.695 -21.438 -7.594 1 83.94 38 LEU B N 1
ATOM 2848 C CA . LEU B 1 38 ? -6.227 -22.547 -6.766 1 83.94 38 LEU B CA 1
ATOM 2849 C C . LEU B 1 38 ? -6.992 -22.609 -5.449 1 83.94 38 LEU B C 1
ATOM 2851 O O . LEU B 1 38 ? -7.262 -23.688 -4.926 1 83.94 38 LEU B O 1
ATOM 2855 N N . ARG B 1 39 ? -7.242 -21.406 -4.953 1 86.19 39 ARG B N 1
ATOM 2856 C CA . ARG B 1 39 ? -8.008 -21.391 -3.715 1 86.19 39 ARG B CA 1
ATOM 2857 C C . ARG B 1 39 ? -9.328 -22.141 -3.875 1 86.19 39 ARG B C 1
ATOM 2859 O O . ARG B 1 39 ? -9.688 -22.969 -3.031 1 86.19 39 ARG B O 1
ATOM 2866 N N . ALA B 1 40 ? -10.016 -21.875 -4.945 1 87.19 40 ALA B N 1
ATOM 2867 C CA . ALA B 1 40 ? -11.312 -22.516 -5.18 1 87.19 40 ALA B CA 1
ATOM 2868 C C . ALA B 1 40 ? -11.164 -24.031 -5.32 1 87.19 40 ALA B C 1
ATOM 2870 O O . ALA B 1 40 ? -12 -24.781 -4.824 1 87.19 40 ALA B O 1
ATOM 2871 N N . ALA B 1 41 ? -10.125 -24.406 -5.934 1 87.88 41 ALA B N 1
ATOM 2872 C CA . ALA B 1 41 ? -9.875 -25.828 -6.121 1 87.88 41 ALA B CA 1
ATOM 2873 C C . ALA B 1 41 ? -9.609 -26.516 -4.789 1 87.88 41 ALA B C 1
ATOM 2875 O O . ALA B 1 41 ? -10.117 -27.609 -4.535 1 87.88 41 ALA B O 1
ATOM 2876 N N . THR B 1 42 ? -8.867 -25.875 -3.943 1 89 42 THR B N 1
ATOM 2877 C CA . THR B 1 42 ? -8.508 -26.469 -2.658 1 89 42 THR B CA 1
ATOM 2878 C C . THR B 1 42 ? -9.727 -26.531 -1.736 1 89 42 THR B C 1
ATOM 2880 O O . THR B 1 42 ? -9.914 -27.5 -1.004 1 89 42 THR B O 1
ATOM 2883 N N . VAL B 1 43 ? -10.453 -25.469 -1.804 1 88.44 43 VAL B N 1
ATOM 2884 C CA . VAL B 1 43 ? -11.648 -25.438 -0.959 1 88.44 43 VAL B CA 1
ATOM 2885 C C . VAL B 1 43 ? -12.648 -26.484 -1.432 1 88.44 43 VAL B C 1
ATOM 2887 O O . VAL B 1 43 ? -13.281 -27.156 -0.617 1 88.44 43 VAL B O 1
ATOM 2890 N N . GLU B 1 44 ? -12.82 -26.594 -2.76 1 88.75 44 GLU B N 1
ATOM 2891 C CA . GLU B 1 44 ? -13.703 -27.609 -3.318 1 88.75 44 GLU B CA 1
ATOM 2892 C C . GLU B 1 44 ? -13.242 -29.016 -2.93 1 88.75 44 GLU B C 1
ATOM 2894 O O . GLU B 1 44 ? -14.055 -29.859 -2.582 1 88.75 44 GLU B O 1
ATOM 2899 N N . PHE B 1 45 ? -11.977 -29.203 -2.967 1 87.12 45 PHE B N 1
ATOM 2900 C CA . PHE B 1 45 ? -11.414 -30.5 -2.604 1 87.12 45 PHE B CA 1
ATOM 2901 C C . PHE B 1 45 ? -11.594 -30.766 -1.114 1 87.12 45 PHE B C 1
ATOM 2903 O O . PHE B 1 45 ? -11.883 -31.891 -0.712 1 87.12 45 PHE B O 1
ATOM 2910 N N . ALA B 1 46 ? -11.398 -29.766 -0.297 1 86 46 ALA B N 1
ATOM 2911 C CA . ALA B 1 46 ? -11.539 -29.891 1.151 1 86 46 ALA B CA 1
ATOM 2912 C C . ALA B 1 46 ? -12.977 -30.234 1.534 1 86 46 ALA B C 1
ATOM 2914 O O . ALA B 1 46 ? -13.211 -30.922 2.535 1 86 46 ALA B O 1
ATOM 2915 N N . ARG B 1 47 ? -13.852 -29.781 0.717 1 88.62 47 ARG B N 1
ATOM 2916 C CA . ARG B 1 47 ? -15.266 -30.031 0.993 1 88.62 47 ARG B CA 1
ATOM 2917 C C . ARG B 1 47 ? -15.727 -31.328 0.361 1 88.62 47 ARG B C 1
ATOM 2919 O O . ARG B 1 47 ? -16.922 -31.641 0.363 1 88.62 47 ARG B O 1
ATOM 2926 N N . GLY B 1 48 ? -14.82 -32.062 -0.221 1 83.19 48 GLY B N 1
ATOM 2927 C CA . GLY B 1 48 ? -15.109 -33.375 -0.769 1 83.19 48 GLY B CA 1
ATOM 2928 C C . GLY B 1 48 ? -15.773 -33.344 -2.131 1 83.19 48 GLY B C 1
ATOM 2929 O O . GLY B 1 48 ? -16.484 -34.25 -2.518 1 83.19 48 GLY B O 1
ATOM 2930 N N . ARG B 1 49 ? -15.516 -32.219 -2.736 1 84.12 49 ARG B N 1
ATOM 2931 C CA . ARG B 1 49 ? -16.125 -32.031 -4.047 1 84.12 49 ARG B CA 1
ATOM 2932 C C . ARG B 1 49 ? -15.07 -31.953 -5.141 1 84.12 49 ARG B C 1
ATOM 2934 O O . ARG B 1 49 ? -13.984 -31.406 -4.922 1 84.12 49 ARG B O 1
ATOM 2941 N N . MET B 1 50 ? -15.086 -32.75 -6.09 1 83.62 50 MET B N 1
ATOM 2942 C CA . MET B 1 50 ? -14.211 -32.656 -7.262 1 83.62 50 MET B CA 1
ATOM 2943 C C . MET B 1 50 ? -14.984 -32.188 -8.484 1 83.62 50 MET B C 1
ATOM 2945 O O . MET B 1 50 ? -15.289 -32.969 -9.383 1 83.62 50 MET B O 1
ATOM 2949 N N . GLU B 1 51 ? -15.172 -30.938 -8.508 1 86.25 51 GLU B N 1
ATOM 2950 C CA . GLU B 1 51 ? -16.031 -30.375 -9.547 1 86.25 51 GLU B CA 1
ATOM 2951 C C . GLU B 1 51 ? -15.219 -29.562 -10.555 1 86.25 51 GLU B C 1
ATOM 2953 O O . GLU B 1 51 ? -14.172 -30.016 -11.031 1 86.25 51 GLU B O 1
ATOM 2958 N N . ASP B 1 52 ? -15.695 -28.406 -10.867 1 84.44 52 ASP B N 1
ATOM 2959 C CA . ASP B 1 52 ? -15.164 -27.656 -11.992 1 84.44 52 ASP B CA 1
ATOM 2960 C C . ASP B 1 52 ? -13.867 -26.938 -11.617 1 84.44 52 ASP B C 1
ATOM 2962 O O . ASP B 1 52 ? -12.938 -26.859 -12.43 1 84.44 52 ASP B O 1
ATOM 2966 N N . LYS B 1 53 ? -13.703 -26.625 -10.367 1 87.44 53 LYS B N 1
ATOM 2967 C CA . LYS B 1 53 ? -12.516 -25.859 -9.984 1 87.44 53 LYS B CA 1
ATOM 2968 C C . LYS B 1 53 ? -11.281 -26.75 -9.922 1 87.44 53 LYS B C 1
ATOM 2970 O O . LYS B 1 53 ? -10.203 -26.359 -10.383 1 87.44 53 LYS B O 1
ATOM 2975 N N . VAL B 1 54 ? -11.461 -27.906 -9.43 1 86.88 54 VAL B N 1
ATOM 2976 C CA . VAL B 1 54 ? -10.359 -28.859 -9.344 1 86.88 54 VAL B CA 1
ATOM 2977 C C . VAL B 1 54 ? -9.945 -29.297 -10.742 1 86.88 54 VAL B C 1
ATOM 2979 O O . VAL B 1 54 ? -8.75 -29.422 -11.031 1 86.88 54 VAL B O 1
ATOM 2982 N N . ALA B 1 55 ? -10.914 -29.516 -11.578 1 85.88 55 ALA B N 1
ATOM 2983 C CA . ALA B 1 55 ? -10.641 -29.938 -12.945 1 85.88 55 ALA B CA 1
ATOM 2984 C C . ALA B 1 55 ? -9.828 -28.891 -13.695 1 85.88 55 ALA B C 1
ATOM 2986 O O . ALA B 1 55 ? -8.891 -29.219 -14.422 1 85.88 55 ALA B O 1
ATOM 2987 N N . VAL B 1 56 ? -10.195 -27.688 -13.469 1 85.5 56 VAL B N 1
ATOM 2988 C CA . VAL B 1 56 ? -9.516 -26.594 -14.156 1 85.5 56 VAL B CA 1
ATOM 2989 C C . VAL B 1 56 ? -8.07 -26.484 -13.672 1 85.5 56 VAL B C 1
ATOM 2991 O O . VAL B 1 56 ? -7.148 -26.312 -14.469 1 85.5 56 VAL B O 1
ATOM 2994 N N . TRP B 1 57 ? -7.906 -26.656 -12.398 1 86.5 57 TRP B N 1
ATOM 2995 C CA . TRP B 1 57 ? -6.562 -26.594 -11.828 1 86.5 57 TRP B CA 1
ATOM 2996 C C . TRP B 1 57 ? -5.707 -27.75 -12.336 1 86.5 57 TRP B C 1
ATOM 2998 O O . TRP B 1 57 ? -4.547 -27.547 -12.703 1 86.5 57 TRP B O 1
ATOM 3008 N N . LEU B 1 58 ? -6.277 -28.891 -12.32 1 85.81 58 LEU B N 1
ATOM 3009 C CA . LEU B 1 58 ? -5.559 -30.078 -12.766 1 85.81 58 LEU B CA 1
ATOM 3010 C C . LEU B 1 58 ? -5.195 -29.969 -14.242 1 85.81 58 LEU B C 1
ATOM 3012 O O . LEU B 1 58 ? -4.117 -30.406 -14.656 1 85.81 58 LEU B O 1
ATOM 3016 N N . LEU B 1 59 ? -6.078 -29.453 -14.93 1 86.06 59 LEU B N 1
ATOM 3017 C CA . LEU B 1 59 ? -5.812 -29.281 -16.359 1 86.06 59 LEU B CA 1
ATOM 3018 C C . LEU B 1 59 ? -4.688 -28.281 -16.594 1 86.06 59 LEU B C 1
ATOM 3020 O O . LEU B 1 59 ? -3.83 -28.484 -17.453 1 86.06 59 LEU B O 1
ATOM 3024 N N . THR B 1 60 ? -4.738 -27.188 -15.883 1 87.25 60 THR B N 1
ATOM 3025 C CA . THR B 1 60 ? -3.686 -26.188 -15.992 1 87.25 60 THR B CA 1
ATOM 3026 C C . THR B 1 60 ? -2.332 -26.781 -15.609 1 87.25 60 THR B C 1
ATOM 3028 O O . THR B 1 60 ? -1.338 -26.578 -16.312 1 87.25 60 THR B O 1
ATOM 3031 N N . PHE B 1 61 ? -2.314 -27.484 -14.602 1 86.69 61 PHE B N 1
ATOM 3032 C CA . PHE B 1 61 ? -1.094 -28.125 -14.109 1 86.69 61 PHE B CA 1
ATOM 3033 C C . PHE B 1 61 ? -0.559 -29.125 -15.133 1 86.69 61 PHE B C 1
ATOM 3035 O O . PHE B 1 61 ? 0.635 -29.125 -15.438 1 86.69 61 PHE B O 1
ATOM 3042 N N . SER B 1 62 ? -1.419 -29.953 -15.617 1 87.38 62 SER B N 1
ATOM 3043 C CA . SER B 1 62 ? -1.024 -31 -16.562 1 87.38 62 SER B CA 1
ATOM 3044 C C . SER B 1 62 ? -0.511 -30.391 -17.875 1 87.38 62 SER B C 1
ATOM 3046 O O . SER B 1 62 ? 0.471 -30.875 -18.438 1 87.38 62 SER B O 1
ATOM 3048 N N . THR B 1 63 ? -1.201 -29.391 -18.297 1 87.19 63 THR B N 1
ATOM 3049 C CA . THR B 1 63 ? -0.775 -28.766 -19.547 1 87.19 63 THR B CA 1
ATOM 3050 C C . THR B 1 63 ? 0.57 -28.062 -19.375 1 87.19 63 THR B C 1
ATOM 3052 O O . THR B 1 63 ? 1.407 -28.078 -20.281 1 87.19 63 THR B O 1
ATOM 3055 N N . ALA B 1 64 ? 0.754 -27.453 -18.234 1 87.75 64 ALA B N 1
ATOM 3056 C CA . ALA B 1 64 ? 2.049 -26.828 -17.953 1 87.75 64 ALA B CA 1
ATOM 3057 C C . ALA B 1 64 ? 3.164 -27.875 -17.969 1 87.75 64 ALA B C 1
ATOM 3059 O O . ALA B 1 64 ? 4.23 -27.641 -18.531 1 87.75 64 ALA B O 1
ATOM 3060 N N . LEU B 1 65 ? 2.865 -29 -17.344 1 84.88 65 LEU B N 1
ATOM 3061 C CA . LEU B 1 65 ? 3.842 -30.078 -17.297 1 84.88 65 LEU B CA 1
ATOM 3062 C C . LEU B 1 65 ? 4.18 -30.578 -18.703 1 84.88 65 LEU B C 1
ATOM 3064 O O . LEU B 1 65 ? 5.352 -30.781 -19.016 1 84.88 65 LEU B O 1
ATOM 3068 N N . VAL B 1 66 ? 3.221 -30.719 -19.453 1 84.12 66 VAL B N 1
ATOM 3069 C CA . VAL B 1 66 ? 3.406 -31.281 -20.797 1 84.12 66 VAL B CA 1
ATOM 3070 C C . VAL B 1 66 ? 4.184 -30.281 -21.656 1 84.12 66 VAL B C 1
ATOM 3072 O O . VAL B 1 66 ? 5.148 -30.656 -22.328 1 84.12 66 VAL B O 1
ATOM 3075 N N . TRP B 1 67 ? 3.803 -29.062 -21.625 1 84.69 67 TRP B N 1
ATOM 3076 C CA . TRP B 1 67 ? 4.445 -28.047 -22.453 1 84.69 67 TRP B CA 1
ATOM 3077 C C . TRP B 1 67 ? 5.891 -27.828 -22.016 1 84.69 67 TRP B C 1
ATOM 3079 O O . TRP B 1 67 ? 6.789 -27.734 -22.859 1 84.69 67 TRP B O 1
ATOM 3089 N N . VAL B 1 68 ? 6.094 -27.781 -20.734 1 84.06 68 VAL B N 1
ATOM 3090 C CA . VAL B 1 68 ? 7.43 -27.5 -20.219 1 84.06 68 VAL B CA 1
ATOM 3091 C C . VAL B 1 68 ? 8.344 -28.703 -20.453 1 84.06 68 VAL B C 1
ATOM 3093 O O . VAL B 1 68 ? 9.477 -28.547 -20.906 1 84.06 68 VAL B O 1
ATOM 3096 N N . GLN B 1 69 ? 7.793 -29.859 -20.219 1 81.25 69 GLN B N 1
ATOM 3097 C CA . GLN B 1 69 ? 8.594 -31.062 -20.422 1 81.25 69 GLN B CA 1
ATOM 3098 C C . GLN B 1 69 ? 8.844 -31.312 -21.906 1 81.25 69 GLN B C 1
ATOM 3100 O O . GLN B 1 69 ? 9.914 -31.781 -22.297 1 81.25 69 GLN B O 1
ATOM 3105 N N . ALA B 1 70 ? 7.863 -31 -22.672 1 80.38 70 ALA B N 1
ATOM 3106 C CA . ALA B 1 70 ? 8.055 -31.109 -24.125 1 80.38 70 ALA B CA 1
ATOM 3107 C C . ALA B 1 70 ? 9.102 -30.109 -24.609 1 80.38 70 ALA B C 1
ATOM 3109 O O . ALA B 1 70 ? 9.914 -30.422 -25.469 1 80.38 70 ALA B O 1
ATOM 3110 N N . ALA B 1 71 ? 9.078 -28.969 -24.062 1 80.44 71 ALA B N 1
ATOM 3111 C CA . ALA B 1 71 ? 10.055 -27.953 -24.422 1 80.44 71 ALA B CA 1
ATOM 3112 C C . ALA B 1 71 ? 11.461 -28.359 -23.984 1 80.44 71 ALA B C 1
ATOM 3114 O O . ALA B 1 71 ? 12.438 -28.078 -24.688 1 80.44 71 ALA B O 1
ATOM 3115 N N . GLN B 1 72 ? 11.539 -28.969 -22.891 1 78.62 72 GLN B N 1
ATOM 3116 C CA . GLN B 1 72 ? 12.828 -29.438 -22.391 1 78.62 72 GLN B CA 1
ATOM 3117 C C . GLN B 1 72 ? 13.398 -30.547 -23.281 1 78.62 72 GLN B C 1
ATOM 3119 O O . GLN B 1 72 ? 14.594 -30.547 -23.578 1 78.62 72 GLN B O 1
ATOM 3124 N N . LEU B 1 73 ? 12.523 -31.391 -23.719 1 76.5 73 LEU B N 1
ATOM 3125 C CA . LEU B 1 73 ? 12.953 -32.5 -24.562 1 76.5 73 LEU B CA 1
ATOM 3126 C C . LEU B 1 73 ? 13.375 -32 -25.938 1 76.5 73 LEU B C 1
ATOM 3128 O O . LEU B 1 73 ? 14.273 -32.562 -26.562 1 76.5 73 LEU B O 1
ATOM 3132 N N . MET B 1 74 ? 12.703 -30.906 -26.328 1 77.88 74 MET B N 1
ATOM 3133 C CA . MET B 1 74 ? 13.039 -30.328 -27.625 1 77.88 74 MET B CA 1
ATOM 3134 C C . MET B 1 74 ? 14.266 -29.422 -27.516 1 77.88 74 MET B C 1
ATOM 3136 O O . MET B 1 74 ? 14.766 -28.938 -28.531 1 77.88 74 MET B O 1
ATOM 3140 N N . GLY B 1 75 ? 14.75 -29.188 -26.297 1 73.44 75 GLY B N 1
ATOM 3141 C CA . GLY B 1 75 ? 15.945 -28.391 -26.062 1 73.44 75 GLY B CA 1
ATOM 3142 C C . GLY B 1 75 ? 15.672 -26.906 -26.031 1 73.44 75 GLY B C 1
ATOM 3143 O O . GLY B 1 75 ? 16.594 -26.094 -26.156 1 73.44 75 GLY B O 1
ATOM 3144 N N . LEU B 1 76 ? 14.492 -26.641 -25.906 1 73.88 76 LEU B N 1
ATOM 3145 C CA . LEU B 1 76 ? 14.125 -25.219 -25.938 1 73.88 76 LEU B CA 1
ATOM 3146 C C . LEU B 1 76 ? 14.297 -24.609 -24.547 1 73.88 76 LEU B C 1
ATOM 3148 O O . LEU B 1 76 ? 14.328 -23.375 -24.422 1 73.88 76 LEU B O 1
ATOM 3152 N N . MET B 1 77 ? 14.453 -25.5 -23.578 1 73.56 77 MET B N 1
ATOM 3153 C CA . MET B 1 77 ? 14.68 -25 -22.219 1 73.56 77 MET B CA 1
ATOM 3154 C C . MET B 1 77 ? 15.445 -26.031 -21.391 1 73.56 77 MET B C 1
ATOM 3156 O O . MET B 1 77 ? 15.461 -27.219 -21.734 1 73.56 77 MET B O 1
ATOM 3160 N N . ASN B 1 78 ? 16.172 -25.469 -20.484 1 67.88 78 ASN B N 1
ATOM 3161 C CA . ASN B 1 78 ? 16.859 -26.328 -19.516 1 67.88 78 ASN B CA 1
ATOM 3162 C C . ASN B 1 78 ? 16.438 -25.969 -18.078 1 67.88 78 ASN B C 1
ATOM 3164 O O . ASN B 1 78 ? 16.812 -24.922 -17.562 1 67.88 78 ASN B O 1
ATOM 3168 N N . GLY B 1 79 ? 15.617 -26.812 -17.578 1 69.94 79 GLY B N 1
ATOM 3169 C CA . GLY B 1 79 ? 15.086 -26.594 -16.234 1 69.94 79 GLY B CA 1
ATOM 3170 C C . GLY B 1 79 ? 16.172 -26.469 -15.188 1 69.94 79 GLY B C 1
ATOM 3171 O O . GLY B 1 79 ? 15.969 -25.812 -14.156 1 69.94 79 GLY B O 1
ATOM 3172 N N . ALA B 1 80 ? 17.281 -26.969 -15.461 1 63.66 80 ALA B N 1
ATOM 3173 C CA . ALA B 1 80 ? 18.391 -26.938 -14.508 1 63.66 80 ALA B CA 1
ATOM 3174 C C . ALA B 1 80 ? 18.938 -25.516 -14.352 1 63.66 80 ALA B C 1
ATOM 3176 O O . ALA B 1 80 ? 19.531 -25.188 -13.312 1 63.66 80 ALA B O 1
ATOM 3177 N N . ASP B 1 81 ? 18.672 -24.734 -15.297 1 64.81 81 ASP B N 1
ATOM 3178 C CA . ASP B 1 81 ? 19.219 -23.375 -15.289 1 64.81 81 ASP B CA 1
ATOM 3179 C C . ASP B 1 81 ? 18.203 -22.391 -14.711 1 64.81 81 ASP B C 1
ATOM 3181 O O . ASP B 1 81 ? 18.5 -21.203 -14.578 1 64.81 81 ASP B O 1
ATOM 3185 N N . ALA B 1 82 ? 17.141 -22.984 -14.297 1 68.25 82 ALA B N 1
ATOM 3186 C CA . ALA B 1 82 ? 16.094 -22.125 -13.742 1 68.25 82 ALA B CA 1
ATOM 3187 C C . ALA B 1 82 ? 16.5 -21.578 -12.375 1 68.25 82 ALA B C 1
ATOM 3189 O O . ALA B 1 82 ? 17.172 -22.266 -11.609 1 68.25 82 ALA B O 1
ATOM 3190 N N . ARG B 1 83 ? 16.156 -20.375 -12.102 1 64.94 83 ARG B N 1
ATOM 3191 C CA . ARG B 1 83 ? 16.469 -19.703 -10.844 1 64.94 83 ARG B CA 1
ATOM 3192 C C . ARG B 1 83 ? 16.047 -20.562 -9.656 1 64.94 83 ARG B C 1
ATOM 3194 O O . ARG B 1 83 ? 16.797 -20.688 -8.68 1 64.94 83 ARG B O 1
ATOM 3201 N N . MET B 1 84 ? 15.039 -21.234 -9.773 1 62.75 84 MET B N 1
ATOM 3202 C CA . MET B 1 84 ? 14.469 -22.016 -8.68 1 62.75 84 MET B CA 1
ATOM 3203 C C . MET B 1 84 ? 15.352 -23.219 -8.352 1 62.75 84 MET B C 1
ATOM 3205 O O . MET B 1 84 ? 15.359 -23.688 -7.215 1 62.75 84 MET B O 1
ATOM 3209 N N . MET B 1 85 ? 16.109 -23.594 -9.359 1 64.25 85 MET B N 1
ATOM 3210 C CA . MET B 1 85 ? 16.953 -24.766 -9.18 1 64.25 85 MET B CA 1
ATOM 3211 C C . MET B 1 85 ? 18.359 -24.359 -8.758 1 64.25 85 MET B C 1
ATOM 3213 O O . MET B 1 85 ? 19.078 -25.156 -8.148 1 64.25 85 MET B O 1
ATOM 3217 N N . ALA B 1 86 ? 18.641 -23.109 -8.969 1 61.41 86 ALA B N 1
ATOM 3218 C CA . ALA B 1 86 ? 20.016 -22.641 -8.758 1 61.41 86 ALA B CA 1
ATOM 3219 C C . ALA B 1 86 ? 20.219 -22.172 -7.32 1 61.41 86 ALA B C 1
ATOM 3221 O O . ALA B 1 86 ? 21.359 -21.938 -6.891 1 61.41 86 ALA B O 1
ATOM 3222 N N . VAL B 1 87 ? 19.156 -22.156 -6.547 1 61.66 87 VAL B N 1
ATOM 3223 C CA . VAL B 1 87 ? 19.266 -21.688 -5.168 1 61.66 87 VAL B CA 1
ATOM 3224 C C . VAL B 1 87 ? 18.891 -22.828 -4.215 1 61.66 87 VAL B C 1
ATOM 3226 O O . VAL B 1 87 ? 18.031 -23.656 -4.535 1 61.66 87 VAL B O 1
ATOM 3229 N N . PRO B 1 88 ? 19.719 -22.828 -3.117 1 65.19 88 PRO B N 1
ATOM 3230 C CA . PRO B 1 88 ? 19.359 -23.859 -2.145 1 65.19 88 PRO B CA 1
ATOM 3231 C C . PRO B 1 88 ? 17.891 -23.766 -1.699 1 65.19 88 PRO B C 1
ATOM 3233 O O . PRO B 1 88 ? 17.375 -22.656 -1.513 1 65.19 88 PRO B O 1
ATOM 3236 N N . GLY B 1 89 ? 17.328 -24.859 -1.762 1 71.56 89 GLY B N 1
ATOM 3237 C CA . GLY B 1 89 ? 15.93 -24.906 -1.355 1 71.56 89 GLY B CA 1
ATOM 3238 C C . GLY B 1 89 ? 15.75 -25.016 0.147 1 71.56 89 GLY B C 1
ATOM 3239 O O . GLY B 1 89 ? 16.594 -25.578 0.842 1 71.56 89 GLY B O 1
ATOM 3240 N N . SER B 1 90 ? 14.875 -24.297 0.72 1 78.38 90 SER B N 1
ATOM 3241 C CA . SER B 1 90 ? 14.531 -24.359 2.137 1 78.38 90 SER B CA 1
ATOM 3242 C C . SER B 1 90 ? 13.273 -25.172 2.367 1 78.38 90 SER B C 1
ATOM 3244 O O . SER B 1 90 ? 12.18 -24.781 1.955 1 78.38 90 SER B O 1
ATOM 3246 N N . TRP B 1 91 ? 13.477 -26.297 3.082 1 84.44 91 TRP B N 1
ATOM 3247 C CA . TRP B 1 91 ? 12.328 -27.125 3.408 1 84.44 91 TRP B CA 1
ATOM 3248 C C . TRP B 1 91 ? 11.438 -26.453 4.449 1 84.44 91 TRP B C 1
ATOM 3250 O O . TRP B 1 91 ? 10.211 -26.516 4.359 1 84.44 91 TRP B O 1
ATOM 3260 N N . SER B 1 92 ? 12.133 -25.859 5.352 1 87.5 92 SER B N 1
ATOM 3261 C CA . SER B 1 92 ? 11.367 -25.156 6.379 1 87.5 92 SER B CA 1
ATOM 3262 C C . SER B 1 92 ? 10.562 -24.016 5.785 1 87.5 92 SER B C 1
ATOM 3264 O O . SER B 1 92 ? 9.414 -23.781 6.184 1 87.5 92 SER B O 1
ATOM 3266 N N . GLY B 1 93 ? 11.156 -23.375 4.922 1 88.06 93 GLY B N 1
ATOM 3267 C CA . GLY B 1 93 ? 10.453 -22.297 4.25 1 88.06 93 GLY B CA 1
ATOM 3268 C C . GLY B 1 93 ? 9.258 -22.766 3.441 1 88.06 93 GLY B C 1
ATOM 3269 O O . GLY B 1 93 ? 8.211 -22.125 3.42 1 88.06 93 GLY B O 1
ATOM 3270 N N . ALA B 1 94 ? 9.477 -23.906 2.852 1 87.81 94 ALA B N 1
ATOM 3271 C CA . ALA B 1 94 ? 8.398 -24.469 2.039 1 87.81 94 ALA B CA 1
ATOM 3272 C C . ALA B 1 94 ? 7.223 -24.891 2.91 1 87.81 94 ALA B C 1
ATOM 3274 O O . ALA B 1 94 ? 6.062 -24.719 2.535 1 87.81 94 ALA B O 1
ATOM 3275 N N . ILE B 1 95 ? 7.535 -25.375 4.078 1 90.56 95 ILE B N 1
ATOM 3276 C CA . ILE B 1 95 ? 6.496 -25.875 4.965 1 90.56 95 ILE B CA 1
ATOM 3277 C C . ILE B 1 95 ? 5.773 -24.719 5.637 1 90.56 95 ILE B C 1
ATOM 3279 O O . ILE B 1 95 ? 4.559 -24.562 5.496 1 90.56 95 ILE B O 1
ATOM 3283 N N . ILE B 1 96 ? 6.527 -23.875 6.23 1 92.38 96 ILE B N 1
ATOM 3284 C CA . ILE B 1 96 ? 5.945 -22.766 6.969 1 92.38 96 ILE B CA 1
ATOM 3285 C C . ILE B 1 96 ? 5.344 -21.75 5.996 1 92.38 96 ILE B C 1
ATOM 3287 O O . ILE B 1 96 ? 4.219 -21.281 6.195 1 92.38 96 ILE B O 1
ATOM 3291 N N . GLY B 1 97 ? 6.086 -21.5 5.031 1 92.81 97 GLY B N 1
ATOM 3292 C CA . GLY B 1 97 ? 5.605 -20.562 4.027 1 92.81 97 GLY B CA 1
ATOM 3293 C C . GLY B 1 97 ? 4.383 -21.062 3.285 1 92.81 97 GLY B C 1
ATOM 3294 O O . GLY B 1 97 ? 3.459 -20.281 3.01 1 92.81 97 GLY B O 1
ATOM 3295 N N . GLY B 1 98 ? 4.434 -22.344 2.988 1 92.56 98 GLY B N 1
ATOM 3296 C CA . GLY B 1 98 ? 3.285 -22.922 2.318 1 92.56 98 GLY B CA 1
ATOM 3297 C C . GLY B 1 98 ? 2.021 -22.906 3.158 1 92.56 98 GLY B C 1
ATOM 3298 O O . GLY B 1 98 ? 0.948 -22.547 2.664 1 92.56 98 GLY B O 1
ATOM 3299 N N . LEU B 1 99 ? 2.164 -23.188 4.395 1 94.06 99 LEU B N 1
ATOM 3300 C CA . LEU B 1 99 ? 1.022 -23.172 5.305 1 94.06 99 LEU B CA 1
ATOM 3301 C C . LEU B 1 99 ? 0.46 -21.766 5.449 1 94.06 99 LEU B C 1
ATOM 3303 O O . LEU B 1 99 ? -0.757 -21.578 5.418 1 94.06 99 LEU B O 1
ATOM 3307 N N . MET B 1 100 ? 1.282 -20.828 5.539 1 94.81 100 MET B N 1
ATOM 3308 C CA . MET B 1 100 ? 0.868 -19.438 5.688 1 94.81 100 MET B CA 1
ATOM 3309 C C . MET B 1 100 ? 0.193 -18.922 4.418 1 94.81 100 MET B C 1
ATOM 3311 O O . MET B 1 100 ? -0.839 -18.266 4.484 1 94.81 100 MET B O 1
ATOM 3315 N N . PHE B 1 101 ? 0.807 -19.297 3.359 1 94 101 PHE B N 1
ATOM 3316 C CA . PHE B 1 101 ? 0.236 -18.875 2.084 1 94 101 PHE B CA 1
ATOM 3317 C C . PHE B 1 101 ? -1.146 -19.484 1.884 1 94 101 PHE B C 1
ATOM 3319 O O . PHE B 1 101 ? -2.07 -18.797 1.436 1 94 101 PHE B O 1
ATOM 3326 N N . GLY B 1 102 ? -1.243 -20.766 2.201 1 94 102 GLY B N 1
ATOM 3327 C CA . GLY B 1 102 ? -2.527 -21.438 2.084 1 94 102 GLY B CA 1
ATOM 3328 C C . GLY B 1 102 ? -3.602 -20.828 2.967 1 94 102 GLY B C 1
ATOM 3329 O O . GLY B 1 102 ? -4.734 -20.609 2.521 1 94 102 GLY B O 1
ATOM 3330 N N . ALA B 1 103 ? -3.232 -20.5 4.145 1 95.06 103 ALA B N 1
ATOM 3331 C CA . ALA B 1 103 ? -4.168 -19.844 5.055 1 95.06 103 ALA B CA 1
ATOM 3332 C C . ALA B 1 103 ? -4.562 -18.469 4.535 1 95.06 103 ALA B C 1
ATOM 3334 O O . ALA B 1 103 ? -5.727 -18.078 4.625 1 95.06 103 ALA B O 1
ATOM 3335 N N . GLY B 1 104 ? -3.641 -17.828 4.031 1 94.69 104 GLY B N 1
ATOM 3336 C CA . GLY B 1 104 ? -3.885 -16.5 3.512 1 94.69 104 GLY B CA 1
ATOM 3337 C C . GLY B 1 104 ? -4.809 -16.484 2.309 1 94.69 104 GLY B C 1
ATOM 3338 O O . GLY B 1 104 ? -5.656 -15.594 2.18 1 94.69 104 GLY B O 1
ATOM 3339 N N . MET B 1 105 ? -4.645 -17.5 1.502 1 93.12 105 MET B N 1
ATOM 3340 C CA . MET B 1 105 ? -5.465 -17.562 0.297 1 93.12 105 MET B CA 1
ATOM 3341 C C . MET B 1 105 ? -6.941 -17.703 0.653 1 93.12 105 MET B C 1
ATOM 3343 O O . MET B 1 105 ? -7.805 -17.109 -0.009 1 93.12 105 MET B O 1
ATOM 3347 N N . VAL B 1 106 ? -7.199 -18.406 1.647 1 93.31 106 VAL B N 1
ATOM 3348 C CA . VAL B 1 106 ? -8.578 -18.641 2.049 1 93.31 106 VAL B CA 1
ATOM 3349 C C . VAL B 1 106 ? -9.141 -17.391 2.721 1 93.31 106 VAL B C 1
ATOM 3351 O O . VAL B 1 106 ? -10.281 -17 2.459 1 93.31 106 VAL B O 1
ATOM 3354 N N . LEU B 1 107 ? -8.305 -16.766 3.477 1 93 107 LEU B N 1
ATOM 3355 C CA . LEU B 1 107 ? -8.75 -15.562 4.164 1 93 107 LEU B CA 1
ATOM 3356 C C . LEU B 1 107 ? -8.969 -14.422 3.18 1 93 107 LEU B C 1
ATOM 3358 O O . LEU B 1 107 ? -9.93 -13.664 3.303 1 93 107 LEU B O 1
ATOM 3362 N N . ALA B 1 108 ? -8.117 -14.328 2.221 1 92 108 ALA B N 1
ATOM 3363 C CA . ALA B 1 108 ? -8.188 -13.242 1.25 1 92 108 ALA B CA 1
ATOM 3364 C C . ALA B 1 108 ? -9.133 -13.586 0.104 1 92 108 ALA B C 1
ATOM 3366 O O . ALA B 1 108 ? -9.438 -12.734 -0.736 1 92 108 ALA B O 1
ATOM 3367 N N . ARG B 1 109 ? -9.555 -14.805 0.059 1 90 109 ARG B N 1
ATOM 3368 C CA . ARG B 1 109 ? -10.477 -15.297 -0.955 1 90 109 ARG B CA 1
ATOM 3369 C C . ARG B 1 109 ? -9.852 -15.234 -2.344 1 90 109 ARG B C 1
ATOM 3371 O O . ARG B 1 109 ? -10.492 -14.781 -3.297 1 90 109 ARG B O 1
ATOM 3378 N N . GLY B 1 110 ? -8.562 -15.555 -2.381 1 89.38 110 GLY B N 1
ATOM 3379 C CA . GLY B 1 110 ? -7.836 -15.602 -3.637 1 89.38 110 GLY B CA 1
ATOM 3380 C C . GLY B 1 110 ? -6.332 -15.68 -3.451 1 89.38 110 GLY B C 1
ATOM 3381 O O . GLY B 1 110 ? -5.797 -15.172 -2.463 1 89.38 110 GLY B O 1
ATOM 3382 N N . CYS B 1 111 ? -5.77 -16.266 -4.352 1 88.88 111 CYS B N 1
ATOM 3383 C CA . CYS B 1 111 ? -4.312 -16.25 -4.301 1 88.88 111 CYS B CA 1
ATOM 3384 C C . CYS B 1 111 ? -3.756 -15.023 -5.016 1 88.88 111 CYS B C 1
ATOM 3386 O O . CYS B 1 111 ? -4.516 -14.188 -5.508 1 88.88 111 CYS B O 1
ATOM 3388 N N . SER B 1 112 ? -2.477 -14.875 -5.027 1 88.69 112 SER B N 1
ATOM 3389 C CA . SER B 1 112 ? -1.848 -13.672 -5.566 1 88.69 112 SER B CA 1
ATOM 3390 C C . SER B 1 112 ? -2.211 -13.469 -7.031 1 88.69 112 SER B C 1
ATOM 3392 O O . SER B 1 112 ? -2.523 -12.352 -7.449 1 88.69 112 SER B O 1
ATOM 3394 N N . GLY B 1 113 ? -2.201 -14.539 -7.809 1 89.31 113 GLY B N 1
ATOM 3395 C CA . GLY B 1 113 ? -2.578 -14.438 -9.211 1 89.31 113 GLY B CA 1
ATOM 3396 C C . GLY B 1 113 ? -4.035 -14.07 -9.406 1 89.31 113 GLY B C 1
ATOM 3397 O O . GLY B 1 113 ? -4.359 -13.211 -10.234 1 89.31 113 GLY B O 1
ATOM 3398 N N . ARG B 1 114 ? -4.793 -14.703 -8.664 1 89.69 114 ARG B N 1
ATOM 3399 C CA . ARG B 1 114 ? -6.223 -14.445 -8.781 1 89.69 114 ARG B CA 1
ATOM 3400 C C . ARG B 1 114 ? -6.562 -13.031 -8.328 1 89.69 114 ARG B C 1
ATOM 3402 O O . ARG B 1 114 ? -7.441 -12.383 -8.898 1 89.69 114 ARG B O 1
ATOM 3409 N N . LEU B 1 115 ? -5.945 -12.633 -7.305 1 91.19 115 LEU B N 1
ATOM 3410 C CA . LEU B 1 115 ? -6.184 -11.273 -6.832 1 91.19 115 LEU B CA 1
ATOM 3411 C C . LEU B 1 115 ? -5.844 -10.25 -7.914 1 91.19 115 LEU B C 1
ATOM 3413 O O . LEU B 1 115 ? -6.547 -9.258 -8.078 1 91.19 115 LEU B O 1
ATOM 3417 N N . LEU B 1 116 ? -4.824 -10.539 -8.609 1 91.19 116 LEU B N 1
ATOM 3418 C CA . LEU B 1 116 ? -4.414 -9.641 -9.68 1 91.19 116 LEU B CA 1
ATOM 3419 C C . LEU B 1 116 ? -5.438 -9.648 -10.812 1 91.19 116 LEU B C 1
ATOM 3421 O O . LEU B 1 116 ? -5.797 -8.586 -11.336 1 91.19 116 LEU B O 1
ATOM 3425 N N . VAL B 1 117 ? -5.895 -10.789 -11.125 1 91.56 117 VAL B N 1
ATOM 3426 C CA . VAL B 1 117 ? -6.895 -10.93 -12.18 1 91.56 117 VAL B CA 1
ATOM 3427 C C . VAL B 1 117 ? -8.188 -10.242 -11.758 1 91.56 117 VAL B C 1
ATOM 3429 O O . VAL B 1 117 ? -8.797 -9.508 -12.539 1 91.56 117 VAL B O 1
ATOM 3432 N N . LEU B 1 118 ? -8.578 -10.453 -10.562 1 90.94 118 LEU B N 1
ATOM 3433 C CA . LEU B 1 118 ? -9.805 -9.852 -10.055 1 90.94 118 LEU B CA 1
ATOM 3434 C C . LEU B 1 118 ? -9.672 -8.336 -9.953 1 90.94 118 LEU B C 1
ATOM 3436 O O . LEU B 1 118 ? -10.625 -7.598 -10.219 1 90.94 118 LEU B O 1
ATOM 3440 N N . ALA B 1 119 ? -8.523 -7.91 -9.594 1 91.25 119 ALA B N 1
ATOM 3441 C CA . ALA B 1 119 ? -8.273 -6.473 -9.547 1 91.25 119 ALA B CA 1
ATOM 3442 C C . ALA B 1 119 ? -8.445 -5.836 -10.922 1 91.25 119 ALA B C 1
ATOM 3444 O O . ALA B 1 119 ? -8.961 -4.723 -11.039 1 91.25 119 ALA B O 1
ATOM 3445 N N . ALA B 1 120 ? -8.047 -6.535 -11.898 1 92.31 120 ALA B N 1
ATOM 3446 C CA . ALA B 1 120 ? -8.125 -6.035 -13.273 1 92.31 120 ALA B CA 1
ATOM 3447 C C . ALA B 1 120 ? -9.57 -5.949 -13.742 1 92.31 120 ALA B C 1
ATOM 3449 O O . ALA B 1 120 ? -9.883 -5.203 -14.672 1 92.31 120 ALA B O 1
ATOM 3450 N N . THR B 1 121 ? -10.445 -6.699 -13.094 1 91.69 121 THR B N 1
ATOM 3451 C CA . THR B 1 121 ? -11.852 -6.707 -13.5 1 91.69 121 THR B CA 1
ATOM 3452 C C . THR B 1 121 ? -12.656 -5.703 -12.688 1 91.69 121 THR B C 1
ATOM 3454 O O . THR B 1 121 ? -13.875 -5.594 -12.859 1 91.69 121 THR B O 1
ATOM 3457 N N . GLY B 1 122 ? -12.094 -5.012 -11.766 1 88.31 122 GLY B N 1
ATOM 3458 C CA . GLY B 1 122 ? -12.773 -3.943 -11.055 1 88.31 122 GLY B CA 1
ATOM 3459 C C . GLY B 1 122 ? -13.031 -4.262 -9.594 1 88.31 122 GLY B C 1
ATOM 3460 O O . GLY B 1 122 ? -13.711 -3.508 -8.898 1 88.31 122 GLY B O 1
ATOM 3461 N N . ASN B 1 123 ? -12.523 -5.336 -9.148 1 91 123 ASN B N 1
ATOM 3462 C CA . ASN B 1 123 ? -12.68 -5.691 -7.738 1 91 123 ASN B CA 1
ATOM 3463 C C . ASN B 1 123 ? -11.75 -4.879 -6.844 1 91 123 ASN B C 1
ATOM 3465 O O . ASN B 1 123 ? -10.555 -5.164 -6.766 1 91 123 ASN B O 1
ATOM 3469 N N . LEU B 1 124 ? -12.336 -3.979 -6.098 1 90.19 124 LEU B N 1
ATOM 3470 C CA . LEU B 1 124 ? -11.531 -3.074 -5.281 1 90.19 124 LEU B CA 1
ATOM 3471 C C . LEU B 1 124 ? -10.938 -3.809 -4.086 1 90.19 124 LEU B C 1
ATOM 3473 O O . LEU B 1 124 ? -9.867 -3.439 -3.6 1 90.19 124 LEU B O 1
ATOM 3477 N N . ARG B 1 125 ? -11.609 -4.816 -3.664 1 89.25 125 ARG B N 1
ATOM 3478 C CA . ARG B 1 125 ? -11.086 -5.641 -2.578 1 89.25 125 ARG B CA 1
ATOM 3479 C C . ARG B 1 125 ? -9.75 -6.266 -2.961 1 89.25 125 ARG B C 1
ATOM 3481 O O . ARG B 1 125 ? -8.812 -6.266 -2.166 1 89.25 125 ARG B O 1
ATOM 3488 N N . SER B 1 126 ? -9.758 -6.688 -4.188 1 91.19 126 SER B N 1
ATOM 3489 C CA . SER B 1 126 ? -8.562 -7.371 -4.66 1 91.19 126 SER B CA 1
ATOM 3490 C C . SER B 1 126 ? -7.418 -6.387 -4.895 1 91.19 126 SER B C 1
ATOM 3492 O O . SER B 1 126 ? -6.246 -6.742 -4.754 1 91.19 126 SER B O 1
ATOM 3494 N N . VAL B 1 127 ? -7.758 -5.207 -5.195 1 90.88 127 VAL B N 1
ATOM 3495 C CA . VAL B 1 127 ? -6.742 -4.176 -5.379 1 90.88 127 VAL B CA 1
ATOM 3496 C C . VAL B 1 127 ? -6.043 -3.893 -4.051 1 90.88 127 VAL B C 1
ATOM 3498 O O . VAL B 1 127 ? -4.812 -3.852 -3.986 1 90.88 127 VAL B O 1
ATOM 3501 N N . VAL B 1 128 ? -6.832 -3.783 -3.043 1 90.81 128 VAL B N 1
ATOM 3502 C CA . VAL B 1 128 ? -6.316 -3.48 -1.713 1 90.81 128 VAL B CA 1
ATOM 3503 C C . VAL B 1 128 ? -5.496 -4.66 -1.195 1 90.81 128 VAL B C 1
ATOM 3505 O O . VAL B 1 128 ? -4.379 -4.48 -0.708 1 90.81 128 VAL B O 1
ATOM 3508 N N . SER B 1 129 ? -6.066 -5.824 -1.337 1 92.44 129 SER B N 1
ATOM 3509 C CA . SER B 1 129 ? -5.367 -7.02 -0.882 1 92.44 129 SER B CA 1
ATOM 3510 C C . SER B 1 129 ? -4.074 -7.234 -1.665 1 92.44 129 SER B C 1
ATOM 3512 O O . SER B 1 129 ? -3.062 -7.652 -1.1 1 92.44 129 SER B O 1
ATOM 3514 N N . GLY B 1 130 ? -4.172 -6.965 -2.959 1 92.25 130 GLY B N 1
ATOM 3515 C CA . GLY B 1 130 ? -2.982 -7.078 -3.785 1 92.25 130 GLY B CA 1
ATOM 3516 C C . GLY B 1 130 ? -1.88 -6.117 -3.377 1 92.25 130 GLY B C 1
ATOM 3517 O O . GLY B 1 130 ? -0.7 -6.477 -3.393 1 92.25 130 GLY B O 1
ATOM 3518 N N . LEU B 1 131 ? -2.303 -4.957 -2.996 1 91.25 131 LEU B N 1
ATOM 3519 C CA . LEU B 1 131 ? -1.333 -3.953 -2.566 1 91.25 131 LEU B CA 1
ATOM 3520 C C . LEU B 1 131 ? -0.662 -4.371 -1.262 1 91.25 131 LEU B C 1
ATOM 3522 O O . LEU B 1 131 ? 0.559 -4.262 -1.124 1 91.25 131 LEU B O 1
ATOM 3526 N N . ILE B 1 132 ? -1.473 -4.812 -0.361 1 91.44 132 ILE B N 1
ATOM 3527 C CA . ILE B 1 132 ? -0.937 -5.273 0.916 1 91.44 132 ILE B CA 1
ATOM 3528 C C . ILE B 1 132 ? -0.001 -6.457 0.687 1 91.44 132 ILE B C 1
ATOM 3530 O O . ILE B 1 132 ? 1.072 -6.535 1.289 1 91.44 132 ILE B O 1
ATOM 3534 N N . PHE B 1 133 ? -0.442 -7.309 -0.176 1 92.56 133 PHE B N 1
ATOM 3535 C CA . PHE B 1 133 ? 0.365 -8.461 -0.547 1 92.56 133 PHE B CA 1
ATOM 3536 C C . PHE B 1 133 ? 1.728 -8.023 -1.071 1 92.56 133 PHE B C 1
ATOM 3538 O O . PHE B 1 133 ? 2.76 -8.547 -0.644 1 92.56 133 PHE B O 1
ATOM 3545 N N . ALA B 1 134 ? 1.737 -7.074 -1.991 1 90.94 134 ALA B N 1
ATOM 3546 C CA . ALA B 1 134 ? 2.969 -6.602 -2.619 1 90.94 134 ALA B CA 1
ATOM 3547 C C . ALA B 1 134 ? 3.881 -5.926 -1.598 1 90.94 134 ALA B C 1
ATOM 3549 O O . ALA B 1 134 ? 5.098 -6.141 -1.604 1 90.94 134 ALA B O 1
ATOM 3550 N N . VAL B 1 135 ? 3.277 -5.199 -0.712 1 90.06 135 VAL B N 1
ATOM 3551 C CA . VAL B 1 135 ? 4.043 -4.469 0.291 1 90.06 135 VAL B CA 1
ATOM 3552 C C . VAL B 1 135 ? 4.703 -5.449 1.256 1 90.06 135 VAL B C 1
ATOM 3554 O O . VAL B 1 135 ? 5.902 -5.348 1.535 1 90.06 135 VAL B O 1
ATOM 3557 N N . VAL B 1 136 ? 3.971 -6.434 1.704 1 90.69 136 VAL B N 1
ATOM 3558 C CA . VAL B 1 136 ? 4.5 -7.402 2.658 1 90.69 136 VAL B CA 1
ATOM 3559 C C . VAL B 1 136 ? 5.531 -8.297 1.969 1 90.69 136 VAL B C 1
ATOM 3561 O O . VAL B 1 136 ? 6.527 -8.688 2.578 1 90.69 136 VAL B O 1
ATOM 3564 N N . ALA B 1 137 ? 5.219 -8.578 0.755 1 90.81 137 ALA B N 1
ATOM 3565 C CA . ALA B 1 137 ? 6.188 -9.359 -0.009 1 90.81 137 ALA B CA 1
ATOM 3566 C C . ALA B 1 137 ? 7.52 -8.633 -0.116 1 90.81 137 ALA B C 1
ATOM 3568 O O . ALA B 1 137 ? 8.578 -9.234 0.075 1 90.81 137 ALA B O 1
ATOM 3569 N N . GLN B 1 138 ? 7.434 -7.363 -0.379 1 88.38 138 GLN B N 1
ATOM 3570 C CA . GLN B 1 138 ? 8.656 -6.574 -0.48 1 88.38 138 GLN B CA 1
ATOM 3571 C C . GLN B 1 138 ? 9.328 -6.426 0.88 1 88.38 138 GLN B C 1
ATOM 3573 O O . GLN B 1 138 ? 10.562 -6.441 0.974 1 88.38 138 GLN B O 1
ATOM 3578 N N . MET B 1 139 ? 8.523 -6.238 1.896 1 88.56 139 MET B N 1
ATOM 3579 C CA . MET B 1 139 ? 9.047 -6.148 3.256 1 88.56 139 MET B CA 1
ATOM 3580 C C . MET B 1 139 ? 9.797 -7.418 3.635 1 88.56 139 MET B C 1
ATOM 3582 O O . MET B 1 139 ? 10.789 -7.367 4.371 1 88.56 139 MET B O 1
ATOM 3586 N N . SER B 1 140 ? 9.359 -8.523 3.146 1 88.56 140 SER B N 1
ATOM 3587 C CA . SER B 1 140 ? 9.961 -9.82 3.459 1 88.56 140 SER B CA 1
ATOM 3588 C C . SER B 1 140 ? 11.195 -10.086 2.604 1 88.56 140 SER B C 1
ATOM 3590 O O . SER B 1 140 ? 12.094 -10.812 3.016 1 88.56 140 SER B O 1
ATOM 3592 N N . LEU B 1 141 ? 11.195 -9.492 1.432 1 84.56 141 LEU B N 1
ATOM 3593 C CA . LEU B 1 141 ? 12.305 -9.711 0.513 1 84.56 141 LEU B CA 1
ATOM 3594 C C . LEU B 1 141 ? 13.539 -8.922 0.955 1 84.56 141 LEU B C 1
ATOM 3596 O O . LEU B 1 141 ? 14.609 -9.5 1.152 1 84.56 141 LEU B O 1
ATOM 3600 N N . SER B 1 142 ? 13.344 -7.59 1.134 1 84.31 142 SER B N 1
ATOM 3601 C CA . SER B 1 142 ? 14.5 -6.754 1.445 1 84.31 142 SER B CA 1
ATOM 3602 C C . SER B 1 142 ? 14.195 -5.785 2.582 1 84.31 142 SER B C 1
ATOM 3604 O O . SER B 1 142 ? 14.977 -4.879 2.863 1 84.31 142 SER B O 1
ATOM 3606 N N . GLY B 1 143 ? 13.133 -6.035 3.219 1 84.19 143 GLY B N 1
ATOM 3607 C CA . GLY B 1 143 ? 12.734 -5.074 4.23 1 84.19 143 GLY B CA 1
ATOM 3608 C C . GLY B 1 143 ? 12.914 -5.582 5.648 1 84.19 143 GLY B C 1
ATOM 3609 O O . GLY B 1 143 ? 13.844 -6.336 5.926 1 84.19 143 GLY B O 1
ATOM 3610 N N . LEU B 1 144 ? 12.062 -5.113 6.496 1 82.56 144 LEU B N 1
ATOM 3611 C CA . LEU B 1 144 ? 12.156 -5.336 7.938 1 82.56 144 LEU B CA 1
ATOM 3612 C C . LEU B 1 144 ? 11.922 -6.805 8.281 1 82.56 144 LEU B C 1
ATOM 3614 O O . LEU B 1 144 ? 12.477 -7.312 9.258 1 82.56 144 LEU B O 1
ATOM 3618 N N . LEU B 1 145 ? 11.227 -7.535 7.43 1 85.12 145 LEU B N 1
ATOM 3619 C CA . LEU B 1 145 ? 10.867 -8.914 7.734 1 85.12 145 LEU B CA 1
ATOM 3620 C C . LEU B 1 145 ? 11.852 -9.891 7.102 1 85.12 145 LEU B C 1
ATOM 3622 O O . LEU B 1 145 ? 11.695 -11.102 7.227 1 85.12 145 LEU B O 1
ATOM 3626 N N . SER B 1 146 ? 12.852 -9.406 6.473 1 85.88 146 SER B N 1
ATOM 3627 C CA . SER B 1 146 ? 13.797 -10.258 5.77 1 85.88 146 SER B CA 1
ATOM 3628 C C . SER B 1 146 ? 14.609 -11.109 6.742 1 85.88 146 SER B C 1
ATOM 3630 O O . SER B 1 146 ? 14.844 -12.297 6.492 1 85.88 146 SER B O 1
ATOM 3632 N N . PRO B 1 147 ? 14.922 -10.438 7.914 1 83.88 147 PRO B N 1
ATOM 3633 C CA . PRO B 1 147 ? 15.672 -11.297 8.844 1 83.88 147 PRO B CA 1
ATOM 3634 C C . PRO B 1 147 ? 14.828 -12.43 9.406 1 83.88 147 PRO B C 1
ATOM 3636 O O . PRO B 1 147 ? 15.336 -13.539 9.617 1 83.88 147 PRO B O 1
ATOM 3639 N N . LEU B 1 148 ? 13.617 -12.18 9.594 1 83.31 148 LEU B N 1
ATOM 3640 C CA . LEU B 1 148 ? 12.719 -13.219 10.078 1 83.31 148 LEU B CA 1
ATOM 3641 C C . LEU B 1 148 ? 12.539 -14.312 9.023 1 83.31 148 LEU B C 1
ATOM 3643 O O . LEU B 1 148 ? 12.516 -15.5 9.359 1 83.31 148 LEU B O 1
ATOM 3647 N N . ARG B 1 149 ? 12.43 -13.977 7.859 1 85.38 149 ARG B N 1
ATOM 3648 C CA . ARG B 1 149 ? 12.32 -14.945 6.773 1 85.38 149 ARG B CA 1
ATOM 3649 C C . ARG B 1 149 ? 13.57 -15.82 6.68 1 85.38 149 ARG B C 1
ATOM 3651 O O . ARG B 1 149 ? 13.469 -17.031 6.535 1 85.38 149 ARG B O 1
ATOM 3658 N N . ASP B 1 150 ? 14.711 -15.141 6.777 1 85.81 150 ASP B N 1
ATOM 3659 C CA . ASP B 1 150 ? 15.977 -15.852 6.664 1 85.81 150 ASP B CA 1
ATOM 3660 C C . ASP B 1 150 ? 16.141 -16.844 7.812 1 85.81 150 ASP B C 1
ATOM 3662 O O . ASP B 1 150 ? 16.625 -17.969 7.609 1 85.81 150 ASP B O 1
ATOM 3666 N N . LYS B 1 151 ? 15.727 -16.422 8.984 1 84.75 151 LYS B N 1
ATOM 3667 C CA . LYS B 1 151 ? 15.82 -17.312 10.141 1 84.75 151 LYS B CA 1
ATOM 3668 C C . LYS B 1 151 ? 14.922 -18.531 9.977 1 84.75 151 LYS B C 1
ATOM 3670 O O . LYS B 1 151 ? 15.328 -19.656 10.281 1 84.75 151 LYS B O 1
ATOM 3675 N N . LEU B 1 152 ? 13.789 -18.344 9.438 1 84.56 152 LEU B N 1
ATOM 3676 C CA . LEU B 1 152 ? 12.836 -19.438 9.258 1 84.56 152 LEU B CA 1
ATOM 3677 C C . LEU B 1 152 ? 13.258 -20.328 8.102 1 84.56 152 LEU B C 1
ATOM 3679 O O . LEU B 1 152 ? 13.078 -21.547 8.164 1 84.56 152 LEU B O 1
ATOM 3683 N N . ALA B 1 153 ? 13.773 -19.781 7.094 1 82.69 153 ALA B N 1
ATOM 3684 C CA . ALA B 1 153 ? 14.211 -20.531 5.918 1 82.69 153 ALA B CA 1
ATOM 3685 C C . ALA B 1 153 ? 15.461 -21.344 6.23 1 82.69 153 ALA B C 1
ATOM 3687 O O . ALA B 1 153 ? 15.68 -22.406 5.625 1 82.69 153 ALA B O 1
ATOM 3688 N N . ALA B 1 154 ? 16.266 -20.859 7.168 1 80.44 154 ALA B N 1
ATOM 3689 C CA . ALA B 1 154 ? 17.547 -21.484 7.461 1 80.44 154 ALA B CA 1
ATOM 3690 C C . ALA B 1 154 ? 17.391 -22.688 8.383 1 80.44 154 ALA B C 1
ATOM 3692 O O . ALA B 1 154 ? 18.328 -23.469 8.578 1 80.44 154 ALA B O 1
ATOM 3693 N N . LEU B 1 155 ? 16.234 -22.906 8.836 1 78.56 155 LEU B N 1
ATOM 3694 C CA . LEU B 1 155 ? 16.016 -24 9.789 1 78.56 155 LEU B CA 1
ATOM 3695 C C . LEU B 1 155 ? 16.281 -25.344 9.133 1 78.56 155 LEU B C 1
ATOM 3697 O O . LEU B 1 155 ? 16.828 -26.25 9.766 1 78.56 155 LEU B O 1
ATOM 3701 N N . TRP B 1 156 ? 15.867 -25.562 7.848 1 77.62 156 TRP B N 1
ATOM 3702 C CA . TRP B 1 156 ? 16.047 -26.812 7.117 1 77.62 156 TRP B CA 1
ATOM 3703 C C . TRP B 1 156 ? 16.359 -26.531 5.648 1 77.62 156 TRP B C 1
ATOM 3705 O O . TRP B 1 156 ? 15.469 -26.203 4.867 1 77.62 156 TRP B O 1
ATOM 3715 N N . ILE B 1 157 ? 17.641 -26.531 5.363 1 74.5 157 ILE B N 1
ATOM 3716 C CA . ILE B 1 157 ? 18.109 -26.203 4.02 1 74.5 157 ILE B CA 1
ATOM 3717 C C . ILE B 1 157 ? 18.609 -27.453 3.318 1 74.5 157 ILE B C 1
ATOM 3719 O O . ILE B 1 157 ? 19.031 -28.406 3.975 1 74.5 157 ILE B O 1
ATOM 3723 N N . THR B 1 158 ? 18.266 -27.469 2.086 1 71.38 158 THR B N 1
ATOM 3724 C CA . THR B 1 158 ? 18.719 -28.609 1.305 1 71.38 158 THR B CA 1
ATOM 3725 C C . THR B 1 158 ? 20.25 -28.672 1.287 1 71.38 158 THR B C 1
ATOM 3727 O O . THR B 1 158 ? 20.922 -27.641 1.29 1 71.38 158 THR B O 1
ATOM 3730 N N . GLU B 1 159 ? 20.641 -29.906 1.38 1 64.62 159 GLU B N 1
ATOM 3731 C CA . GLU B 1 159 ? 22.094 -30.125 1.367 1 64.62 159 GLU B CA 1
ATOM 3732 C C . GLU B 1 159 ? 22.656 -30 -0.047 1 64.62 159 GLU B C 1
ATOM 3734 O O . GLU B 1 159 ? 21.984 -30.359 -1.02 1 64.62 159 GLU B O 1
ATOM 3739 N N . GLY B 1 160 ? 23.656 -29.297 -0.344 1 59.19 160 GLY B N 1
ATOM 3740 C CA . GLY B 1 160 ? 24.391 -29.281 -1.601 1 59.19 160 GLY B CA 1
ATOM 3741 C C . GLY B 1 160 ? 24.25 -27.984 -2.365 1 59.19 160 GLY B C 1
ATOM 3742 O O . GLY B 1 160 ? 24.734 -27.859 -3.494 1 59.19 160 GLY B O 1
ATOM 3743 N N . GLY B 1 161 ? 23.641 -27 -1.858 1 54.84 161 GLY B N 1
ATOM 3744 C CA . GLY B 1 161 ? 23.656 -25.672 -2.441 1 54.84 161 GLY B CA 1
ATOM 3745 C C . GLY B 1 161 ? 22.625 -25.484 -3.535 1 54.84 161 GLY B C 1
ATOM 3746 O O . GLY B 1 161 ? 22.453 -24.391 -4.055 1 54.84 161 GLY B O 1
ATOM 3747 N N . ARG B 1 162 ? 22.047 -26.719 -4.145 1 60.69 162 ARG B N 1
ATOM 3748 C CA . ARG B 1 162 ? 21.016 -26.641 -5.176 1 60.69 162 ARG B CA 1
ATOM 3749 C C . ARG B 1 162 ? 19.703 -27.203 -4.664 1 60.69 162 ARG B C 1
ATOM 3751 O O . ARG B 1 162 ? 19.672 -27.938 -3.678 1 60.69 162 ARG B O 1
ATOM 3758 N N . ASN B 1 163 ? 18.688 -26.797 -5.332 1 69.12 163 ASN B N 1
ATOM 3759 C CA . ASN B 1 163 ? 17.391 -27.359 -4.996 1 69.12 163 ASN B CA 1
ATOM 3760 C C . ASN B 1 163 ? 17.25 -28.797 -5.48 1 69.12 163 ASN B C 1
ATOM 3762 O O . ASN B 1 163 ? 17.969 -29.234 -6.379 1 69.12 163 ASN B O 1
ATOM 3766 N N . MET B 1 164 ? 16.438 -29.656 -4.824 1 61.94 164 MET B N 1
ATOM 3767 C CA . MET B 1 164 ? 16.281 -31.078 -5.137 1 61.94 164 MET B CA 1
ATOM 3768 C C . MET B 1 164 ? 15.375 -31.281 -6.34 1 61.94 164 MET B C 1
ATOM 3770 O O . MET B 1 164 ? 14.281 -30.703 -6.398 1 61.94 164 MET B O 1
ATOM 3774 N N . ASN B 1 165 ? 15.938 -31.797 -7.383 1 62.84 165 ASN B N 1
ATOM 3775 C CA . ASN B 1 165 ? 15.148 -32.219 -8.531 1 62.84 165 ASN B CA 1
ATOM 3776 C C . ASN B 1 165 ? 14.477 -33.562 -8.273 1 62.84 165 ASN B C 1
ATOM 3778 O O . ASN B 1 165 ? 15.156 -34.562 -8.062 1 62.84 165 ASN B O 1
ATOM 3782 N N . LEU B 1 166 ? 13.227 -33.594 -8.18 1 65.38 166 LEU B N 1
ATOM 3783 C CA . LEU B 1 166 ? 12.492 -34.781 -7.805 1 65.38 166 LEU B CA 1
ATOM 3784 C C . LEU B 1 166 ? 12.664 -35.875 -8.852 1 65.38 166 LEU B C 1
ATOM 3786 O O . LEU B 1 166 ? 12.734 -37.062 -8.516 1 65.38 166 LEU B O 1
ATOM 3790 N N . LEU B 1 167 ? 12.812 -35.469 -10.047 1 60.41 167 LEU B N 1
ATOM 3791 C CA . LEU B 1 167 ? 12.938 -36.469 -11.086 1 60.41 167 LEU B CA 1
ATOM 3792 C C . LEU B 1 167 ? 14.258 -37.219 -10.961 1 60.41 167 LEU B C 1
ATOM 3794 O O . LEU B 1 167 ? 14.297 -38.469 -11.07 1 60.41 167 LEU B O 1
ATOM 3798 N N . SER B 1 168 ? 15.266 -36.531 -10.719 1 62.12 168 SER B N 1
ATOM 3799 C CA . SER B 1 168 ? 16.578 -37.156 -10.594 1 62.12 168 SER B CA 1
ATOM 3800 C C . SER B 1 168 ? 16.703 -37.906 -9.289 1 62.12 168 SER B C 1
ATOM 3802 O O . SER B 1 168 ? 17.328 -38.969 -9.242 1 62.12 168 SER B O 1
ATOM 3804 N N . THR B 1 169 ? 16 -37.375 -8.344 1 66.44 169 THR B N 1
ATOM 3805 C CA . THR B 1 169 ? 16.109 -38 -7.039 1 66.44 169 THR B CA 1
ATOM 3806 C C . THR B 1 169 ? 15.344 -39.344 -7.027 1 66.44 169 THR B C 1
ATOM 3808 O O . THR B 1 169 ? 15.789 -40.312 -6.422 1 66.44 169 THR B O 1
ATOM 3811 N N . PHE B 1 170 ? 14.188 -39.312 -7.777 1 68 170 PHE B N 1
ATOM 3812 C CA . PHE B 1 170 ? 13.406 -40.562 -7.82 1 68 170 PHE B CA 1
ATOM 3813 C C . PHE B 1 170 ? 13.867 -41.438 -8.969 1 68 170 PHE B C 1
ATOM 3815 O O . PHE B 1 170 ? 13.336 -42.531 -9.164 1 68 170 PHE B O 1
ATOM 3822 N N . GLY B 1 171 ? 14.914 -41 -9.625 1 59.03 171 GLY B N 1
ATOM 3823 C CA . GLY B 1 171 ? 15.523 -41.781 -10.688 1 59.03 171 GLY B CA 1
ATOM 3824 C C . GLY B 1 171 ? 14.617 -41.969 -11.883 1 59.03 171 GLY B C 1
ATOM 3825 O O . GLY B 1 171 ? 14.68 -43 -12.555 1 59.03 171 GLY B O 1
ATOM 3826 N N . LEU B 1 172 ? 13.742 -41.156 -11.992 1 64.44 172 LEU B N 1
ATOM 3827 C CA . LEU B 1 172 ? 12.805 -41.344 -13.094 1 64.44 172 LEU B CA 1
ATOM 3828 C C . LEU B 1 172 ? 13.391 -40.812 -14.398 1 64.44 172 LEU B C 1
ATOM 3830 O O . LEU B 1 172 ? 14.188 -39.844 -14.391 1 64.44 172 LEU B O 1
ATOM 3834 N N . PRO B 1 173 ? 13.109 -41.594 -15.461 1 64.75 173 PRO B N 1
ATOM 3835 C CA . PRO B 1 173 ? 13.641 -41.156 -16.75 1 64.75 173 PRO B CA 1
ATOM 3836 C C . PRO B 1 173 ? 13.117 -39.781 -17.172 1 64.75 173 PRO B C 1
ATOM 3838 O O . PRO B 1 173 ? 12.148 -39.281 -16.594 1 64.75 173 PRO B O 1
ATOM 3841 N N . GLU B 1 174 ? 13.805 -39.094 -18 1 63.88 174 GLU B N 1
ATOM 3842 C CA . GLU B 1 174 ? 13.492 -37.75 -18.531 1 63.88 174 GLU B CA 1
ATOM 3843 C C . GLU B 1 174 ? 12.078 -37.688 -19.078 1 63.88 174 GLU B C 1
ATOM 3845 O O . GLU B 1 174 ? 11.406 -36.656 -19 1 63.88 174 GLU B O 1
ATOM 3850 N N . TYR B 1 175 ? 11.586 -38.844 -19.406 1 73.5 175 TYR B N 1
ATOM 3851 C CA . TYR B 1 175 ? 10.258 -38.906 -20 1 73.5 175 TYR B CA 1
ATOM 3852 C C . TYR B 1 175 ? 9.188 -39.031 -18.922 1 73.5 175 TYR B C 1
ATOM 3854 O O . TYR B 1 175 ? 7.992 -38.906 -19.203 1 73.5 175 TYR B O 1
ATOM 3862 N N . GLY B 1 176 ? 9.617 -39.312 -17.781 1 70.06 176 GLY B N 1
ATOM 3863 C CA . GLY B 1 176 ? 8.688 -39.469 -16.672 1 70.06 176 GLY B CA 1
ATOM 3864 C C . GLY B 1 176 ? 7.84 -38.219 -16.422 1 70.06 176 GLY B C 1
ATOM 3865 O O . GLY B 1 176 ? 6.652 -38.344 -16.109 1 70.06 176 GLY B O 1
ATOM 3866 N N . GLY B 1 177 ? 8.492 -37.188 -16.578 1 74 177 GLY B N 1
ATOM 3867 C CA . GLY B 1 177 ? 7.746 -35.969 -16.391 1 74 177 GLY B CA 1
ATOM 3868 C C . GLY B 1 177 ? 6.633 -35.781 -17.406 1 74 177 GLY B C 1
ATOM 3869 O O . GLY B 1 177 ? 5.539 -35.312 -17.047 1 74 177 GLY B O 1
ATOM 3870 N N . LEU B 1 178 ? 6.875 -36.125 -18.594 1 78.81 178 LEU B N 1
ATOM 3871 C CA . LEU B 1 178 ? 5.879 -36 -19.656 1 78.81 178 LEU B CA 1
ATOM 3872 C C . LEU B 1 178 ? 4.734 -36.969 -19.438 1 78.81 178 LEU B C 1
ATOM 3874 O O . LEU B 1 178 ? 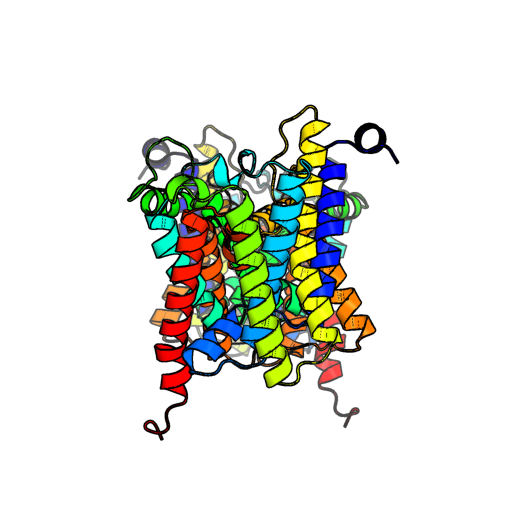3.568 -36.656 -19.656 1 78.81 178 LEU B O 1
ATOM 3878 N N . VAL B 1 179 ? 5.109 -38.125 -18.953 1 82.75 179 VAL B N 1
ATOM 3879 C CA . VAL B 1 179 ? 4.102 -39.156 -18.719 1 82.75 179 VAL B CA 1
ATOM 3880 C C . VAL B 1 179 ? 3.166 -38.719 -17.594 1 82.75 179 VAL B C 1
ATOM 3882 O O . VAL B 1 179 ? 1.948 -38.875 -17.688 1 82.75 179 VAL B O 1
ATOM 3885 N N . LEU B 1 180 ? 3.76 -38.156 -16.609 1 80.25 180 LEU B N 1
ATOM 3886 C CA . LEU B 1 180 ? 2.953 -37.688 -15.5 1 80.25 180 LEU B CA 1
ATOM 3887 C C . LEU B 1 180 ? 2.023 -36.562 -15.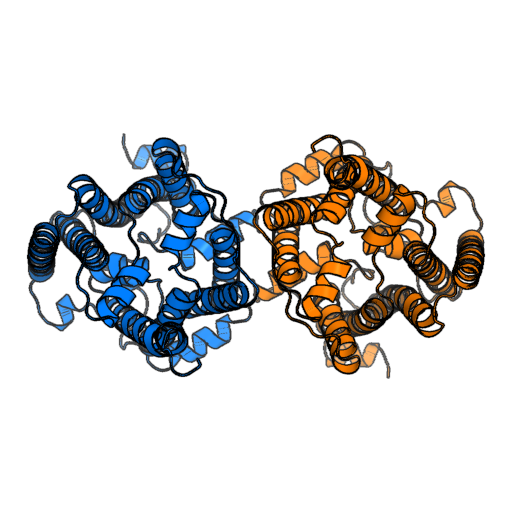953 1 80.25 180 LEU B C 1
ATOM 3889 O O . LEU B 1 180 ? 0.87 -36.5 -15.523 1 80.25 180 LEU B O 1
ATOM 3893 N N . GLY B 1 181 ? 2.557 -35.75 -16.797 1 82.06 181 GLY B N 1
ATOM 3894 C CA . GLY B 1 181 ? 1.735 -34.688 -17.344 1 82.06 181 GLY B CA 1
ATOM 3895 C C . GLY B 1 181 ? 0.567 -35.188 -18.172 1 82.06 181 GLY B C 1
ATOM 3896 O O . GLY B 1 181 ? -0.549 -34.688 -18.047 1 82.06 181 GLY B O 1
ATOM 3897 N N . LEU B 1 182 ? 0.813 -36.188 -18.875 1 86.06 182 LEU B N 1
ATOM 3898 C CA . LEU B 1 182 ? -0.223 -36.75 -19.734 1 86.06 182 LEU B CA 1
ATOM 3899 C C . LEU B 1 182 ? -1.285 -37.469 -18.922 1 86.06 182 LEU B C 1
ATOM 3901 O O . LEU B 1 182 ? -2.479 -37.375 -19.219 1 86.06 182 LEU B O 1
ATOM 3905 N N . VAL B 1 183 ? -0.794 -38.219 -17.969 1 86.06 183 VAL B N 1
ATOM 3906 C CA . VAL B 1 183 ? -1.731 -38.906 -17.109 1 86.06 183 VAL B CA 1
ATOM 3907 C C . VAL B 1 183 ? -2.645 -37.906 -16.391 1 86.06 183 VAL B C 1
ATOM 3909 O O . VAL B 1 183 ? -3.857 -38.125 -16.312 1 86.06 183 VAL B O 1
ATOM 3912 N N . CYS B 1 184 ? -2.029 -36.844 -15.898 1 85.88 184 CYS B N 1
ATOM 3913 C CA . CYS B 1 184 ? -2.809 -35.812 -15.211 1 85.88 184 CYS B CA 1
ATOM 3914 C C . CYS B 1 184 ? -3.758 -35.125 -16.172 1 85.88 184 CYS B C 1
ATOM 3916 O O . CYS B 1 184 ? -4.875 -34.75 -15.805 1 85.88 184 CYS B O 1
ATOM 3918 N N . ALA B 1 185 ? -3.332 -34.969 -17.391 1 87.12 185 ALA B N 1
ATOM 3919 C CA . ALA B 1 185 ? -4.176 -34.344 -18.406 1 87.12 185 ALA B CA 1
ATOM 3920 C C . ALA B 1 185 ? -5.406 -35.219 -18.703 1 87.12 185 ALA B C 1
ATOM 3922 O O . ALA B 1 185 ? -6.516 -34.688 -18.828 1 87.12 185 ALA B O 1
ATOM 3923 N N . VAL B 1 186 ? -5.156 -36.469 -18.781 1 88.44 186 VAL B N 1
ATOM 3924 C CA . VAL B 1 186 ? -6.258 -37.375 -19.047 1 88.44 186 VAL B CA 1
ATOM 3925 C C . VAL B 1 186 ? -7.242 -37.375 -17.875 1 88.44 186 VAL B C 1
ATOM 3927 O O . VAL B 1 186 ? -8.461 -37.344 -18.078 1 88.44 186 VAL B O 1
ATOM 3930 N N . LEU B 1 187 ? -6.68 -37.406 -16.719 1 86.25 187 LEU B N 1
ATOM 3931 C CA . LEU B 1 187 ? -7.527 -37.344 -15.539 1 86.25 187 LEU B CA 1
ATOM 3932 C C . LEU B 1 187 ? -8.344 -36.062 -15.5 1 86.25 187 LEU B C 1
ATOM 3934 O O . LEU B 1 187 ? -9.516 -36.062 -15.141 1 86.25 187 LEU B O 1
ATOM 3938 N N . ALA B 1 188 ? -7.703 -35 -15.828 1 86.12 188 ALA B N 1
ATOM 3939 C CA . ALA B 1 188 ? -8.391 -33.719 -15.844 1 86.12 188 ALA B CA 1
ATOM 3940 C C . ALA B 1 188 ? -9.5 -33.688 -16.891 1 86.12 188 ALA B C 1
ATOM 3942 O O . ALA B 1 188 ? -10.586 -33.188 -16.641 1 86.12 188 ALA B O 1
ATOM 3943 N N . LEU B 1 189 ? -9.242 -34.281 -18.016 1 86.94 189 LEU B N 1
ATOM 3944 C CA . LEU B 1 189 ? -10.227 -34.312 -19.094 1 86.94 189 LEU B CA 1
ATOM 3945 C C . LEU B 1 189 ? -11.398 -35.219 -18.734 1 86.94 189 LEU B C 1
ATOM 3947 O O . LEU B 1 189 ? -12.547 -34.938 -19.062 1 86.94 189 LEU B O 1
ATOM 3951 N N . VAL B 1 190 ? -11.086 -36.312 -18.062 1 88 190 VAL B N 1
ATOM 3952 C CA . VAL B 1 190 ? -12.141 -37.219 -17.625 1 88 190 VAL B CA 1
ATOM 3953 C C . VAL B 1 190 ? -13.031 -36.5 -16.609 1 88 190 VAL B C 1
ATOM 3955 O O . VAL B 1 190 ? -14.258 -36.594 -16.672 1 88 190 VAL B O 1
ATOM 3958 N N . LEU B 1 191 ? -12.352 -35.812 -15.727 1 84.75 191 LEU B N 1
ATOM 3959 C CA . LEU B 1 191 ? -13.102 -35.062 -14.727 1 84.75 191 LEU B CA 1
ATOM 3960 C C . LEU B 1 191 ? -13.922 -33.969 -15.375 1 84.75 191 LEU B C 1
ATOM 3962 O O . LEU B 1 191 ? -15.055 -33.688 -14.953 1 84.75 191 LEU B O 1
ATOM 3966 N N . ALA B 1 192 ? -13.391 -33.344 -16.312 1 85.44 192 ALA B N 1
ATOM 3967 C CA . ALA B 1 192 ? -14.062 -32.25 -17.016 1 85.44 192 ALA B CA 1
ATOM 3968 C C . ALA B 1 192 ? -15.281 -32.75 -17.797 1 85.44 192 ALA B C 1
ATOM 3970 O O . ALA B 1 192 ? -16.297 -32.062 -17.875 1 85.44 192 ALA B O 1
ATOM 3971 N N . ARG B 1 193 ? -15.164 -33.906 -18.344 1 85.5 193 ARG B N 1
ATOM 3972 C CA . ARG B 1 193 ? -16.281 -34.5 -19.078 1 85.5 193 ARG B CA 1
ATOM 3973 C C . ARG B 1 193 ? -17.391 -34.906 -18.125 1 85.5 193 ARG B C 1
ATOM 3975 O O . ARG B 1 193 ? -18.578 -34.781 -18.438 1 85.5 193 ARG B O 1
ATOM 3982 N N . ARG B 1 194 ? -16.953 -35.375 -17.078 1 86.06 194 ARG B N 1
ATOM 3983 C CA . ARG B 1 194 ? -17.922 -35.875 -16.094 1 86.06 194 ARG B CA 1
ATOM 3984 C C . ARG B 1 194 ? -18.75 -34.719 -15.555 1 86.06 194 ARG B C 1
ATOM 3986 O O . ARG B 1 194 ? -19.938 -34.875 -15.266 1 86.06 194 ARG B O 1
ATOM 3993 N N . HIS B 1 195 ? -18.156 -33.594 -15.477 1 85.94 195 HIS B N 1
ATOM 3994 C CA . HIS B 1 195 ? -18.859 -32.469 -14.859 1 85.94 195 HIS B CA 1
ATOM 3995 C C . HIS B 1 195 ? -19.328 -31.469 -15.906 1 85.94 195 HIS B C 1
ATOM 3997 O O . HIS B 1 195 ? -19.781 -30.375 -15.562 1 85.94 195 HIS B O 1
ATOM 4003 N N . ARG B 1 196 ? -19.203 -31.703 -17.156 1 82.44 196 ARG B N 1
ATOM 4004 C CA . ARG B 1 196 ? -19.719 -30.938 -18.281 1 82.44 196 ARG B CA 1
ATOM 4005 C C . ARG B 1 196 ? -19.172 -29.516 -18.281 1 82.44 196 ARG B C 1
ATOM 4007 O O . ARG B 1 196 ? -19.922 -28.547 -18.375 1 82.44 196 ARG B O 1
ATOM 4014 N N . ILE B 1 197 ? -17.938 -29.516 -18.203 1 85.31 197 ILE B N 1
ATOM 4015 C CA . ILE B 1 197 ? -17.297 -28.203 -18.234 1 85.31 197 ILE B CA 1
ATOM 4016 C C . ILE B 1 197 ? -17.219 -27.703 -19.672 1 85.31 197 ILE B C 1
ATOM 4018 O O . ILE B 1 197 ? -17.047 -28.5 -20.609 1 85.31 197 ILE B O 1
ATOM 4022 N N . GLY B 1 198 ? -17.516 -26.422 -19.891 1 84.38 198 GLY B N 1
ATOM 4023 C CA . GLY B 1 198 ? -17.516 -25.844 -21.219 1 84.38 198 GLY B CA 1
ATOM 4024 C C . GLY B 1 198 ? -16.172 -25.953 -21.922 1 84.38 198 GLY B C 1
ATOM 4025 O O . GLY B 1 198 ? -15.125 -25.906 -21.281 1 84.38 198 GLY B O 1
ATOM 4026 N N . ALA B 1 199 ? -16.203 -26.203 -23.188 1 86.69 199 ALA B N 1
ATOM 4027 C CA . ALA B 1 199 ? -15 -26.344 -24 1 86.69 199 ALA B CA 1
ATOM 4028 C C . ALA B 1 199 ? -14.141 -25.094 -23.922 1 86.69 199 ALA B C 1
ATOM 4030 O O . ALA B 1 199 ? -12.914 -25.172 -23.922 1 86.69 199 ALA B O 1
ATOM 4031 N N . ALA B 1 200 ? -14.805 -24.031 -23.828 1 87.19 200 ALA B N 1
ATOM 4032 C CA . ALA B 1 200 ? -14.07 -22.766 -23.766 1 87.19 200 ALA B CA 1
ATOM 4033 C C . ALA B 1 200 ? -13.242 -22.672 -22.5 1 87.19 200 ALA B C 1
ATOM 4035 O O . ALA B 1 200 ? -12.078 -22.25 -22.531 1 87.19 200 ALA B O 1
ATOM 4036 N N . ARG B 1 201 ? -13.766 -23.094 -21.469 1 86.81 201 ARG B N 1
ATOM 4037 C CA . ARG B 1 201 ? -13.078 -23.062 -20.172 1 86.81 201 ARG B CA 1
ATOM 4038 C C . ARG B 1 201 ? -11.867 -23.984 -20.172 1 86.81 201 ARG B C 1
ATOM 4040 O O . ARG B 1 201 ? -10.828 -23.656 -19.594 1 86.81 201 ARG B O 1
ATOM 4047 N N . LEU B 1 202 ? -12 -25.047 -20.891 1 87 202 LEU B N 1
ATOM 4048 C CA . LEU B 1 202 ? -10.914 -26.016 -20.938 1 87 202 LEU B CA 1
ATOM 4049 C C . LEU B 1 202 ? -9.758 -25.5 -21.797 1 87 202 LEU B C 1
ATOM 4051 O O . LEU B 1 202 ? -8.586 -25.688 -21.453 1 87 202 LEU B O 1
ATOM 4055 N N . VAL B 1 203 ? -10.141 -24.828 -22.797 1 87.94 203 VAL B N 1
ATOM 4056 C CA . VAL B 1 203 ? -9.125 -24.281 -23.688 1 87.94 203 VAL B CA 1
ATOM 4057 C C . VAL B 1 203 ? -8.352 -23.172 -22.969 1 87.94 203 VAL B C 1
ATOM 4059 O O . VAL B 1 203 ? -7.125 -23.109 -23.047 1 87.94 203 VAL B O 1
ATOM 4062 N N . PHE B 1 204 ? -9.047 -22.391 -22.297 1 88.88 204 PHE B N 1
ATOM 4063 C CA . PHE B 1 204 ? -8.398 -21.281 -21.609 1 88.88 204 PHE B CA 1
ATOM 4064 C C . PHE B 1 204 ? -7.602 -21.797 -20.406 1 88.88 204 PHE B C 1
ATOM 4066 O O . PHE B 1 204 ? -6.562 -21.219 -20.062 1 88.88 204 PHE B O 1
ATOM 4073 N N . ALA B 1 205 ? -8.094 -22.844 -19.828 1 86.81 205 ALA B N 1
ATOM 4074 C CA . ALA B 1 205 ? -7.324 -23.453 -18.75 1 86.81 205 ALA B CA 1
ATOM 4075 C C . ALA B 1 205 ? -5.988 -23.969 -19.25 1 86.81 205 ALA B C 1
ATOM 4077 O O . ALA B 1 205 ? -4.961 -23.828 -18.594 1 86.81 205 ALA B O 1
ATOM 4078 N N . SER B 1 206 ? -6.043 -24.562 -20.406 1 88.75 206 SER B N 1
ATOM 4079 C CA . SER B 1 206 ? -4.82 -25.016 -21.047 1 88.75 206 SER B CA 1
ATOM 4080 C C . SER B 1 206 ? -3.928 -23.844 -21.453 1 88.75 206 SER B C 1
ATOM 4082 O O . SER B 1 206 ? -2.705 -23.984 -21.516 1 88.75 206 SER B O 1
ATOM 4084 N N . GLY B 1 207 ? -4.59 -22.734 -21.688 1 88.94 207 GLY B N 1
ATOM 4085 C CA . GLY B 1 207 ? -3.852 -21.531 -22.016 1 88.94 207 GLY B CA 1
ATOM 4086 C C . GLY B 1 207 ? -2.99 -21.016 -20.875 1 88.94 207 GLY B C 1
ATOM 4087 O O . GLY B 1 207 ? -1.924 -20.453 -21.109 1 88.94 207 GLY B O 1
ATOM 4088 N N . VAL B 1 208 ? -3.439 -21.25 -19.672 1 88.88 208 VAL B N 1
ATOM 4089 C CA . VAL B 1 208 ? -2.672 -20.844 -18.5 1 88.88 208 VAL B CA 1
ATOM 4090 C C . VAL B 1 208 ? -1.367 -21.625 -18.438 1 88.88 208 VAL B C 1
ATOM 4092 O O . VAL B 1 208 ? -0.298 -21.062 -18.203 1 88.88 208 VAL B O 1
ATOM 4095 N N . GLY B 1 209 ? -1.505 -22.984 -18.656 1 88.5 209 GLY B N 1
ATOM 4096 C CA . GLY B 1 209 ? -0.309 -23.797 -18.688 1 88.5 209 GLY B CA 1
ATOM 4097 C C . GLY B 1 209 ? 0.648 -23.422 -19.812 1 88.5 209 GLY B C 1
ATOM 4098 O O . GLY B 1 209 ? 1.866 -23.438 -19.625 1 88.5 209 GLY B O 1
ATOM 4099 N N . PHE B 1 210 ? 0.093 -23.062 -20.891 1 88.75 210 PHE B N 1
ATOM 4100 C CA . PHE B 1 210 ? 0.891 -22.609 -22.031 1 88.75 210 PHE B CA 1
ATOM 4101 C C . PHE B 1 210 ? 1.643 -21.328 -21.688 1 88.75 210 PHE B C 1
ATOM 4103 O O . PHE B 1 210 ? 2.789 -21.156 -22.109 1 88.75 210 PHE B O 1
ATOM 4110 N N . ALA B 1 211 ? 0.995 -20.469 -21 1 89.5 211 ALA B N 1
ATOM 4111 C CA . ALA B 1 211 ? 1.625 -19.203 -20.625 1 89.5 211 ALA B CA 1
ATOM 4112 C C . ALA B 1 211 ? 2.859 -19.438 -19.75 1 89.5 211 ALA B C 1
ATOM 4114 O O . ALA B 1 211 ? 3.871 -18.75 -19.906 1 89.5 211 ALA B O 1
ATOM 4115 N N . VAL B 1 212 ? 2.77 -20.375 -18.938 1 87.38 212 VAL B N 1
ATOM 4116 C CA . VAL B 1 212 ? 3.895 -20.703 -18.062 1 87.38 212 VAL B CA 1
ATOM 4117 C C . VAL B 1 212 ? 5.055 -21.234 -18.906 1 87.38 212 VAL B C 1
ATOM 4119 O O . VAL B 1 212 ? 6.207 -20.859 -18.688 1 87.38 212 VAL B O 1
ATOM 4122 N N . ALA B 1 213 ? 4.695 -22.094 -19.812 1 87.38 213 ALA B N 1
ATOM 4123 C CA . ALA B 1 213 ? 5.719 -22.625 -20.719 1 87.38 213 ALA B CA 1
ATOM 4124 C C . ALA B 1 213 ? 6.344 -21.516 -21.547 1 87.38 213 ALA B C 1
ATOM 4126 O O . ALA B 1 213 ? 7.555 -21.516 -21.797 1 87.38 213 ALA B O 1
ATOM 4127 N N . LEU B 1 214 ? 5.461 -20.641 -21.953 1 87.25 214 LEU B N 1
ATOM 4128 C CA . LEU B 1 214 ? 5.934 -19.484 -22.703 1 87.25 214 LEU B CA 1
ATOM 4129 C C . LEU B 1 214 ? 6.941 -18.672 -21.891 1 87.25 214 LEU B C 1
ATOM 4131 O O . LEU B 1 214 ? 7.945 -18.203 -22.438 1 87.25 214 LEU B O 1
ATOM 4135 N N . GLY B 1 215 ? 6.703 -18.5 -20.656 1 85.06 215 GLY B N 1
ATOM 4136 C CA . GLY B 1 215 ? 7.629 -17.781 -19.797 1 85.06 215 GLY B CA 1
ATOM 4137 C C . GLY B 1 215 ? 8.984 -18.453 -19.688 1 85.06 215 GLY B C 1
ATOM 4138 O O . GLY B 1 215 ? 10.023 -17.797 -19.766 1 85.06 215 GLY B O 1
ATOM 4139 N N . TRP B 1 216 ? 8.93 -19.719 -19.562 1 83.44 216 TRP B N 1
ATOM 4140 C CA . TRP B 1 216 ? 10.172 -20.484 -19.453 1 83.44 216 TRP B CA 1
ATOM 4141 C C . TRP B 1 216 ? 10.977 -20.391 -20.75 1 83.44 216 TRP B C 1
ATOM 4143 O O . TRP B 1 216 ? 12.18 -20.125 -20.719 1 83.44 216 TRP B O 1
ATOM 4153 N N . VAL B 1 217 ? 10.305 -20.594 -21.844 1 82.38 217 VAL B N 1
ATOM 4154 C CA . VAL B 1 217 ? 10.969 -20.656 -23.141 1 82.38 217 VAL B CA 1
ATOM 4155 C C . VAL B 1 217 ? 11.523 -19.281 -23.5 1 82.38 217 VAL B C 1
ATOM 4157 O O . VAL B 1 217 ? 12.656 -19.156 -23.969 1 82.38 217 VAL B O 1
ATOM 4160 N N . LEU B 1 218 ? 10.789 -18.266 -23.219 1 81.88 218 LEU B N 1
ATOM 4161 C CA . LEU B 1 218 ? 11.203 -16.922 -23.594 1 81.88 218 LEU B CA 1
ATOM 4162 C C . LEU B 1 218 ? 12.367 -16.453 -22.719 1 81.88 218 LEU B C 1
ATOM 4164 O O . LEU B 1 218 ? 13.312 -15.844 -23.219 1 81.88 218 LEU B O 1
ATOM 4168 N N . THR B 1 219 ? 12.289 -16.75 -21.484 1 80.81 219 THR B N 1
ATOM 4169 C CA . THR B 1 219 ? 13.375 -16.344 -20.594 1 80.81 219 THR B CA 1
ATOM 4170 C C . THR B 1 219 ? 14.648 -17.141 -20.891 1 80.81 219 THR B C 1
ATOM 4172 O O . THR B 1 219 ? 15.75 -16.594 -20.797 1 80.81 219 THR B O 1
ATOM 4175 N N . TYR B 1 220 ? 14.414 -18.328 -21.219 1 77.62 220 TYR B N 1
ATOM 4176 C CA . TYR B 1 220 ? 15.562 -19.141 -21.594 1 77.62 220 TYR B CA 1
ATOM 4177 C C . TYR B 1 220 ? 16.188 -18.625 -22.891 1 77.62 220 TYR B C 1
ATOM 4179 O O . TYR B 1 220 ? 17.422 -18.516 -22.984 1 77.62 220 TYR B O 1
ATOM 4187 N N . ALA B 1 221 ? 15.375 -18.359 -23.828 1 77.5 221 ALA B N 1
ATOM 4188 C CA . ALA B 1 221 ? 15.859 -17.812 -25.094 1 77.5 221 ALA B CA 1
ATOM 4189 C C . ALA B 1 221 ? 16.625 -16.516 -24.891 1 77.5 221 ALA B C 1
ATOM 4191 O O . ALA B 1 221 ? 17.656 -16.281 -25.516 1 77.5 221 ALA B O 1
ATOM 4192 N N . LEU B 1 222 ? 16.156 -15.805 -24.016 1 79.12 222 LEU B N 1
ATOM 4193 C CA . LEU B 1 222 ? 16.812 -14.531 -23.719 1 79.12 222 LEU B CA 1
ATOM 4194 C C . LEU B 1 222 ? 18.141 -14.758 -23 1 79.12 222 LEU B C 1
ATOM 4196 O O . LEU B 1 222 ? 19.109 -14.031 -23.25 1 79.12 222 LEU B O 1
ATOM 4200 N N . SER B 1 223 ? 18.156 -15.719 -22.172 1 78.25 223 SER B N 1
ATOM 4201 C CA . SER B 1 223 ? 19.375 -16 -21.422 1 78.25 223 SER B CA 1
ATOM 4202 C C . SER B 1 223 ? 20.5 -16.469 -22.344 1 78.25 223 SER B C 1
ATOM 4204 O O . SER B 1 223 ? 21.672 -16.297 -22.031 1 78.25 223 SER B O 1
ATOM 4206 N N . GLN B 1 224 ? 20.141 -17 -23.484 1 76.81 224 GLN B N 1
ATOM 4207 C CA . GLN B 1 224 ? 21.141 -17.5 -24.422 1 76.81 224 GLN B CA 1
ATOM 4208 C C . GLN B 1 224 ? 21.734 -16.375 -25.25 1 76.81 224 GLN B C 1
ATOM 4210 O O . GLN B 1 224 ? 22.859 -16.484 -25.75 1 76.81 224 GLN B O 1
ATOM 4215 N N . VAL B 1 225 ? 21 -15.328 -25.281 1 75.38 225 VAL B N 1
ATOM 4216 C CA . VAL B 1 225 ? 21.453 -14.258 -26.172 1 75.38 225 VAL B CA 1
ATOM 4217 C C . VAL B 1 225 ? 21.938 -13.062 -25.344 1 75.38 225 VAL B C 1
ATOM 4219 O O . VAL B 1 225 ? 22.719 -12.25 -25.828 1 75.38 225 VAL B O 1
ATOM 4222 N N . ALA B 1 226 ? 21.547 -13.055 -24.125 1 74.38 226 ALA B N 1
ATOM 4223 C CA . ALA B 1 226 ? 21.875 -11.906 -23.266 1 74.38 226 ALA B CA 1
ATOM 4224 C C . ALA B 1 226 ? 23.344 -11.938 -22.844 1 74.38 226 ALA B C 1
ATOM 4226 O O . ALA B 1 226 ? 23.922 -13.016 -22.656 1 74.38 226 ALA B O 1
ATOM 4227 N N . PHE B 1 227 ? 23.922 -10.852 -22.781 1 69.06 227 PHE B N 1
ATOM 4228 C CA . PHE B 1 227 ? 25.297 -10.727 -22.328 1 69.06 227 PHE B CA 1
ATOM 4229 C C . PHE B 1 227 ? 25.391 -10.812 -20.812 1 69.06 227 PHE B C 1
ATOM 4231 O O . PHE B 1 227 ? 26.297 -11.438 -20.266 1 69.06 227 PHE B O 1
ATOM 4238 N N . GLU B 1 228 ? 24.344 -10.273 -20.203 1 68 228 GLU B N 1
ATOM 4239 C CA . GLU B 1 228 ? 24.281 -10.32 -18.75 1 68 228 GLU B CA 1
ATOM 4240 C C . GLU B 1 228 ? 23.391 -11.469 -18.266 1 68 228 GLU B C 1
ATOM 4242 O O . GLU B 1 228 ? 22.438 -11.852 -18.953 1 68 228 GLU B O 1
ATOM 4247 N N . PRO B 1 229 ? 23.75 -12 -17.203 1 66.5 229 PRO B N 1
ATOM 4248 C CA . PRO B 1 229 ? 22.938 -13.117 -16.688 1 66.5 229 PRO B CA 1
ATOM 4249 C C . PRO B 1 229 ? 21.484 -12.742 -16.469 1 66.5 229 PRO B C 1
ATOM 4251 O O . PRO B 1 229 ? 21.188 -11.734 -15.812 1 66.5 229 PRO B O 1
ATOM 4254 N N . VAL B 1 230 ? 20.688 -13.391 -17.203 1 70.19 230 VAL B N 1
ATOM 4255 C CA . VAL B 1 230 ? 19.25 -13.219 -17.062 1 70.19 230 VAL B CA 1
ATOM 4256 C C . VAL B 1 230 ? 18.656 -14.398 -16.297 1 70.19 230 VAL B C 1
ATOM 4258 O O . VAL B 1 230 ? 19.062 -15.547 -16.5 1 70.19 230 VAL B O 1
ATOM 4261 N N . GLN B 1 231 ? 17.953 -14.141 -15.398 1 68.69 231 GLN B N 1
ATOM 4262 C CA . GLN B 1 231 ? 17.312 -15.18 -14.602 1 68.69 231 GLN B CA 1
ATOM 4263 C C . GLN B 1 231 ? 16.188 -15.852 -15.383 1 68.69 231 GLN B C 1
ATOM 4265 O O . GLN B 1 231 ? 15.352 -15.18 -15.977 1 68.69 231 GLN B O 1
ATOM 4270 N N . ILE B 1 232 ? 16.359 -17.172 -15.461 1 72.25 232 ILE B N 1
ATOM 4271 C CA . ILE B 1 232 ? 15.312 -17.953 -16.109 1 72.25 232 ILE B CA 1
ATOM 4272 C C . ILE B 1 232 ? 14.156 -18.172 -15.125 1 72.25 232 ILE B C 1
ATOM 4274 O O . ILE B 1 232 ? 14.32 -18.812 -14.094 1 72.25 232 ILE B O 1
ATOM 4278 N N . GLU B 1 233 ? 13.109 -17.5 -15.5 1 74.94 233 GLU B N 1
ATOM 4279 C CA . GLU B 1 233 ? 11.945 -17.562 -14.625 1 74.94 233 GLU B CA 1
ATOM 4280 C C . GLU B 1 233 ? 10.648 -17.531 -15.43 1 74.94 233 GLU B C 1
ATOM 4282 O O . GLU B 1 233 ? 10.664 -17.281 -16.641 1 74.94 233 GLU B O 1
ATOM 4287 N N . SER B 1 234 ? 9.68 -17.984 -14.789 1 80.12 234 SER B N 1
ATOM 4288 C CA . SER B 1 234 ? 8.359 -17.969 -15.414 1 80.12 234 SER B CA 1
ATOM 4289 C C . SER B 1 234 ? 7.312 -17.359 -14.477 1 80.12 234 SER B C 1
ATOM 4291 O O . SER B 1 234 ? 7.641 -16.547 -13.617 1 80.12 234 SER B O 1
ATOM 4293 N N . ALA B 1 235 ? 6.113 -17.688 -14.703 1 81.12 235 ALA B N 1
ATOM 4294 C CA . ALA B 1 235 ? 4.992 -17.031 -14.031 1 81.12 235 ALA B CA 1
ATOM 4295 C C . ALA B 1 235 ? 5.047 -17.266 -12.523 1 81.12 235 ALA B C 1
ATOM 4297 O O . ALA B 1 235 ? 4.973 -18.406 -12.062 1 81.12 235 ALA B O 1
ATOM 4298 N N . THR B 1 236 ? 5.363 -16.344 -11.844 1 82.69 236 THR B N 1
ATOM 4299 C CA . THR B 1 236 ? 5.285 -16.234 -10.391 1 82.69 236 THR B CA 1
ATOM 4300 C C . THR B 1 236 ? 4.809 -14.844 -9.969 1 82.69 236 THR B C 1
ATOM 4302 O O . THR B 1 236 ? 4.918 -13.883 -10.742 1 82.69 236 THR B O 1
ATOM 4305 N N . PHE B 1 237 ? 4.195 -14.828 -8.836 1 85.88 237 PHE B N 1
ATOM 4306 C CA . PHE B 1 237 ? 3.557 -13.539 -8.586 1 85.88 237 PHE B CA 1
ATOM 4307 C C . PHE B 1 237 ? 4.031 -12.945 -7.27 1 85.88 237 PHE B C 1
ATOM 4309 O O . PHE B 1 237 ? 3.74 -11.781 -6.965 1 85.88 237 PHE B O 1
ATOM 4316 N N . THR B 1 238 ? 4.707 -13.633 -6.461 1 84.62 238 THR B N 1
ATOM 4317 C CA . THR B 1 238 ? 5.148 -13.062 -5.195 1 84.62 238 THR B CA 1
ATOM 4318 C C . THR B 1 238 ? 6.324 -12.117 -5.414 1 84.62 238 THR B C 1
ATOM 4320 O O . THR B 1 238 ? 6.207 -10.906 -5.18 1 84.62 238 THR B O 1
ATOM 4323 N N . GLY B 1 239 ? 7.363 -12.633 -5.992 1 80.75 239 GLY B N 1
ATOM 4324 C CA . GLY B 1 239 ? 8.531 -11.82 -6.273 1 80.75 239 GLY B CA 1
ATOM 4325 C C . GLY B 1 239 ? 8.25 -10.68 -7.234 1 80.75 239 GLY B C 1
ATOM 4326 O O . GLY B 1 239 ? 8.5 -9.516 -6.918 1 80.75 239 GLY B O 1
ATOM 4327 N N . PRO B 1 240 ? 7.633 -11.016 -8.289 1 84.25 240 PRO B N 1
ATOM 4328 C CA . PRO B 1 240 ? 7.355 -9.992 -9.297 1 84.25 240 PRO B CA 1
ATOM 4329 C C . PRO B 1 240 ? 6.453 -8.875 -8.781 1 84.25 240 PRO B C 1
ATOM 4331 O O . PRO B 1 240 ? 6.566 -7.73 -9.219 1 84.25 240 PRO B O 1
ATOM 4334 N N . SER B 1 241 ? 5.559 -9.242 -7.898 1 86.31 241 SER B N 1
ATOM 4335 C CA . SER B 1 241 ? 4.727 -8.195 -7.328 1 86.31 241 SER B CA 1
ATOM 4336 C C . SER B 1 241 ? 5.555 -7.215 -6.5 1 86.31 241 SER B C 1
ATOM 4338 O O . SER B 1 241 ? 5.312 -6.008 -6.527 1 86.31 241 SER B O 1
ATOM 4340 N N . ALA B 1 242 ? 6.445 -7.785 -5.789 1 82.06 242 ALA B N 1
ATOM 4341 C CA . ALA B 1 242 ? 7.355 -6.949 -5.008 1 82.06 242 ALA B CA 1
ATOM 4342 C C . ALA B 1 242 ? 8.219 -6.086 -5.922 1 82.06 242 ALA B C 1
ATOM 4344 O O . ALA B 1 242 ? 8.359 -4.883 -5.695 1 82.06 242 ALA B O 1
ATOM 4345 N N . HIS B 1 243 ? 8.695 -6.695 -6.992 1 82.25 243 HIS B N 1
ATOM 4346 C CA . HIS B 1 243 ? 9.562 -5.977 -7.918 1 82.25 243 HIS B CA 1
ATOM 4347 C C . HIS B 1 243 ? 8.797 -4.891 -8.664 1 82.25 243 HIS B C 1
ATOM 4349 O O . HIS B 1 243 ? 9.328 -3.805 -8.914 1 82.25 243 HIS B O 1
ATOM 4355 N N . THR B 1 244 ? 7.648 -5.219 -9 1 83.44 244 THR B N 1
ATOM 4356 C CA . THR B 1 244 ? 6.82 -4.242 -9.703 1 83.44 244 THR B CA 1
ATOM 4357 C C . THR B 1 244 ? 6.516 -3.051 -8.797 1 83.44 244 THR B C 1
ATOM 4359 O O . THR B 1 244 ? 6.539 -1.902 -9.25 1 83.44 244 THR B O 1
ATOM 4362 N N . LEU B 1 245 ? 6.223 -3.32 -7.566 1 82.75 245 LEU B N 1
ATOM 4363 C CA . LEU B 1 245 ? 5.984 -2.242 -6.613 1 82.75 245 LEU B CA 1
ATOM 4364 C C . LEU B 1 245 ? 7.199 -1.324 -6.516 1 82.75 245 LEU B C 1
ATOM 4366 O O . LEU B 1 245 ? 7.062 -0.1 -6.578 1 82.75 245 LEU B O 1
ATOM 4370 N N . MET B 1 246 ? 8.32 -1.936 -6.43 1 81.31 246 MET B N 1
ATOM 4371 C CA . MET B 1 246 ? 9.539 -1.147 -6.289 1 81.31 246 MET B CA 1
ATOM 4372 C C . MET B 1 246 ? 9.828 -0.353 -7.559 1 81.31 246 MET B C 1
ATOM 4374 O O . MET B 1 246 ? 10.383 0.746 -7.5 1 81.31 246 MET B O 1
ATOM 4378 N N . PHE B 1 247 ? 9.414 -0.982 -8.688 1 81.31 247 PHE B N 1
ATOM 4379 C CA . PHE B 1 247 ? 9.57 -0.258 -9.945 1 81.31 247 PHE B CA 1
ATOM 4380 C C . PHE B 1 247 ? 8.75 1.027 -9.938 1 81.31 247 PHE B C 1
ATOM 4382 O O . PHE B 1 247 ? 9.195 2.057 -10.445 1 81.31 247 PHE B O 1
ATOM 4389 N N . PHE B 1 248 ? 7.629 1.002 -9.336 1 82.31 248 PHE B N 1
ATOM 4390 C CA . PHE B 1 248 ? 6.766 2.176 -9.281 1 82.31 248 PHE B CA 1
ATOM 4391 C C . PHE B 1 248 ? 7.246 3.146 -8.203 1 82.31 248 PHE B C 1
ATOM 4393 O O . PHE B 1 248 ? 7.008 4.352 -8.297 1 82.31 248 PHE B O 1
ATOM 4400 N N . LEU B 1 249 ? 7.988 2.658 -7.211 1 80.12 249 LEU B N 1
ATOM 4401 C CA . LEU B 1 249 ? 8.367 3.479 -6.066 1 80.12 249 LEU B CA 1
ATOM 4402 C C . LEU B 1 249 ? 9.75 4.086 -6.266 1 80.12 249 LEU B C 1
ATOM 4404 O O . LEU B 1 249 ? 10.094 5.082 -5.625 1 80.12 249 LEU B O 1
ATOM 4408 N N . ASP B 1 250 ? 10.516 3.383 -7.109 1 76.06 250 ASP B N 1
ATOM 4409 C CA . ASP B 1 250 ? 11.898 3.814 -7.309 1 76.06 250 ASP B CA 1
ATOM 4410 C C . ASP B 1 250 ? 12.242 3.889 -8.797 1 76.06 250 ASP B C 1
ATOM 4412 O O . ASP B 1 250 ? 12.125 2.895 -9.516 1 76.06 250 ASP B O 1
ATOM 4416 N N . ARG B 1 251 ? 12.656 4.914 -9.25 1 70.75 251 ARG B N 1
ATOM 4417 C CA . ARG B 1 251 ? 12.992 5.121 -10.656 1 70.75 251 ARG B CA 1
ATOM 4418 C C . ARG B 1 251 ? 14.188 4.266 -11.062 1 70.75 251 ARG B C 1
ATOM 4420 O O . ARG B 1 251 ? 14.359 3.955 -12.242 1 70.75 251 ARG B O 1
ATOM 4427 N N . ASN B 1 252 ? 14.906 3.918 -10.172 1 67.31 252 ASN B N 1
ATOM 4428 C CA . ASN B 1 252 ? 16.125 3.193 -10.516 1 67.31 252 ASN B CA 1
ATOM 4429 C C . ASN B 1 252 ? 15.875 1.691 -10.609 1 67.31 252 ASN B C 1
ATOM 4431 O O . ASN B 1 252 ? 16.781 0.927 -10.938 1 67.31 252 ASN B O 1
ATOM 4435 N N . ALA B 1 253 ? 14.734 1.461 -10.547 1 64.5 253 ALA B N 1
ATOM 4436 C CA . ALA B 1 253 ? 14.469 0.024 -10.562 1 64.5 253 ALA B CA 1
ATOM 4437 C C . ALA B 1 253 ? 14.578 -0.535 -11.977 1 64.5 253 ALA B C 1
ATOM 4439 O O . ALA B 1 253 ? 14.219 0.137 -12.945 1 64.5 253 ALA B O 1
ATOM 4440 N N . VAL B 1 254 ? 15.203 -1.638 -12.086 1 64.12 254 VAL B N 1
ATOM 4441 C CA . VAL B 1 254 ? 15.531 -2.285 -13.352 1 64.12 254 VAL B CA 1
ATOM 4442 C C . VAL B 1 254 ? 14.289 -2.986 -13.906 1 64.12 254 VAL B C 1
ATOM 4444 O O . VAL B 1 254 ? 13.516 -3.584 -13.156 1 64.12 254 VAL B O 1
ATOM 4447 N N . LEU B 1 255 ? 14.148 -2.627 -15.117 1 72.12 255 LEU B N 1
ATOM 4448 C CA . LEU B 1 255 ? 13.102 -3.32 -15.867 1 72.12 255 LEU B CA 1
ATOM 4449 C C . LEU B 1 255 ? 13.453 -4.797 -16.031 1 72.12 255 LEU B C 1
ATOM 4451 O O . LEU B 1 255 ? 14.57 -5.133 -16.422 1 72.12 255 LEU B O 1
ATOM 4455 N N . GLU B 1 256 ? 12.68 -5.695 -15.5 1 76.25 256 GLU B N 1
ATOM 4456 C CA . GLU B 1 256 ? 12.891 -7.137 -15.57 1 76.25 256 GLU B CA 1
ATOM 4457 C C . GLU B 1 256 ? 11.617 -7.863 -15.992 1 76.25 256 GLU B C 1
ATOM 4459 O O . GLU B 1 256 ? 10.586 -7.23 -16.219 1 76.25 256 GLU B O 1
ATOM 4464 N N . PHE B 1 257 ? 11.805 -9.125 -16.312 1 77.31 257 PHE B N 1
ATOM 4465 C CA . PHE B 1 257 ? 10.688 -10 -16.688 1 77.31 257 PHE B CA 1
ATOM 4466 C C . PHE B 1 257 ? 9.539 -9.844 -15.695 1 77.31 257 PHE B C 1
ATOM 4468 O O . PHE B 1 257 ? 8.375 -9.75 -16.109 1 77.31 257 PHE B O 1
ATOM 4475 N N . ASP B 1 258 ? 9.797 -9.586 -14.477 1 75.69 258 ASP B N 1
ATOM 4476 C CA . ASP B 1 258 ? 8.82 -9.516 -13.391 1 75.69 258 ASP B CA 1
ATOM 4477 C C . ASP B 1 258 ? 7.957 -8.266 -13.508 1 75.69 258 ASP B C 1
ATOM 4479 O O . ASP B 1 258 ? 6.75 -8.312 -13.266 1 75.69 258 ASP B O 1
ATOM 4483 N N . VAL B 1 259 ? 8.609 -7.27 -14.008 1 78.69 259 VAL B N 1
ATOM 4484 C CA . VAL B 1 259 ? 7.941 -5.977 -14.102 1 78.69 259 VAL B CA 1
ATOM 4485 C C . VAL B 1 259 ? 6.973 -5.977 -15.281 1 78.69 259 VAL B C 1
ATOM 4487 O O . VAL B 1 259 ? 5.988 -5.23 -15.289 1 78.69 259 VAL B O 1
ATOM 4490 N N . GLY B 1 260 ? 7.289 -6.832 -16.25 1 85.88 260 GLY B N 1
ATOM 4491 C CA . GLY B 1 260 ? 6.383 -6.945 -17.375 1 85.88 260 GLY B CA 1
ATOM 4492 C C . GLY B 1 260 ? 5.254 -7.93 -17.141 1 85.88 260 GLY B C 1
ATOM 4493 O O . GLY B 1 260 ? 4.156 -7.77 -17.688 1 85.88 260 GLY B O 1
ATOM 4494 N N . LEU B 1 261 ? 5.543 -8.898 -16.281 1 89 261 LEU B N 1
ATOM 4495 C CA . LEU B 1 261 ? 4.605 -10 -16.062 1 89 261 LEU B CA 1
ATOM 4496 C C . LEU B 1 261 ? 3.355 -9.508 -15.344 1 89 261 LEU B C 1
ATOM 4498 O O . LEU B 1 261 ? 2.236 -9.75 -15.805 1 89 261 LEU B O 1
ATOM 4502 N N . VAL B 1 262 ? 3.498 -8.742 -14.281 1 90.81 262 VAL B N 1
ATOM 4503 C CA . VAL B 1 262 ? 2.389 -8.344 -13.422 1 90.81 262 VAL B CA 1
ATOM 4504 C C . VAL B 1 262 ? 1.463 -7.395 -14.18 1 90.81 262 VAL B C 1
ATOM 4506 O O . VAL B 1 262 ? 0.259 -7.641 -14.281 1 90.81 262 VAL B O 1
ATOM 4509 N N . PRO B 1 263 ? 1.998 -6.336 -14.812 1 90.75 263 PRO B N 1
ATOM 4510 C CA . PRO B 1 263 ? 1.12 -5.488 -15.625 1 90.75 263 PRO B CA 1
ATOM 4511 C C . PRO B 1 263 ? 0.519 -6.23 -16.812 1 90.75 263 PRO B C 1
ATOM 4513 O O . PRO B 1 263 ? -0.595 -5.918 -17.25 1 90.75 263 PRO B O 1
ATOM 4516 N N . GLY B 1 264 ? 1.301 -7.137 -17.359 1 92.12 264 GLY B N 1
ATOM 4517 C CA . GLY B 1 264 ? 0.771 -7.938 -18.453 1 92.12 264 GLY B CA 1
ATOM 4518 C C . GLY B 1 264 ? -0.457 -8.742 -18.062 1 92.12 264 GLY B C 1
ATOM 4519 O O . GLY B 1 264 ? -1.446 -8.766 -18.797 1 92.12 264 GLY B O 1
ATOM 4520 N N . VAL B 1 265 ? -0.321 -9.367 -16.922 1 92.75 265 VAL B N 1
ATOM 4521 C CA . VAL B 1 265 ? -1.452 -10.141 -16.422 1 92.75 265 VAL B CA 1
ATOM 4522 C C . VAL B 1 265 ? -2.645 -9.219 -16.188 1 92.75 265 VAL B C 1
ATOM 4524 O O . VAL B 1 265 ? -3.781 -9.562 -16.516 1 92.75 265 VAL B O 1
ATOM 4527 N N . PHE B 1 266 ? -2.357 -8.094 -15.648 1 93.06 266 PHE B N 1
ATOM 4528 C CA . PHE B 1 266 ? -3.404 -7.117 -15.367 1 93.06 266 PHE B CA 1
ATOM 4529 C C . PHE B 1 266 ? -4.09 -6.676 -16.656 1 93.06 266 PHE B C 1
ATOM 4531 O O . PHE B 1 266 ? -5.32 -6.688 -16.75 1 93.06 266 PHE B O 1
ATOM 4538 N N . ILE B 1 267 ? -3.357 -6.344 -17.625 1 93.69 267 ILE B N 1
ATOM 4539 C CA . ILE B 1 267 ? -3.887 -5.867 -18.891 1 93.69 267 ILE B CA 1
ATOM 4540 C C . ILE B 1 267 ? -4.629 -6.996 -19.609 1 93.69 267 ILE B C 1
ATOM 4542 O O . ILE B 1 267 ? -5.727 -6.797 -20.125 1 93.69 267 ILE B O 1
ATOM 4546 N N . GLY B 1 268 ? -3.992 -8.125 -19.625 1 94.12 268 GLY B N 1
ATOM 4547 C CA . GLY B 1 268 ? -4.637 -9.273 -20.25 1 94.12 268 GLY B CA 1
ATOM 4548 C C . GLY B 1 268 ? -5.973 -9.617 -19.609 1 94.12 268 GLY B C 1
ATOM 4549 O O . GLY B 1 268 ? -6.961 -9.836 -20.328 1 94.12 268 GLY B O 1
ATOM 4550 N N . ALA B 1 269 ? -5.988 -9.656 -18.328 1 94.31 269 ALA B N 1
ATOM 4551 C CA . ALA B 1 269 ? -7.223 -9.961 -17.625 1 94.31 269 ALA B CA 1
ATOM 4552 C C . ALA B 1 269 ? -8.266 -8.867 -17.828 1 94.31 269 ALA B C 1
ATOM 4554 O O . ALA B 1 269 ? -9.453 -9.156 -17.969 1 94.31 269 ALA B O 1
ATOM 4555 N N . MET B 1 270 ? -7.824 -7.648 -17.828 1 93.62 270 MET B N 1
ATOM 4556 C CA . MET B 1 270 ? -8.727 -6.52 -18.031 1 93.62 270 MET B CA 1
ATOM 4557 C C . MET B 1 270 ? -9.367 -6.578 -19.422 1 93.62 270 MET B C 1
ATOM 4559 O O . MET B 1 270 ? -10.578 -6.371 -19.562 1 93.62 270 MET B O 1
ATOM 4563 N N . ILE B 1 271 ? -8.578 -6.844 -20.391 1 94.19 271 ILE B N 1
ATOM 4564 C CA . ILE B 1 271 ? -9.07 -6.93 -21.766 1 94.19 271 ILE B CA 1
ATOM 4565 C C . ILE B 1 271 ? -10.062 -8.086 -21.875 1 94.19 271 ILE B C 1
ATOM 4567 O O . ILE B 1 271 ? -11.141 -7.93 -22.469 1 94.19 271 ILE B O 1
ATOM 4571 N N . ALA B 1 272 ? -9.688 -9.188 -21.328 1 93.69 272 ALA B N 1
ATOM 4572 C CA . ALA B 1 272 ? -10.562 -10.352 -21.375 1 93.69 272 ALA B CA 1
ATOM 4573 C C . ALA B 1 272 ? -11.883 -10.07 -20.672 1 93.69 272 ALA B C 1
ATOM 4575 O O . ALA B 1 272 ? -12.953 -10.43 -21.172 1 93.69 272 ALA B O 1
ATOM 4576 N N . ALA B 1 273 ? -11.844 -9.453 -19.578 1 92.88 273 ALA B N 1
ATOM 4577 C CA . ALA B 1 273 ? -13.039 -9.141 -18.828 1 92.88 273 ALA B CA 1
ATOM 4578 C C . ALA B 1 273 ? -13.891 -8.086 -19.531 1 92.88 273 ALA B C 1
ATOM 4580 O O . ALA B 1 273 ? -15.117 -8.172 -19.547 1 92.88 273 ALA B O 1
ATOM 4581 N N . ALA B 1 274 ? -13.25 -7.086 -20.109 1 93.06 274 ALA B N 1
ATOM 4582 C CA . ALA B 1 274 ? -13.961 -6.039 -20.828 1 93.06 274 ALA B CA 1
ATOM 4583 C C . ALA B 1 274 ? -14.688 -6.613 -22.047 1 93.06 274 ALA B C 1
ATOM 4585 O O . ALA B 1 274 ? -15.828 -6.238 -22.328 1 93.06 274 ALA B O 1
ATOM 4586 N N . LEU B 1 275 ? -14.055 -7.504 -22.719 1 92.38 275 LEU B N 1
ATOM 4587 C CA . LEU B 1 275 ? -14.641 -8.117 -23.906 1 92.38 275 LEU B CA 1
ATOM 4588 C C . LEU B 1 275 ? -15.773 -9.055 -23.531 1 92.38 275 LEU B C 1
ATOM 4590 O O . LEU B 1 275 ? -16.75 -9.195 -24.281 1 92.38 275 LEU B O 1
ATOM 4594 N N . ALA B 1 276 ? -15.648 -9.602 -22.391 1 91.62 276 ALA B N 1
ATOM 4595 C CA . ALA B 1 276 ? -16.688 -10.523 -21.922 1 91.62 276 ALA B CA 1
ATOM 4596 C C . ALA B 1 276 ? -17.797 -9.773 -21.188 1 91.62 276 ALA B C 1
ATOM 4598 O O . ALA B 1 276 ? -18.828 -10.352 -20.875 1 91.62 276 ALA B O 1
ATOM 4599 N N . GLY B 1 277 ? -17.594 -8.445 -20.844 1 89.88 277 GLY B N 1
ATOM 4600 C CA . GLY B 1 277 ? -18.578 -7.648 -20.125 1 89.88 277 GLY B CA 1
ATOM 4601 C C . GLY B 1 277 ? -18.672 -7.988 -18.656 1 89.88 277 GLY B C 1
ATOM 4602 O O . GLY B 1 277 ? -19.766 -7.957 -18.062 1 89.88 277 GLY B O 1
ATOM 4603 N N . GLU B 1 278 ? -17.578 -8.469 -18.203 1 89.81 278 GLU B N 1
ATOM 4604 C CA . GLU B 1 278 ? -17.594 -8.914 -16.812 1 89.81 278 GLU B CA 1
ATOM 4605 C C . GLU B 1 278 ? -16.922 -7.898 -15.891 1 89.81 278 GLU B C 1
ATOM 4607 O O . GLU B 1 278 ? -16.594 -8.211 -14.75 1 89.81 278 GLU B O 1
ATOM 4612 N N . MET B 1 279 ? -16.812 -6.699 -16.297 1 90.31 279 MET B N 1
ATOM 4613 C CA . MET B 1 279 ? -16.234 -5.652 -15.461 1 90.31 279 MET B CA 1
ATOM 4614 C C . MET B 1 279 ? -17.234 -5.133 -14.445 1 90.31 279 MET B C 1
ATOM 4616 O O . MET B 1 279 ? -18.328 -4.695 -14.805 1 90.31 279 MET B O 1
ATOM 4620 N N . LYS B 1 280 ? -17.016 -5.359 -13.195 1 88 280 LYS B N 1
ATOM 4621 C CA . LYS B 1 280 ? -17.906 -4.91 -12.141 1 88 280 LYS B CA 1
ATOM 4622 C C . LYS B 1 280 ? -17.125 -4.383 -10.938 1 88 280 LYS B C 1
ATOM 4624 O O . LYS B 1 280 ? -16.156 -5.004 -10.5 1 88 280 LYS B O 1
ATOM 4629 N N . ILE B 1 281 ? -17.5 -3.275 -10.508 1 87 281 ILE B N 1
ATOM 4630 C CA . ILE B 1 281 ? -16.844 -2.682 -9.344 1 87 281 ILE B CA 1
ATOM 4631 C C . ILE B 1 281 ? -17.406 -3.305 -8.062 1 87 281 ILE B C 1
ATOM 4633 O O . ILE B 1 281 ? -18.609 -3.213 -7.801 1 87 281 ILE B O 1
ATOM 4637 N N . GLN B 1 282 ? -16.578 -4.023 -7.43 1 84.81 282 GLN B N 1
ATOM 4638 C CA . GLN B 1 282 ? -16.969 -4.68 -6.188 1 84.81 282 GLN B CA 1
ATOM 4639 C C . GLN B 1 282 ? -16.141 -4.168 -5.012 1 84.81 282 GLN B C 1
ATOM 4641 O O . GLN B 1 282 ? -14.992 -3.762 -5.184 1 84.81 282 GLN B O 1
ATOM 4646 N N . ALA B 1 283 ? -16.781 -4.035 -3.832 1 85.25 283 ALA B N 1
ATOM 4647 C CA . ALA B 1 283 ? -16.109 -3.562 -2.629 1 85.25 283 ALA B CA 1
ATOM 4648 C C . ALA B 1 283 ? -16.266 -4.555 -1.479 1 85.25 283 ALA B C 1
ATOM 4650 O O . ALA B 1 283 ? -16.844 -5.633 -1.661 1 85.25 283 ALA B O 1
ATOM 4651 N N . PHE B 1 284 ? -15.656 -4.184 -0.392 1 81.75 284 PHE B N 1
ATOM 4652 C CA . PHE B 1 284 ? -15.758 -5.047 0.78 1 81.75 284 PHE B CA 1
ATOM 4653 C C . PHE B 1 284 ? -17.172 -5.059 1.328 1 81.75 284 PHE B C 1
ATOM 4655 O O . PHE B 1 284 ? -17.906 -4.07 1.204 1 81.75 284 PHE B O 1
ATOM 4662 N N . ASP B 1 285 ? -17.562 -6.191 1.902 1 75.94 285 ASP B N 1
ATOM 4663 C CA . ASP B 1 285 ? -18.922 -6.344 2.416 1 75.94 285 ASP B CA 1
ATOM 4664 C C . ASP B 1 285 ? -18.969 -6.105 3.924 1 75.94 285 ASP B C 1
ATOM 4666 O O . ASP B 1 285 ? -20 -6.355 4.566 1 75.94 285 ASP B O 1
ATOM 4670 N N . GLY B 1 286 ? -17.906 -5.633 4.5 1 80.38 286 GLY B N 1
ATOM 4671 C CA . GLY B 1 286 ? -17.953 -5.457 5.941 1 80.38 286 GLY B CA 1
ATOM 4672 C C . GLY B 1 286 ? -16.578 -5.441 6.586 1 80.38 286 GLY B C 1
ATOM 4673 O O . GLY B 1 286 ? -15.578 -5.699 5.922 1 80.38 286 GLY B O 1
ATOM 4674 N N . PRO B 1 287 ? -16.625 -5.176 7.891 1 83.94 287 PRO B N 1
ATOM 4675 C CA . PRO B 1 287 ? -15.352 -5.066 8.602 1 83.94 287 PRO B CA 1
ATOM 4676 C C . PRO B 1 287 ? -14.664 -6.418 8.781 1 83.94 287 PRO B C 1
ATOM 4678 O O . PRO B 1 287 ? -13.438 -6.496 8.75 1 83.94 287 PRO B O 1
ATOM 4681 N N . VAL B 1 288 ? -15.469 -7.449 8.922 1 85.69 288 VAL B N 1
ATOM 4682 C CA . VAL B 1 288 ? -14.891 -8.766 9.164 1 85.69 288 VAL B CA 1
ATOM 4683 C C . VAL B 1 288 ? -14.195 -9.273 7.902 1 85.69 288 VAL B C 1
ATOM 4685 O O . VAL B 1 288 ? -13.062 -9.758 7.965 1 85.69 288 VAL B O 1
ATOM 4688 N N . THR B 1 289 ? -14.828 -9.117 6.809 1 85.94 289 THR B N 1
ATOM 4689 C CA . THR B 1 289 ? -14.266 -9.57 5.543 1 85.94 289 THR B CA 1
ATOM 4690 C C . THR B 1 289 ? -13.016 -8.758 5.188 1 85.94 289 THR B C 1
ATOM 4692 O O . THR B 1 289 ? -12.055 -9.305 4.641 1 85.94 289 THR B O 1
ATOM 4695 N N . MET B 1 290 ? -13.07 -7.555 5.539 1 89.44 290 MET B N 1
ATOM 4696 C CA . MET B 1 290 ? -11.93 -6.695 5.234 1 89.44 290 MET B CA 1
ATOM 4697 C C . MET B 1 290 ? -10.727 -7.074 6.086 1 89.44 290 MET B C 1
ATOM 4699 O O . MET B 1 290 ? -9.602 -7.168 5.578 1 89.44 290 MET B O 1
ATOM 4703 N N . ARG B 1 291 ? -11 -7.297 7.301 1 90 291 ARG B N 1
ATOM 4704 C CA . ARG B 1 291 ? -9.922 -7.688 8.203 1 90 291 ARG B CA 1
ATOM 4705 C C . ARG B 1 291 ? -9.297 -9.008 7.766 1 90 291 ARG B C 1
ATOM 4707 O O . ARG B 1 291 ? -8.07 -9.148 7.75 1 90 291 ARG B O 1
ATOM 4714 N N . LYS B 1 292 ? -10.117 -9.953 7.438 1 91.69 292 LYS B N 1
ATOM 4715 C CA . LYS B 1 292 ? -9.633 -11.258 6.98 1 91.69 292 LYS B CA 1
ATOM 4716 C C . LYS B 1 292 ? -8.805 -11.117 5.707 1 91.69 292 LYS B C 1
ATOM 4718 O O . LYS B 1 292 ? -7.762 -11.758 5.57 1 91.69 292 LYS B O 1
ATOM 4723 N N . ALA B 1 293 ? -9.305 -10.289 4.863 1 91.75 293 ALA B N 1
ATOM 4724 C CA . ALA B 1 293 ? -8.609 -10.094 3.59 1 91.75 293 ALA B CA 1
ATOM 4725 C C . ALA B 1 293 ? -7.242 -9.445 3.801 1 91.75 293 ALA B C 1
ATOM 4727 O O . ALA B 1 293 ? -6.266 -9.828 3.156 1 91.75 293 ALA B O 1
ATOM 4728 N N . MET B 1 294 ? -7.211 -8.539 4.695 1 92.31 294 MET B N 1
ATOM 4729 C CA . MET B 1 294 ? -5.957 -7.844 4.965 1 92.31 294 MET B CA 1
ATOM 4730 C C . MET B 1 294 ? -4.945 -8.773 5.621 1 92.31 294 MET B C 1
ATOM 4732 O O . MET B 1 294 ? -3.783 -8.82 5.219 1 92.31 294 MET B O 1
ATOM 4736 N N . ILE B 1 295 ? -5.418 -9.516 6.535 1 93.25 295 ILE B N 1
ATOM 4737 C CA . ILE B 1 295 ? -4.555 -10.469 7.223 1 93.25 295 ILE B CA 1
ATOM 4738 C C . ILE B 1 295 ? -4.102 -11.555 6.242 1 93.25 295 ILE B C 1
ATOM 4740 O O . ILE B 1 295 ? -2.934 -11.945 6.238 1 93.25 295 ILE B O 1
ATOM 4744 N N . GLY B 1 296 ? -5.059 -12.016 5.516 1 94.56 296 GLY B N 1
ATOM 4745 C CA . GLY B 1 296 ? -4.738 -13.023 4.512 1 94.56 296 GLY B CA 1
ATOM 4746 C C . GLY B 1 296 ? -3.705 -12.555 3.506 1 94.56 296 GLY B C 1
ATOM 4747 O O . GLY B 1 296 ? -2.793 -13.305 3.15 1 94.56 296 GLY B O 1
ATOM 4748 N N . ALA B 1 297 ? -3.855 -11.328 3.059 1 94.19 297 ALA B N 1
ATOM 4749 C CA . ALA B 1 297 ? -2.914 -10.773 2.094 1 94.19 297 ALA B CA 1
ATOM 4750 C C . ALA B 1 297 ? -1.515 -10.664 2.689 1 94.19 297 ALA B C 1
ATOM 4752 O O . ALA B 1 297 ? -0.523 -10.961 2.016 1 94.19 297 ALA B O 1
ATOM 4753 N N . ALA B 1 298 ? -1.492 -10.281 3.938 1 94.19 298 ALA B N 1
ATOM 4754 C CA . ALA B 1 298 ? -0.208 -10.172 4.625 1 94.19 298 ALA B CA 1
ATOM 4755 C C . ALA B 1 298 ? 0.44 -11.547 4.781 1 94.19 298 ALA B C 1
ATOM 4757 O O . ALA B 1 298 ? 1.645 -11.703 4.562 1 94.19 298 ALA B O 1
ATOM 4758 N N . LEU B 1 299 ? -0.325 -12.508 5.145 1 94.44 299 LEU B N 1
ATOM 4759 C CA . LEU B 1 299 ? 0.166 -13.875 5.297 1 94.44 299 LEU B CA 1
ATOM 4760 C C . LEU B 1 299 ? 0.665 -14.422 3.965 1 94.44 299 LEU B C 1
ATOM 4762 O O . LEU B 1 299 ? 1.699 -15.094 3.912 1 94.44 299 LEU B O 1
ATOM 4766 N N . MET B 1 300 ? -0.053 -14.109 2.941 1 94.19 300 MET B N 1
ATOM 4767 C CA . MET B 1 300 ? 0.339 -14.57 1.612 1 94.19 300 MET B CA 1
ATOM 4768 C C . MET B 1 300 ? 1.647 -13.922 1.176 1 94.19 300 MET B C 1
ATOM 4770 O O . MET B 1 300 ? 2.5 -14.578 0.572 1 94.19 300 MET B O 1
ATOM 4774 N N . GLY B 1 301 ? 1.729 -12.656 1.482 1 93.19 301 GLY B N 1
ATOM 4775 C CA . GLY B 1 301 ? 2.947 -11.953 1.114 1 93.19 301 GLY B CA 1
ATOM 4776 C C . GLY B 1 301 ? 4.184 -12.516 1.789 1 93.19 301 GLY B C 1
ATOM 4777 O O . GLY B 1 301 ? 5.18 -12.812 1.126 1 93.19 301 GLY B O 1
ATOM 4778 N N . PHE B 1 302 ? 4.094 -12.727 3.064 1 93.12 302 PHE B N 1
ATOM 4779 C CA . PHE B 1 302 ? 5.211 -13.281 3.82 1 93.12 302 PHE B CA 1
ATOM 4780 C C . PHE B 1 302 ? 5.406 -14.758 3.494 1 93.12 302 PHE B C 1
ATOM 4782 O O . PHE B 1 302 ? 6.535 -15.203 3.289 1 93.12 302 PHE B O 1
ATOM 4789 N N . GLY B 1 303 ? 4.383 -15.422 3.521 1 92.06 303 GLY B N 1
ATOM 4790 C CA . GLY B 1 303 ? 4.445 -16.844 3.24 1 92.06 303 GLY B CA 1
ATOM 4791 C C . GLY B 1 303 ? 4.98 -17.156 1.856 1 92.06 303 GLY B C 1
ATOM 4792 O O . GLY B 1 303 ? 5.742 -18.109 1.68 1 92.06 303 GLY B O 1
ATOM 4793 N N . GLY B 1 304 ? 4.508 -16.406 0.879 1 90.88 304 GLY B N 1
ATOM 4794 C CA . GLY B 1 304 ? 4.988 -16.609 -0.477 1 90.88 304 GLY B CA 1
ATOM 4795 C C . GLY B 1 304 ? 6.484 -16.406 -0.617 1 90.88 304 GLY B C 1
ATOM 4796 O O . GLY B 1 304 ? 7.16 -17.156 -1.317 1 90.88 304 GLY B O 1
ATOM 4797 N N . MET B 1 305 ? 6.961 -15.445 0.028 1 89.62 305 MET B N 1
ATOM 4798 C CA . MET B 1 305 ? 8.398 -15.188 -0.028 1 89.62 305 MET B CA 1
ATOM 4799 C C . MET B 1 305 ? 9.172 -16.25 0.728 1 89.62 305 MET B C 1
ATOM 4801 O O . MET B 1 305 ? 10.258 -16.656 0.301 1 89.62 305 MET B O 1
ATOM 4805 N N . LEU B 1 306 ? 8.57 -16.656 1.785 1 88.56 306 LEU B N 1
ATOM 4806 C CA . LEU B 1 306 ? 9.219 -17.688 2.586 1 88.56 306 LEU B CA 1
ATOM 4807 C C . LEU B 1 306 ? 9.227 -19.016 1.845 1 88.56 306 LEU B C 1
ATOM 4809 O O . LEU B 1 306 ? 10.203 -19.766 1.916 1 88.56 306 LEU B O 1
ATOM 4813 N N . ALA B 1 307 ? 8.211 -19.312 1.19 1 86.62 307 ALA B N 1
ATOM 4814 C CA . ALA B 1 307 ? 8.102 -20.562 0.451 1 86.62 307 ALA B CA 1
ATOM 4815 C C . ALA B 1 307 ? 8.883 -20.516 -0.858 1 86.62 307 ALA B C 1
ATOM 4817 O O . ALA B 1 307 ? 9.203 -21.547 -1.447 1 86.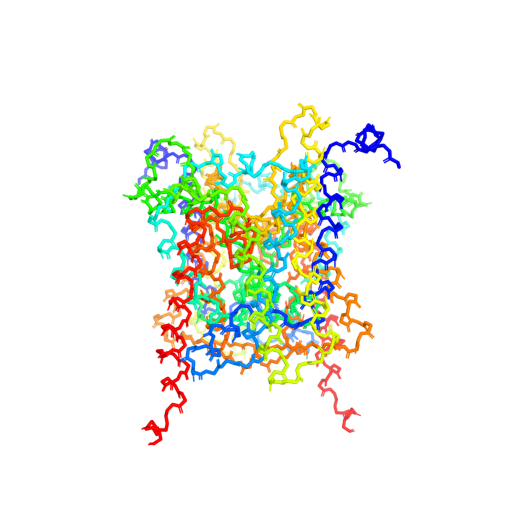62 307 ALA B O 1
ATOM 4818 N N . GLY B 1 308 ? 9.25 -19.312 -1.262 1 79.12 308 GLY B N 1
ATOM 4819 C CA . GLY B 1 308 ? 9.961 -19.156 -2.518 1 79.12 308 GLY B CA 1
ATOM 4820 C C . GLY B 1 308 ? 9.047 -19.109 -3.725 1 79.12 308 GLY B C 1
ATOM 4821 O O . GLY B 1 308 ? 9.492 -19.281 -4.859 1 79.12 308 GLY B O 1
ATOM 4822 N N . GLY B 1 309 ? 7.773 -19.016 -3.406 1 81.12 309 GLY B N 1
ATOM 4823 C CA . GLY B 1 309 ? 6.82 -18.969 -4.504 1 81.12 309 GLY B CA 1
ATOM 4824 C C . GLY B 1 309 ? 5.375 -18.922 -4.035 1 81.12 309 GLY B C 1
ATOM 4825 O O . GLY B 1 309 ? 5.074 -19.281 -2.895 1 81.12 309 GLY B O 1
ATOM 4826 N N . CYS B 1 310 ? 4.559 -18.531 -4.934 1 85.94 310 CYS B N 1
ATOM 4827 C CA . CYS B 1 310 ? 3.125 -18.531 -4.664 1 85.94 310 CYS B CA 1
ATOM 4828 C C . CYS B 1 310 ? 2.469 -19.797 -5.203 1 85.94 310 CYS B C 1
ATOM 4830 O O . CYS B 1 310 ? 3.152 -20.766 -5.512 1 85.94 310 CYS B O 1
ATOM 4832 N N . ALA B 1 311 ? 1.225 -19.875 -5.195 1 84.69 311 ALA B N 1
ATOM 4833 C CA . ALA B 1 311 ? 0.503 -21.078 -5.633 1 84.69 311 ALA B CA 1
ATOM 4834 C C . ALA B 1 311 ? 0.792 -21.375 -7.098 1 84.69 311 ALA B C 1
ATOM 4836 O O . ALA B 1 311 ? 0.953 -22.547 -7.473 1 84.69 311 ALA B O 1
ATOM 4837 N N . ILE B 1 312 ? 0.957 -20.375 -7.848 1 84 312 ILE B N 1
ATOM 4838 C CA . ILE B 1 312 ? 1.246 -20.562 -9.266 1 84 312 ILE B CA 1
ATOM 4839 C C . ILE B 1 312 ? 2.742 -20.781 -9.461 1 84 312 ILE B C 1
ATOM 4841 O O . ILE B 1 312 ? 3.145 -21.672 -10.234 1 84 312 ILE B O 1
ATOM 4845 N N . GLY B 1 313 ? 3.51 -20.078 -8.734 1 82.12 313 GLY B N 1
ATOM 4846 C CA . GLY B 1 313 ? 4.953 -20.203 -8.844 1 82.12 313 GLY B CA 1
ATOM 4847 C C . GLY B 1 313 ? 5.473 -21.578 -8.43 1 82.12 313 GLY B C 1
ATOM 4848 O O . GLY B 1 313 ? 6.234 -22.203 -9.172 1 82.12 313 GLY B O 1
ATOM 4849 N N . ALA B 1 314 ? 5.086 -21.969 -7.316 1 77.38 314 ALA B N 1
ATOM 4850 C CA . ALA B 1 314 ? 5.488 -23.281 -6.844 1 77.38 314 ALA B CA 1
ATOM 4851 C C . ALA B 1 314 ? 4.652 -24.375 -7.504 1 77.38 314 ALA B C 1
ATOM 4853 O O . ALA B 1 314 ? 5.195 -25.391 -7.961 1 77.38 314 ALA B O 1
ATOM 4854 N N . GLY B 1 315 ? 3.432 -24.156 -7.656 1 78.56 315 GLY B N 1
ATOM 4855 C CA . GLY B 1 315 ? 2.521 -25.203 -8.094 1 78.56 315 GLY B CA 1
ATOM 4856 C C . GLY B 1 315 ? 2.619 -25.5 -9.57 1 78.56 315 GLY B C 1
ATOM 4857 O O . GLY B 1 315 ? 2.658 -26.656 -9.977 1 78.56 315 GLY B O 1
ATOM 4858 N N . VAL B 1 316 ? 2.658 -24.453 -10.328 1 81.75 316 VAL B N 1
ATOM 4859 C CA . VAL B 1 316 ? 2.621 -24.672 -11.773 1 81.75 316 VAL B CA 1
ATOM 4860 C C . VAL B 1 316 ? 4.02 -24.5 -12.359 1 81.75 316 VAL B C 1
ATOM 4862 O O . VAL B 1 316 ? 4.582 -25.438 -12.93 1 81.75 316 VAL B O 1
ATOM 4865 N N . THR B 1 317 ? 4.59 -23.406 -12.016 1 81.56 317 THR B N 1
ATOM 4866 C CA . THR B 1 317 ? 5.898 -23.078 -12.578 1 81.56 317 THR B CA 1
ATOM 4867 C C . THR B 1 317 ? 6.973 -24 -12 1 81.56 317 THR B C 1
ATOM 4869 O O . THR B 1 317 ? 7.695 -24.672 -12.742 1 81.56 317 THR B O 1
ATOM 4872 N N . GLY B 1 318 ? 7.043 -24.047 -10.727 1 75.81 318 GLY B N 1
ATOM 4873 C CA . GLY B 1 318 ? 8.016 -24.922 -10.086 1 75.81 318 GLY B CA 1
ATOM 4874 C C . GLY B 1 318 ? 7.676 -26.391 -10.227 1 75.81 318 GLY B C 1
ATOM 4875 O O . GLY B 1 318 ? 8.57 -27.219 -10.359 1 75.81 318 GLY B O 1
ATOM 4876 N N . GLY B 1 319 ? 6.469 -26.656 -10.227 1 77.31 319 GLY B N 1
ATOM 4877 C CA . GLY B 1 319 ? 6.031 -28.031 -10.383 1 77.31 319 GLY B CA 1
ATOM 4878 C C . GLY B 1 319 ? 6.34 -28.594 -11.758 1 77.31 319 GLY B C 1
ATOM 4879 O O . GLY B 1 319 ? 6.613 -29.797 -11.891 1 77.31 319 GLY B O 1
ATOM 4880 N N . SER B 1 320 ? 6.312 -27.75 -12.68 1 77.81 320 SER B N 1
ATOM 4881 C CA . SER B 1 320 ? 6.531 -28.219 -14.047 1 77.81 320 SER B CA 1
ATOM 4882 C C . SER B 1 320 ? 7.984 -28.625 -14.266 1 77.81 320 SER B C 1
ATOM 4884 O O . SER B 1 320 ? 8.281 -29.391 -15.188 1 77.81 320 SER B O 1
ATOM 4886 N N . ILE B 1 321 ? 8.812 -28.094 -13.383 1 73.38 321 ILE B N 1
ATOM 4887 C CA . ILE B 1 321 ? 10.219 -28.469 -13.531 1 73.38 321 ILE B CA 1
ATOM 4888 C C . ILE B 1 321 ? 10.633 -29.375 -12.367 1 73.38 321 ILE B C 1
ATOM 4890 O O . ILE B 1 321 ? 11.812 -29.672 -12.195 1 73.38 321 ILE B O 1
ATOM 4894 N N . PHE B 1 322 ? 9.68 -29.734 -11.594 1 76.06 322 PHE B N 1
ATOM 4895 C CA . PHE B 1 322 ? 9.82 -30.734 -10.547 1 76.06 322 PHE B CA 1
ATOM 4896 C C . PHE B 1 322 ? 10.82 -30.281 -9.484 1 76.06 322 PHE B C 1
ATOM 4898 O O . PHE B 1 322 ? 11.703 -31.047 -9.102 1 76.06 322 PHE B O 1
ATOM 4905 N N . VAL B 1 323 ? 10.711 -29.125 -9.094 1 73.69 323 VAL B N 1
ATOM 4906 C CA . VAL B 1 323 ? 11.484 -28.625 -7.961 1 73.69 323 VAL B CA 1
ATOM 4907 C C . VAL B 1 323 ? 10.938 -29.203 -6.66 1 73.69 323 VAL B C 1
ATOM 4909 O O . VAL B 1 323 ? 9.75 -29.078 -6.363 1 73.69 323 VAL B O 1
ATOM 4912 N N . GLY B 1 324 ? 11.727 -29.859 -5.91 1 77.19 324 GLY B N 1
ATOM 4913 C CA . GLY B 1 324 ? 11.297 -30.516 -4.684 1 77.19 324 GLY B CA 1
ATOM 4914 C C . GLY B 1 324 ? 10.617 -29.562 -3.709 1 77.19 324 GLY B C 1
ATOM 4915 O O . GLY B 1 324 ? 9.516 -29.859 -3.229 1 77.19 324 GLY B O 1
ATOM 4916 N N . THR B 1 325 ? 11.211 -28.531 -3.494 1 78.75 325 THR B N 1
ATOM 4917 C CA . THR B 1 325 ? 10.664 -27.578 -2.525 1 78.75 325 THR B CA 1
ATOM 4918 C C . THR B 1 325 ? 9.359 -26.969 -3.035 1 78.75 325 THR B C 1
ATOM 4920 O O . THR B 1 325 ? 8.5 -26.578 -2.244 1 78.75 325 THR B O 1
ATOM 4923 N N . ALA B 1 326 ? 9.273 -26.906 -4.344 1 81.06 326 ALA B N 1
ATOM 4924 C CA . ALA B 1 326 ? 8.039 -26.359 -4.914 1 81.06 326 ALA B CA 1
ATOM 4925 C C . ALA B 1 326 ? 6.863 -27.312 -4.684 1 81.06 326 ALA B C 1
ATOM 4927 O O . ALA B 1 326 ? 5.754 -26.859 -4.387 1 81.06 326 ALA B O 1
ATOM 4928 N N . TRP B 1 327 ? 7.184 -28.547 -4.758 1 84.62 327 TRP B N 1
ATOM 4929 C CA . TRP B 1 327 ? 6.145 -29.547 -4.508 1 84.62 327 TRP B CA 1
ATOM 4930 C C . TRP B 1 327 ? 5.754 -29.578 -3.035 1 84.62 327 TRP B C 1
ATOM 4932 O O . TRP B 1 327 ? 4.574 -29.719 -2.701 1 84.62 327 TRP B O 1
ATOM 4942 N N . ALA B 1 328 ? 6.742 -29.438 -2.26 1 85.38 328 ALA B N 1
ATOM 4943 C CA . ALA B 1 328 ? 6.465 -29.359 -0.828 1 85.38 328 ALA B CA 1
ATOM 4944 C C . ALA B 1 328 ? 5.645 -28.125 -0.494 1 85.38 328 ALA B C 1
ATOM 4946 O O . ALA B 1 328 ? 4.695 -28.188 0.291 1 85.38 328 ALA B O 1
ATOM 4947 N N . ALA B 1 329 ? 6.031 -27.062 -1.052 1 87.88 329 ALA B N 1
ATOM 4948 C CA . ALA B 1 329 ? 5.312 -25.812 -0.822 1 87.88 329 ALA B CA 1
ATOM 4949 C C . ALA B 1 329 ? 3.857 -25.922 -1.271 1 87.88 329 ALA B C 1
ATOM 4951 O O . ALA B 1 329 ? 2.947 -25.5 -0.561 1 87.88 329 ALA B O 1
ATOM 4952 N N . LEU B 1 330 ? 3.674 -26.531 -2.422 1 88.06 330 LEU B N 1
ATOM 4953 C CA . LEU B 1 330 ? 2.32 -26.703 -2.938 1 88.06 330 LEU B CA 1
ATOM 4954 C C . LEU B 1 330 ? 1.495 -27.594 -2.016 1 88.06 330 LEU B C 1
ATOM 4956 O O . LEU B 1 330 ? 0.333 -27.281 -1.732 1 88.06 330 LEU B O 1
ATOM 4960 N N . PHE B 1 331 ? 2.104 -28.594 -1.611 1 89.69 331 PHE B N 1
ATOM 4961 C CA . PHE B 1 331 ? 1.419 -29.531 -0.721 1 89.69 331 PHE B CA 1
ATOM 4962 C C . PHE B 1 331 ? 0.979 -28.828 0.56 1 89.69 331 PHE B C 1
ATOM 4964 O O . PHE B 1 331 ? -0.168 -28.969 0.989 1 89.69 331 PHE B O 1
ATOM 4971 N N . PHE B 1 332 ? 1.793 -28.109 1.121 1 91.69 332 PHE B N 1
ATOM 4972 C CA . PHE B 1 332 ? 1.482 -27.453 2.387 1 91.69 332 PHE B CA 1
ATOM 4973 C C . PHE B 1 332 ? 0.567 -26.266 2.168 1 91.69 332 PHE B C 1
ATOM 4975 O O . PHE B 1 332 ? -0.15 -25.844 3.08 1 91.69 332 PHE B O 1
ATOM 4982 N N . MET B 1 333 ? 0.633 -25.672 1.027 1 91.94 333 MET B N 1
ATOM 4983 C CA . MET B 1 333 ? -0.352 -24.641 0.701 1 91.94 333 MET B CA 1
ATOM 4984 C C . MET B 1 333 ? -1.762 -25.219 0.698 1 91.94 333 MET B C 1
ATOM 4986 O O . MET B 1 333 ? -2.697 -24.594 1.195 1 91.94 333 MET B O 1
ATOM 4990 N N . TRP B 1 334 ? -1.817 -26.438 0.151 1 91.88 334 TRP B N 1
ATOM 4991 C CA . TRP B 1 334 ? -3.109 -27.125 0.134 1 91.88 334 TRP B CA 1
ATOM 4992 C C . TRP B 1 334 ? -3.572 -27.453 1.55 1 91.88 334 TRP B C 1
ATOM 4994 O O . TRP B 1 334 ? -4.73 -27.219 1.898 1 91.88 334 TRP B O 1
ATOM 5004 N N . VAL B 1 335 ? -2.68 -27.922 2.307 1 93 335 VAL B N 1
ATOM 5005 C CA . VAL B 1 335 ? -2.998 -28.266 3.688 1 93 335 VAL B CA 1
ATOM 5006 C C . VAL B 1 335 ? -3.441 -27.016 4.449 1 93 335 VAL B C 1
ATOM 5008 O O . VAL B 1 335 ? -4.438 -27.047 5.176 1 93 335 VAL B O 1
ATOM 5011 N N . GLY B 1 336 ? -2.664 -26.016 4.309 1 93.12 336 GLY B N 1
ATOM 5012 C CA . GLY B 1 336 ? -3.006 -24.766 4.984 1 93.12 336 GLY B CA 1
ATOM 5013 C C . GLY B 1 336 ? -4.352 -24.203 4.562 1 93.12 336 GLY B C 1
ATOM 5014 O O . GLY B 1 336 ? -5.117 -23.719 5.395 1 93.12 336 GLY B O 1
ATOM 5015 N N . ALA B 1 337 ? -4.613 -24.25 3.322 1 93.75 337 ALA B N 1
ATOM 5016 C CA . ALA B 1 337 ? -5.891 -23.75 2.811 1 93.75 337 ALA B CA 1
ATOM 5017 C C . ALA B 1 337 ? -7.051 -24.609 3.322 1 93.75 337 ALA B C 1
ATOM 5019 O O . ALA B 1 337 ? -8.078 -24.062 3.744 1 93.75 337 ALA B O 1
ATOM 5020 N N . MET B 1 338 ? -6.883 -25.922 3.291 1 93 338 MET B N 1
ATOM 5021 C CA . MET B 1 338 ? -7.934 -26.828 3.75 1 93 338 MET B CA 1
ATOM 5022 C C . MET B 1 338 ? -8.18 -26.656 5.246 1 93 338 MET B C 1
ATOM 5024 O O . MET B 1 338 ? -9.328 -26.641 5.691 1 93 338 MET B O 1
ATOM 5028 N N . ALA B 1 339 ? -7.141 -26.531 5.961 1 93.44 339 ALA B N 1
ATOM 5029 C CA . ALA B 1 339 ? -7.258 -26.344 7.406 1 93.44 339 ALA B CA 1
ATOM 5030 C C . ALA B 1 339 ? -7.977 -25.047 7.734 1 93.44 339 ALA B C 1
ATOM 5032 O O . ALA B 1 339 ? -8.82 -25 8.633 1 93.44 339 ALA B O 1
ATOM 5033 N N . THR B 1 340 ? -7.633 -24.047 7.031 1 93.38 340 THR B N 1
ATOM 5034 C CA . THR B 1 340 ? -8.25 -22.75 7.285 1 93.38 340 THR B CA 1
ATOM 5035 C C . THR B 1 340 ? -9.719 -22.766 6.863 1 93.38 340 THR B C 1
ATOM 5037 O O . THR B 1 340 ? -10.562 -22.172 7.539 1 93.38 340 THR B O 1
ATOM 5040 N N . ASP B 1 341 ? -9.992 -23.328 5.738 1 91.56 341 ASP B N 1
ATOM 5041 C CA . ASP B 1 341 ? -11.383 -23.453 5.309 1 91.56 341 ASP B CA 1
ATOM 5042 C C . ASP B 1 341 ? -12.211 -24.219 6.34 1 91.56 341 ASP B C 1
ATOM 5044 O O . ASP B 1 341 ? -13.352 -23.844 6.625 1 91.56 341 ASP B O 1
ATOM 5048 N N . PHE B 1 342 ? -11.648 -25.234 6.914 1 90.56 342 PHE B N 1
ATOM 5049 C CA . PHE B 1 342 ? -12.336 -26.047 7.902 1 90.56 342 PHE B CA 1
ATOM 5050 C C . PHE B 1 342 ? -12.531 -25.281 9.203 1 90.56 342 PHE B C 1
ATOM 5052 O O . PHE B 1 342 ? -13.602 -25.328 9.805 1 90.56 342 PHE B O 1
ATOM 5059 N N . LEU B 1 343 ? -11.57 -24.516 9.594 1 89.69 343 LEU B N 1
ATOM 5060 C CA . LEU B 1 343 ? -11.57 -23.875 10.898 1 89.69 343 LEU B CA 1
ATOM 5061 C C . LEU B 1 343 ? -12.344 -22.562 10.852 1 89.69 343 LEU B C 1
ATOM 5063 O O . LEU B 1 343 ? -12.961 -22.156 11.844 1 89.69 343 LEU B O 1
ATOM 5067 N N . ILE B 1 344 ? -12.359 -21.906 9.727 1 86.38 344 ILE B N 1
ATOM 5068 C CA . ILE B 1 344 ? -12.914 -20.562 9.688 1 86.38 344 ILE B CA 1
ATOM 5069 C C . ILE B 1 344 ? -14.203 -20.562 8.867 1 86.38 344 ILE B C 1
ATOM 5071 O O . ILE B 1 344 ? -15.258 -20.156 9.359 1 86.38 344 ILE B O 1
ATOM 5075 N N . ASP B 1 345 ? -14.227 -21.078 7.793 1 81.06 345 ASP B N 1
ATOM 5076 C CA . ASP B 1 345 ? -15.383 -20.953 6.906 1 81.06 345 ASP B CA 1
ATOM 5077 C C . ASP B 1 345 ? -16.438 -22.016 7.23 1 81.06 345 ASP B C 1
ATOM 5079 O O . ASP B 1 345 ? -17.625 -21.703 7.281 1 81.06 345 ASP B O 1
ATOM 5083 N N . GLN B 1 346 ? -16.047 -23.188 7.453 1 77.94 346 GLN B N 1
ATOM 5084 C CA . GLN B 1 346 ? -17.031 -24.25 7.707 1 77.94 346 GLN B CA 1
ATOM 5085 C C . GLN B 1 346 ? -17.547 -24.172 9.141 1 77.94 346 GLN B C 1
ATOM 5087 O O . GLN B 1 346 ? -18.734 -24.391 9.383 1 77.94 346 GLN B O 1
ATOM 5092 N N . ARG B 1 347 ? -16.703 -23.75 9.992 1 69.31 347 ARG B N 1
ATOM 5093 C CA . ARG B 1 347 ? -17.156 -23.641 11.375 1 69.31 347 ARG B CA 1
ATOM 5094 C C . ARG B 1 347 ? -18.031 -22.406 11.57 1 69.31 347 ARG B C 1
ATOM 5096 O O . ARG B 1 347 ? -18.969 -22.422 12.367 1 69.31 347 ARG B O 1
ATOM 5103 N N . ALA B 1 348 ? -17.688 -21.453 10.852 1 61.72 348 ALA B N 1
ATOM 5104 C CA . ALA B 1 348 ? -18.531 -20.266 10.945 1 61.72 348 ALA B CA 1
ATOM 5105 C C . ALA B 1 348 ? -19.906 -20.516 10.328 1 61.72 348 ALA B C 1
ATOM 5107 O O . ALA B 1 348 ? -20.891 -19.906 10.742 1 61.72 348 ALA B O 1
ATOM 5108 N N . ALA B 1 349 ? -20.047 -21.344 9.242 1 58.59 349 ALA B N 1
ATOM 5109 C CA . ALA B 1 349 ? -21.328 -21.672 8.609 1 58.59 349 ALA B CA 1
ATOM 5110 C C . ALA B 1 349 ? -22.078 -22.75 9.398 1 58.59 349 ALA B C 1
ATOM 5112 O O . ALA B 1 349 ? -23.25 -23 9.133 1 58.59 349 ALA B O 1
ATOM 5113 N N . SER B 1 350 ? -21.516 -23.406 10.328 1 54.06 350 SER B N 1
ATOM 5114 C CA . SER B 1 350 ? -22.266 -24.422 11.07 1 54.06 350 SER B CA 1
ATOM 5115 C C . SER B 1 350 ? -23.312 -23.781 11.977 1 54.06 350 SER B C 1
ATOM 5117 O O . SER B 1 350 ? -23.078 -22.703 12.539 1 54.06 350 SER B O 1
ATOM 5119 N N . PRO B 1 351 ? -24.703 -24.203 11.781 1 44.09 351 PRO B N 1
ATOM 5120 C CA . PRO B 1 351 ? -25.875 -23.812 12.562 1 44.09 351 PRO B CA 1
ATOM 5121 C C . PRO B 1 351 ? -25.609 -23.812 14.062 1 44.09 351 PRO B C 1
ATOM 5123 O O . PRO B 1 351 ? -26.484 -23.438 14.852 1 44.09 351 PRO B O 1
ATOM 5126 N N . ARG B 1 352 ? -24.984 -24.422 14.789 1 35.81 352 ARG B N 1
ATOM 5127 C CA . ARG B 1 352 ? -25.109 -24.406 16.234 1 35.81 352 ARG B CA 1
ATOM 5128 C C . ARG B 1 352 ? -25.016 -22.984 16.781 1 35.81 352 ARG B C 1
ATOM 5130 O O . ARG B 1 352 ? -25.188 -22.766 17.984 1 35.81 352 ARG B O 1
ATOM 5137 N N . ALA B 1 353 ? -24.281 -22.062 16.297 1 35.22 353 ALA B N 1
ATOM 5138 C CA . ALA B 1 353 ? -24.453 -20.781 16.953 1 35.22 353 ALA B CA 1
ATOM 5139 C C . ALA B 1 353 ? -25.828 -20.188 16.641 1 35.22 353 ALA B C 1
ATOM 5141 O O . ALA B 1 353 ? -26.078 -19 16.906 1 35.22 353 ALA B O 1
ATOM 5142 N N . ALA B 1 354 ? -26.562 -20.688 15.898 1 24.22 354 ALA B N 1
ATOM 5143 C CA . ALA B 1 354 ? -27.938 -20.297 16.172 1 24.22 354 ALA B CA 1
ATOM 5144 C C . ALA B 1 354 ? -28.484 -21 17.406 1 24.22 354 ALA B C 1
ATOM 5146 O O . ALA B 1 354 ? -28.203 -22.188 17.641 1 24.22 354 ALA B O 1
#

Foldseek 3Di:
DDPLVVCVVPHLLVLQLVLLLVLQLLLLLLCLQLVAFPLVLLLCVLVVHLASRVLLLLQLQLLLLQLQLVCVVVVLFDLCQAPQFQAWAFLQLLQQLLLLLLLLCQLQVGHLLSLLLVVLLAEVSSVVLNVLLLVLLLCCVPRDVVVVLVVRRVPGIDPDRTFDFPCVVVVHDSCVSNVVSVVSNVVSVVNCVVRVPDPSSSVSSSSNSVSQSSQQSSQRVSCVNHPDHGHRAGDFRQVLSNLLVVVVVPVPRTRRSSVNNSVSSSVSSNVSCVVVVNRDNHYDPDDSSSVSSSSSSSSSNNSQVSLVGILCRLSRNVVSRRGPSSVSSNVSSSVSNSVSCVVPVVVVPDPPVD/DDPLVVCVVPHLLVLQLVLLLVLQLLLLLLCLQLVAFPLVLLLCVLVVHLASRVLLLLQLQLLLLQLQLVCVVVVLFDLCQAPQFQAWAFLQLLQLLLLLQLLLCQLQVGHLLSLLLVVLLAEVSSVVLNVLLLVLLLCCVPRDVVVVLVVRRVPGIDPDRTFDFPCVVVVHDSCVSNVVSVVSNVVSVVNCVVNVPDPSSSVSSSSNSVSQSSQQSSQRVSCVNDPDHGHRAGDFRLVLSNLLVVVVVPVPRTRHSSVNNSVSSSVSSNVSCVVVVNRDNHYDPDDSSSVSSSSSSSSSNNSQVSLVGILCRLSRNVVSRRGPSSVSSNVSSSVSNSVSCVVPVVVVPDPPVD